Protein AF-A0A3M6Y1Z6-F1 (afdb_monomer_lite)

Radius of gyration: 41.08 Å; chains: 1; bounding box: 121×154×86 Å

Structure (mmCIF, N/CA/C/O backbone):
data_AF-A0A3M6Y1Z6-F1
#
_entry.id   AF-A0A3M6Y1Z6-F1
#
loop_
_atom_site.group_PDB
_atom_site.id
_atom_site.type_symbol
_atom_site.label_atom_id
_atom_site.label_alt_id
_atom_site.label_comp_id
_atom_site.label_asym_id
_atom_site.label_entity_id
_atom_site.label_seq_id
_atom_site.pdbx_PDB_ins_code
_atom_site.Cartn_x
_atom_site.Cartn_y
_atom_site.Cartn_z
_atom_site.occupancy
_atom_site.B_iso_or_equiv
_atom_site.auth_seq_id
_atom_site.auth_comp_id
_atom_site.auth_asym_id
_atom_site.auth_atom_id
_atom_site.pdbx_PDB_model_num
ATOM 1 N N . MET A 1 1 ? -19.001 -15.405 19.734 1.00 61.22 1 MET A N 1
ATOM 2 C CA . MET A 1 1 ? -17.876 -15.465 20.703 1.00 61.22 1 MET A CA 1
ATOM 3 C C . MET A 1 1 ? -16.622 -14.882 20.042 1.00 61.22 1 MET A C 1
ATOM 5 O O . MET A 1 1 ? -16.742 -14.275 18.984 1.00 61.22 1 MET A O 1
ATOM 9 N N . ALA A 1 2 ? -15.426 -15.031 20.624 1.00 72.00 2 ALA A N 1
ATOM 10 C CA . ALA A 1 2 ? -14.193 -14.781 19.873 1.00 72.00 2 ALA A CA 1
ATOM 11 C C . ALA A 1 2 ? -13.922 -15.959 18.916 1.00 72.00 2 ALA A C 1
ATOM 13 O O . ALA A 1 2 ? -13.849 -17.099 19.373 1.00 72.00 2 ALA A O 1
ATOM 14 N N . VAL A 1 3 ? -13.806 -15.676 17.616 1.00 85.81 3 VAL A N 1
ATOM 15 C CA . VAL A 1 3 ? -13.495 -16.662 16.556 1.00 85.81 3 VAL A CA 1
ATOM 16 C C . VAL A 1 3 ? -11.984 -16.817 16.398 1.00 85.81 3 VAL A C 1
ATOM 18 O O . VAL A 1 3 ? -11.465 -17.916 16.240 1.00 85.81 3 VAL A O 1
ATOM 21 N N . LEU A 1 4 ? -11.268 -15.701 16.520 1.00 90.50 4 LEU A N 1
ATOM 22 C CA . LEU A 1 4 ? -9.814 -15.648 16.555 1.00 90.50 4 LEU A CA 1
ATOM 23 C C . LEU A 1 4 ? -9.372 -14.830 17.769 1.00 90.50 4 LEU A C 1
ATOM 25 O O . LEU A 1 4 ? -9.909 -13.747 18.020 1.00 90.50 4 LEU A O 1
ATOM 29 N N . SER A 1 5 ? -8.373 -15.331 18.488 1.00 93.50 5 SER A N 1
ATOM 30 C CA . SER A 1 5 ? -7.652 -14.621 19.543 1.00 93.50 5 SER A CA 1
ATOM 31 C C . SER A 1 5 ? -6.156 -14.854 19.361 1.00 93.50 5 SER A C 1
ATOM 33 O O . SER A 1 5 ? -5.732 -16.002 19.263 1.00 93.50 5 SER A O 1
ATOM 35 N N . PHE A 1 6 ? -5.349 -13.797 19.319 1.00 95.75 6 PHE A N 1
ATOM 36 C CA . PHE A 1 6 ? -3.893 -13.924 19.243 1.00 95.75 6 PHE A CA 1
ATOM 37 C C . PHE A 1 6 ? -3.167 -12.800 19.984 1.00 95.75 6 PHE A C 1
ATOM 39 O O . PHE A 1 6 ? -3.678 -11.685 20.102 1.00 95.75 6 PHE A O 1
ATOM 46 N N . SER A 1 7 ? -1.948 -13.090 20.429 1.00 95.75 7 SER A N 1
ATOM 47 C CA . SER A 1 7 ? -1.085 -12.176 21.181 1.00 95.75 7 SER A CA 1
ATOM 48 C C . SER A 1 7 ? 0.240 -11.998 20.436 1.00 95.75 7 SER A C 1
ATOM 50 O O . SER A 1 7 ? 0.855 -12.981 20.024 1.00 95.75 7 SER A O 1
ATOM 52 N N . ILE A 1 8 ? 0.692 -10.756 20.239 1.00 95.31 8 ILE A N 1
ATOM 53 C CA . ILE A 1 8 ? 1.937 -10.432 19.511 1.00 95.31 8 ILE A CA 1
ATOM 54 C C . ILE A 1 8 ? 2.908 -9.589 20.340 1.00 95.31 8 ILE A C 1
ATOM 56 O O . ILE A 1 8 ? 2.503 -8.753 21.153 1.00 95.31 8 ILE A O 1
ATOM 60 N N . SER A 1 9 ? 4.202 -9.776 20.072 1.00 93.62 9 SER A N 1
ATOM 61 C CA . SER A 1 9 ? 5.292 -8.981 20.644 1.00 93.62 9 SER A CA 1
ATOM 62 C C . SER A 1 9 ? 5.366 -7.561 20.046 1.00 93.62 9 SER A C 1
ATOM 64 O O . SER A 1 9 ? 4.777 -7.295 18.987 1.00 93.62 9 SER A O 1
ATOM 66 N N . PRO A 1 10 ? 6.110 -6.623 20.669 1.00 89.94 10 PRO A N 1
ATOM 67 C CA . PRO A 1 10 ? 6.256 -5.252 20.168 1.00 89.94 10 PRO A CA 1
ATOM 68 C C . PRO A 1 10 ? 6.912 -5.166 18.781 1.00 89.94 10 PRO A C 1
ATOM 70 O O . PRO A 1 10 ? 6.598 -4.234 18.029 1.00 89.94 10 PRO A O 1
ATOM 73 N N . ASP A 1 11 ? 7.752 -6.149 18.439 1.00 90.00 11 ASP A N 1
ATOM 74 C CA . ASP A 1 11 ? 8.447 -6.274 17.152 1.00 90.00 11 ASP A CA 1
ATOM 75 C C . ASP A 1 11 ? 7.546 -6.887 16.078 1.00 90.00 11 ASP A C 1
ATOM 77 O O . ASP A 1 11 ? 7.464 -6.366 14.968 1.00 90.00 11 ASP A O 1
ATOM 81 N N . ALA A 1 12 ? 6.797 -7.946 16.411 1.00 92.94 12 ALA A N 1
ATOM 82 C CA . ALA A 1 12 ? 5.784 -8.525 15.525 1.00 92.94 12 ALA A CA 1
ATOM 83 C C . ALA A 1 12 ? 4.695 -7.492 15.172 1.00 92.94 12 ALA A C 1
ATOM 85 O O . ALA A 1 12 ? 4.307 -7.353 14.012 1.00 92.94 12 ALA A O 1
ATOM 86 N N . ARG A 1 13 ? 4.287 -6.668 16.148 1.00 92.38 13 ARG A N 1
ATOM 87 C CA . ARG A 1 13 ? 3.449 -5.470 15.952 1.00 92.38 13 ARG A CA 1
ATOM 88 C C . ARG A 1 13 ? 4.082 -4.463 14.974 1.00 92.38 13 ARG A C 1
ATOM 90 O O . ARG A 1 13 ? 3.357 -3.883 14.168 1.00 92.38 13 ARG A O 1
ATOM 97 N N . GLY A 1 14 ? 5.402 -4.267 15.026 1.00 91.94 14 GLY A N 1
ATOM 98 C CA . GLY A 1 14 ? 6.148 -3.446 14.064 1.00 91.94 14 GLY A CA 1
ATOM 99 C C . GLY A 1 14 ? 6.091 -4.022 12.647 1.00 91.94 14 GLY A C 1
ATOM 100 O O . GLY A 1 14 ? 5.625 -3.347 11.733 1.00 91.94 14 GLY A O 1
ATOM 101 N N . ARG A 1 15 ? 6.433 -5.308 12.490 1.00 94.12 15 ARG A N 1
ATOM 102 C CA . ARG A 1 15 ? 6.368 -6.032 11.206 1.00 94.12 15 ARG A CA 1
ATOM 103 C C . ARG A 1 15 ? 4.961 -5.995 10.589 1.00 94.12 15 ARG A C 1
ATOM 105 O O . ARG A 1 15 ? 4.834 -5.753 9.394 1.00 94.12 15 ARG A O 1
ATOM 112 N N . ILE A 1 16 ? 3.896 -6.144 11.388 1.00 95.44 16 ILE A N 1
ATOM 113 C CA . ILE A 1 16 ? 2.504 -5.964 10.920 1.00 95.44 16 ILE A CA 1
ATOM 114 C C . ILE A 1 16 ? 2.256 -4.536 10.412 1.00 95.44 16 ILE A C 1
ATOM 116 O O . ILE A 1 16 ? 1.606 -4.363 9.382 1.00 95.44 16 ILE A O 1
ATOM 120 N N . TYR A 1 17 ? 2.752 -3.501 11.099 1.00 95.50 17 TYR A N 1
ATOM 121 C CA . TYR A 1 17 ? 2.598 -2.121 10.631 1.00 95.50 17 TYR A CA 1
ATOM 122 C C . TYR A 1 17 ? 3.311 -1.887 9.290 1.00 95.50 17 TYR A C 1
ATOM 124 O O . TYR A 1 17 ? 2.713 -1.292 8.391 1.00 95.50 17 TYR A O 1
ATOM 132 N N . ASP A 1 18 ? 4.534 -2.390 9.119 1.00 95.56 18 ASP A N 1
ATOM 133 C CA . ASP A 1 18 ? 5.293 -2.224 7.875 1.00 95.56 18 ASP A CA 1
ATOM 134 C C . ASP A 1 18 ? 4.680 -3.026 6.710 1.00 95.56 18 ASP A C 1
ATOM 136 O O . ASP A 1 18 ? 4.554 -2.500 5.597 1.00 95.56 18 ASP A O 1
ATOM 140 N N . ALA A 1 19 ? 4.158 -4.228 6.978 1.00 96.56 19 ALA A N 1
ATOM 141 C CA . ALA A 1 19 ? 3.349 -4.998 6.032 1.00 96.56 19 ALA A CA 1
ATOM 142 C C . ALA A 1 19 ? 2.084 -4.230 5.602 1.00 96.56 19 ALA A C 1
ATOM 144 O O . ALA A 1 19 ? 1.823 -4.075 4.409 1.00 96.56 19 ALA A O 1
ATOM 145 N N . LEU A 1 20 ? 1.329 -3.650 6.546 1.00 96.75 20 LEU A N 1
ATOM 146 C CA . LEU A 1 20 ? 0.157 -2.810 6.251 1.00 96.75 20 LEU A CA 1
ATOM 147 C C . LEU A 1 20 ? 0.520 -1.555 5.434 1.00 96.75 20 LEU A C 1
ATOM 149 O O . LEU A 1 20 ? -0.245 -1.141 4.553 1.00 96.75 20 LEU A O 1
ATOM 153 N N . VAL A 1 21 ? 1.687 -0.952 5.688 1.00 96.25 21 VAL A N 1
ATOM 154 C CA . VAL A 1 21 ? 2.225 0.167 4.897 1.00 96.25 21 VAL A CA 1
ATOM 155 C C . VAL A 1 21 ? 2.553 -0.276 3.467 1.00 96.25 21 VAL A C 1
ATOM 157 O O . VAL A 1 21 ? 2.204 0.449 2.528 1.00 96.25 21 VAL A O 1
ATOM 160 N N . CYS A 1 22 ? 3.127 -1.466 3.271 1.00 96.19 22 CYS A N 1
ATOM 161 C CA . CYS A 1 22 ? 3.333 -2.059 1.946 1.00 96.19 22 CYS A CA 1
ATOM 162 C C . CYS A 1 22 ? 1.995 -2.334 1.230 1.00 96.19 22 CYS A C 1
ATOM 164 O O . CYS A 1 22 ? 1.782 -1.855 0.116 1.00 96.19 22 CYS A O 1
ATOM 166 N N . LEU A 1 23 ? 1.045 -2.992 1.904 1.00 96.50 23 LEU A N 1
ATOM 167 C CA . LEU A 1 23 ? -0.297 -3.299 1.385 1.00 96.50 23 LEU A CA 1
ATOM 168 C C . LEU A 1 23 ? -1.046 -2.046 0.896 1.00 96.50 23 LEU A C 1
ATOM 170 O O . LEU A 1 23 ? -1.763 -2.107 -0.101 1.00 96.50 23 LEU A O 1
ATOM 174 N N . SER A 1 24 ? -0.815 -0.880 1.516 1.00 95.25 24 SER A N 1
ATOM 175 C CA . SER A 1 24 ? -1.430 0.395 1.094 1.00 95.25 24 SER A CA 1
ATOM 176 C C . SER A 1 24 ? -0.904 0.979 -0.226 1.00 95.25 24 SER A C 1
ATOM 178 O O . SER A 1 24 ? -1.345 2.048 -0.650 1.00 95.25 24 SER A O 1
ATOM 180 N N . LYS A 1 25 ? 0.039 0.301 -0.892 1.00 93.50 25 LYS A N 1
ATOM 181 C CA . LYS A 1 25 ? 0.416 0.577 -2.289 1.00 93.50 25 LYS A CA 1
ATOM 182 C C . LYS A 1 25 ? -0.488 -0.148 -3.288 1.00 93.50 25 LYS A C 1
ATOM 184 O O . LYS A 1 25 ? -0.658 0.347 -4.402 1.00 93.50 25 LYS A O 1
ATOM 189 N N . PHE A 1 26 ? -1.082 -1.263 -2.867 1.00 93.75 26 PHE A N 1
ATOM 190 C CA . PHE A 1 26 ? -1.970 -2.104 -3.663 1.00 93.75 26 PHE A CA 1
ATOM 191 C C . PHE A 1 26 ? -3.432 -1.692 -3.460 1.00 93.75 26 PHE A C 1
ATOM 193 O O . PHE A 1 26 ? -4.088 -1.304 -4.425 1.00 93.75 26 PHE A O 1
ATOM 200 N N . GLY A 1 27 ? -3.916 -1.696 -2.211 1.00 91.69 27 GLY A N 1
ATOM 201 C CA . GLY A 1 27 ? -5.326 -1.467 -1.885 1.00 91.69 27 GLY A CA 1
ATOM 202 C C . GLY A 1 27 ? -5.564 -0.613 -0.636 1.00 91.69 27 GLY A C 1
ATOM 203 O O . GLY A 1 27 ? -4.776 -0.602 0.313 1.00 91.69 27 GLY A O 1
ATOM 204 N N . ASP A 1 28 ? -6.692 0.104 -0.638 1.00 92.94 28 ASP A N 1
ATOM 205 C CA . ASP A 1 28 ? -7.170 0.887 0.512 1.00 92.94 28 ASP A CA 1
ATOM 206 C C . ASP A 1 28 ? -7.871 0.027 1.577 1.00 92.94 28 ASP A C 1
ATOM 208 O O . ASP A 1 28 ? -7.875 0.387 2.760 1.00 92.94 28 ASP A O 1
ATOM 212 N N . ASN A 1 29 ? -8.384 -1.132 1.162 1.00 94.50 29 ASN A N 1
ATOM 213 C CA . ASN A 1 29 ? -8.838 -2.212 2.028 1.00 94.50 29 ASN A CA 1
ATOM 214 C C . ASN A 1 29 ? -7.779 -3.326 2.066 1.00 94.50 29 ASN A C 1
ATOM 216 O O . ASN A 1 29 ? -7.028 -3.516 1.108 1.00 94.50 29 ASN A O 1
ATOM 220 N N . VAL A 1 30 ? -7.744 -4.064 3.172 1.00 95.94 30 VAL A N 1
ATOM 221 C CA . VAL A 1 30 ? -6.998 -5.319 3.336 1.00 95.94 30 VAL A CA 1
ATOM 222 C C . VAL A 1 30 ? -7.953 -6.394 3.825 1.00 95.94 30 VAL A C 1
ATOM 224 O O . VAL A 1 30 ? -8.857 -6.102 4.612 1.00 95.94 30 VAL A O 1
ATOM 227 N N . SER A 1 31 ? -7.744 -7.625 3.372 1.00 95.50 31 SER A N 1
ATOM 228 C CA . SER A 1 31 ? -8.497 -8.780 3.856 1.00 95.50 31 SER A CA 1
ATOM 229 C C . SER A 1 31 ? -7.638 -9.630 4.789 1.00 95.50 31 SER A C 1
ATOM 231 O O . SER A 1 31 ? -6.411 -9.640 4.684 1.00 95.50 31 SER A O 1
ATOM 233 N N . LEU A 1 32 ? -8.292 -10.317 5.718 1.00 94.81 32 LEU A N 1
ATOM 234 C CA . LEU A 1 32 ? -7.701 -11.259 6.659 1.00 94.81 32 LEU A CA 1
ATOM 235 C C . LEU A 1 32 ? -8.303 -12.640 6.384 1.00 94.81 32 LEU A C 1
ATOM 237 O O . LEU A 1 32 ? -9.525 -12.765 6.410 1.00 94.81 32 LEU A O 1
ATOM 241 N N . GLU A 1 33 ? -7.474 -13.661 6.157 1.00 93.94 33 GLU A N 1
ATOM 242 C CA . GLU A 1 33 ? -7.873 -15.075 6.242 1.00 93.94 33 GLU A CA 1
ATOM 243 C C . GLU A 1 33 ? -7.172 -15.704 7.452 1.00 93.94 33 GLU A C 1
ATOM 245 O O . GLU A 1 33 ? -5.944 -15.759 7.506 1.00 93.94 33 GLU A O 1
ATOM 250 N N . ALA A 1 34 ? -7.945 -16.160 8.435 1.00 93.00 34 ALA A N 1
ATOM 251 C CA . ALA A 1 34 ? -7.455 -16.872 9.611 1.00 93.00 34 ALA A CA 1
ATOM 252 C C . ALA A 1 34 ? -7.722 -18.374 9.474 1.00 93.00 34 ALA A C 1
ATOM 254 O O . ALA A 1 34 ? -8.798 -18.764 9.018 1.00 93.00 34 ALA A O 1
ATOM 255 N N . ARG A 1 35 ? -6.751 -19.191 9.887 1.00 92.44 35 ARG A N 1
ATOM 256 C CA . ARG A 1 35 ? -6.774 -20.660 9.865 1.00 92.44 35 ARG A CA 1
ATOM 257 C C . ARG A 1 35 ? -6.203 -21.221 11.161 1.00 92.44 35 ARG A C 1
ATOM 259 O O . ARG A 1 35 ? -5.725 -20.478 12.010 1.00 92.44 35 ARG A O 1
ATOM 266 N N . SER A 1 36 ? -6.198 -22.542 11.295 1.00 91.38 36 SER A N 1
ATOM 267 C CA . SER A 1 36 ? -5.513 -23.248 12.382 1.00 91.38 36 SER A CA 1
ATOM 268 C C . SER A 1 36 ? -3.975 -23.112 12.347 1.00 91.38 36 SER A C 1
ATOM 270 O O . SER A 1 36 ? -3.347 -23.142 13.404 1.00 91.38 36 SER A O 1
ATOM 272 N N . ASP A 1 37 ? -3.366 -22.932 11.166 1.00 93.50 37 ASP A N 1
ATOM 273 C CA . ASP A 1 37 ? -1.908 -22.891 10.958 1.00 93.50 37 ASP A CA 1
ATOM 274 C C . ASP A 1 37 ? -1.304 -21.479 10.834 1.00 93.50 37 ASP A C 1
ATOM 276 O O . ASP A 1 37 ? -0.124 -21.289 11.137 1.00 93.50 37 ASP A O 1
ATOM 280 N N . LYS A 1 38 ? -2.081 -20.488 10.377 1.00 94.94 38 LYS A N 1
ATOM 281 C CA . LYS A 1 38 ? -1.589 -19.132 10.071 1.00 94.94 38 LYS A CA 1
ATOM 282 C C . LYS A 1 38 ? -2.685 -18.071 10.014 1.00 94.94 38 LYS A C 1
ATOM 284 O O . LYS A 1 38 ? -3.867 -18.361 9.830 1.00 94.94 38 LYS A O 1
ATOM 289 N N . LEU A 1 39 ? -2.261 -16.810 10.083 1.00 95.94 39 LEU A N 1
ATOM 290 C CA . LEU A 1 39 ? -3.063 -15.645 9.701 1.00 95.94 39 LEU A CA 1
ATOM 291 C C . LEU A 1 39 ? -2.481 -15.016 8.433 1.00 95.94 39 LEU A C 1
ATOM 293 O O . LEU A 1 39 ? -1.333 -14.582 8.434 1.00 95.94 39 LEU A O 1
ATOM 297 N N . THR A 1 40 ? -3.278 -14.909 7.376 1.00 96.44 40 THR A N 1
ATOM 298 C CA . THR A 1 40 ? -2.879 -14.283 6.112 1.00 96.44 40 THR A CA 1
ATOM 299 C C . THR A 1 40 ? -3.501 -12.894 5.989 1.00 96.44 40 THR A C 1
ATOM 301 O O . THR A 1 40 ? -4.713 -12.743 6.129 1.00 96.44 40 THR A O 1
ATOM 304 N N . ILE A 1 41 ? -2.687 -11.875 5.704 1.00 96.94 41 ILE A N 1
ATOM 305 C CA . ILE A 1 41 ? -3.130 -10.502 5.414 1.00 96.94 41 ILE A CA 1
ATOM 306 C C . ILE A 1 41 ? -2.912 -10.229 3.923 1.00 96.94 41 ILE A C 1
ATOM 308 O O . ILE A 1 41 ? -1.786 -10.348 3.439 1.00 96.94 41 ILE A O 1
ATOM 312 N N . THR A 1 42 ? -3.961 -9.856 3.189 1.00 96.94 42 THR A N 1
ATOM 313 C CA . THR A 1 42 ? -3.910 -9.723 1.723 1.00 96.94 42 THR A CA 1
ATOM 314 C C . THR A 1 42 ? -4.437 -8.378 1.223 1.00 96.94 42 THR A C 1
ATOM 316 O O . THR A 1 42 ? -5.266 -7.724 1.864 1.00 96.94 42 THR A O 1
ATOM 319 N N . ALA A 1 43 ? -3.967 -7.954 0.048 1.00 96.06 43 ALA A N 1
ATOM 320 C CA . ALA A 1 43 ? -4.565 -6.873 -0.732 1.00 96.06 43 ALA A CA 1
ATOM 321 C C . ALA A 1 43 ? -4.471 -7.169 -2.232 1.00 96.06 43 ALA A C 1
ATOM 323 O O . ALA A 1 43 ? -3.458 -7.659 -2.726 1.00 96.06 43 ALA A O 1
ATOM 324 N N . LEU A 1 44 ? -5.522 -6.796 -2.958 1.00 93.06 44 LEU A N 1
ATOM 325 C CA . LEU A 1 44 ? -5.589 -6.818 -4.415 1.00 93.06 44 LEU A CA 1
ATOM 326 C C . LEU A 1 44 ? -5.704 -5.370 -4.906 1.00 93.06 44 LEU A C 1
ATOM 328 O O . LEU A 1 44 ? -6.440 -4.577 -4.311 1.00 93.06 44 LEU A O 1
ATOM 332 N N . ASN A 1 45 ? -4.971 -5.003 -5.958 1.00 91.44 45 ASN A N 1
ATOM 333 C CA . ASN A 1 45 ? -5.079 -3.663 -6.532 1.00 91.44 45 ASN A CA 1
ATOM 334 C C . ASN A 1 45 ? -6.394 -3.472 -7.319 1.00 91.44 45 ASN A C 1
ATOM 336 O O . ASN A 1 45 ? -7.062 -4.433 -7.703 1.00 91.44 45 ASN A O 1
ATOM 340 N N . LEU A 1 46 ? -6.789 -2.214 -7.555 1.00 88.06 46 LEU A N 1
ATOM 341 C CA . LEU A 1 46 ? -8.084 -1.881 -8.176 1.00 88.06 46 LEU A CA 1
ATOM 342 C C . LEU A 1 46 ? -8.260 -2.471 -9.588 1.00 88.06 46 LEU A C 1
ATOM 344 O O . LEU A 1 46 ? -9.376 -2.803 -9.975 1.00 88.06 46 LEU A O 1
ATOM 348 N N . SER A 1 47 ? -7.166 -2.626 -10.337 1.00 89.38 47 SER A N 1
ATOM 349 C CA . SER A 1 47 ? -7.128 -3.248 -11.667 1.00 89.38 47 SER A CA 1
ATOM 350 C C . SER A 1 47 ? -7.066 -4.781 -11.638 1.00 89.38 47 SER A C 1
ATOM 352 O O . SER A 1 47 ? -7.104 -5.400 -12.695 1.00 89.38 47 SER A O 1
ATOM 354 N N . ARG A 1 48 ? -6.951 -5.399 -10.454 1.00 91.06 48 ARG A N 1
ATOM 355 C CA . ARG A 1 48 ? -6.722 -6.842 -10.238 1.00 91.06 48 ARG A CA 1
ATOM 356 C C . ARG A 1 48 ? -5.467 -7.405 -10.930 1.00 91.06 48 ARG A C 1
ATOM 358 O O . ARG A 1 48 ? -5.359 -8.609 -11.124 1.00 91.06 48 ARG A O 1
ATOM 365 N N . THR A 1 49 ? -4.505 -6.544 -11.266 1.00 91.88 49 THR A N 1
ATOM 366 C CA . THR A 1 49 ? -3.233 -6.898 -11.922 1.00 91.88 49 THR A CA 1
ATOM 367 C C . THR A 1 49 ? -2.081 -7.155 -10.950 1.00 91.88 49 THR A C 1
ATOM 369 O O . THR A 1 49 ? -1.058 -7.691 -11.365 1.00 91.88 49 THR A O 1
ATOM 372 N N . ALA A 1 50 ? -2.217 -6.778 -9.676 1.00 94.81 50 ALA A N 1
ATOM 373 C CA . ALA A 1 50 ? -1.221 -7.051 -8.644 1.00 94.81 50 ALA A CA 1
ATOM 374 C C . ALA A 1 50 ? -1.889 -7.437 -7.320 1.00 94.81 50 ALA A C 1
ATOM 376 O O . ALA A 1 50 ? -2.724 -6.702 -6.782 1.00 94.81 50 ALA A O 1
ATOM 377 N N . TYR A 1 51 ? -1.483 -8.591 -6.800 1.00 96.44 51 TYR A N 1
ATOM 378 C CA . TYR A 1 51 ? -1.911 -9.174 -5.535 1.00 96.44 51 TYR A CA 1
ATOM 379 C C . TYR A 1 51 ? -0.725 -9.247 -4.571 1.00 96.44 51 TYR A C 1
ATOM 381 O O . TYR A 1 51 ? 0.389 -9.568 -4.986 1.00 96.44 51 TYR A O 1
ATOM 389 N N . ALA A 1 52 ? -0.967 -8.964 -3.294 1.00 97.19 52 ALA A N 1
ATOM 390 C CA . ALA A 1 52 ? 0.016 -9.010 -2.218 1.00 97.19 52 ALA A CA 1
ATOM 391 C C . ALA A 1 52 ? -0.535 -9.826 -1.040 1.00 97.19 52 ALA A C 1
ATOM 393 O O . ALA A 1 52 ? -1.682 -9.630 -0.635 1.00 97.19 52 ALA A O 1
ATOM 394 N N . SER A 1 53 ? 0.292 -10.709 -0.484 1.00 96.88 53 SER A N 1
ATOM 395 C CA . SER A 1 53 ? -0.052 -11.667 0.567 1.00 96.88 53 SER A CA 1
ATOM 396 C C . SER A 1 53 ? 1.052 -11.736 1.621 1.00 96.88 53 SER A C 1
ATOM 398 O O . SER A 1 53 ? 2.236 -11.794 1.294 1.00 96.88 53 SER A O 1
ATOM 400 N N . PHE A 1 54 ? 0.653 -11.737 2.890 1.00 97.44 54 PHE A N 1
ATOM 401 C CA . PHE A 1 54 ? 1.529 -11.840 4.053 1.00 97.44 54 PHE A CA 1
ATOM 402 C C . PHE A 1 54 ? 0.988 -12.943 4.959 1.00 97.44 54 PHE A C 1
ATOM 404 O O . PHE A 1 54 ? 0.057 -12.706 5.730 1.00 97.44 54 PHE A O 1
ATOM 411 N N . ALA A 1 55 ? 1.542 -14.148 4.852 1.00 97.25 55 ALA A N 1
ATOM 412 C CA . ALA A 1 55 ? 1.206 -15.266 5.724 1.00 97.25 55 ALA A CA 1
ATOM 413 C C . ALA A 1 55 ? 2.065 -15.215 6.996 1.00 97.25 55 ALA A C 1
ATOM 415 O O . ALA A 1 55 ? 3.294 -15.186 6.928 1.00 97.25 55 ALA A O 1
ATOM 416 N N . LEU A 1 56 ? 1.408 -15.191 8.154 1.00 97.62 56 LEU A N 1
ATOM 417 C CA . LEU A 1 56 ? 2.019 -15.149 9.481 1.00 97.62 56 LEU A CA 1
ATOM 418 C C . LEU A 1 56 ? 1.827 -16.514 10.147 1.00 97.62 56 LEU A C 1
ATOM 420 O O . LEU A 1 56 ? 0.695 -16.880 10.470 1.00 97.62 56 LEU A O 1
ATOM 424 N N . ASP A 1 57 ? 2.911 -17.264 10.336 1.00 96.81 57 ASP A N 1
ATOM 425 C CA . ASP A 1 57 ? 2.887 -18.601 10.940 1.00 96.81 57 ASP A CA 1
ATOM 426 C C . ASP A 1 57 ? 2.420 -18.542 12.407 1.00 96.81 57 ASP A C 1
ATOM 428 O O . ASP A 1 57 ? 2.963 -17.777 13.211 1.00 96.81 57 ASP A O 1
ATOM 432 N N . ALA A 1 58 ? 1.420 -19.356 12.768 1.00 95.00 58 ALA A N 1
ATOM 433 C CA . ALA A 1 58 ? 0.789 -19.334 14.090 1.00 95.00 58 ALA A CA 1
ATOM 434 C C . ALA A 1 58 ? 1.735 -19.698 15.252 1.00 95.00 58 ALA A C 1
ATOM 436 O O . ALA A 1 58 ? 1.470 -19.308 16.389 1.00 95.00 58 ALA A O 1
ATOM 437 N N . LYS A 1 59 ? 2.818 -20.440 14.985 1.00 94.00 59 LYS A N 1
ATOM 438 C CA . LYS A 1 59 ? 3.773 -20.959 15.980 1.00 94.00 59 LYS A CA 1
ATOM 439 C C . LYS A 1 59 ? 5.035 -20.102 16.095 1.00 94.00 59 LYS A C 1
ATOM 441 O O . LYS A 1 59 ? 5.647 -20.078 17.157 1.00 94.00 59 LYS A O 1
ATOM 446 N N . VAL A 1 60 ? 5.443 -19.437 15.010 1.00 95.56 60 VAL A N 1
ATOM 447 C CA . VAL A 1 60 ? 6.697 -18.665 14.932 1.00 95.56 60 VAL A CA 1
ATOM 448 C C . VAL A 1 60 ? 6.468 -17.156 15.066 1.00 95.56 60 VAL A C 1
ATOM 450 O O . VAL A 1 60 ? 7.315 -16.462 15.626 1.00 95.56 60 VAL A O 1
ATOM 453 N N . PHE A 1 61 ? 5.350 -16.619 14.563 1.00 95.94 61 PHE A N 1
ATOM 454 C CA . PHE A 1 61 ? 5.113 -15.168 14.542 1.00 95.94 61 PHE A CA 1
ATOM 455 C C . PHE A 1 61 ? 4.409 -14.631 15.804 1.00 95.94 61 PHE A C 1
ATOM 457 O O . PHE A 1 61 ? 4.589 -13.467 16.179 1.00 95.94 61 PHE A O 1
ATOM 464 N N . PHE A 1 62 ? 3.591 -15.460 16.457 1.00 96.62 62 PHE A N 1
ATOM 465 C CA . PHE A 1 62 ? 2.733 -15.070 17.579 1.00 96.62 62 PHE A CA 1
ATOM 466 C C . PHE A 1 62 ? 3.271 -15.589 18.918 1.00 96.62 62 PHE A C 1
ATOM 468 O O . PHE A 1 62 ? 3.945 -16.610 18.978 1.00 96.62 62 PHE A O 1
ATOM 475 N N . LEU A 1 63 ? 2.941 -14.885 20.004 1.00 94.81 63 LEU A N 1
ATOM 476 C CA . LEU A 1 63 ? 3.175 -15.354 21.377 1.00 94.81 63 LEU A CA 1
ATOM 477 C C . LEU A 1 63 ? 2.114 -16.383 21.792 1.00 94.81 63 LEU A C 1
ATOM 479 O O . LEU A 1 63 ? 2.405 -17.355 22.477 1.00 94.81 63 LEU A O 1
ATOM 483 N N . GLU A 1 64 ? 0.873 -16.143 21.369 1.00 94.94 64 GLU A N 1
ATOM 484 C CA . GLU A 1 64 ? -0.278 -17.024 21.562 1.00 94.94 64 GLU A CA 1
ATOM 485 C C . GLU A 1 64 ? -1.145 -16.935 20.304 1.00 94.94 64 GLU A C 1
ATOM 487 O O . GLU A 1 64 ? -1.366 -15.835 19.788 1.00 94.94 64 GLU A O 1
ATOM 492 N N . TYR A 1 65 ? -1.677 -18.061 19.831 1.00 95.44 65 TYR A N 1
ATOM 493 C CA . TYR A 1 65 ? -2.598 -18.100 18.697 1.00 95.44 65 TYR A CA 1
ATOM 494 C C . TYR A 1 65 ? -3.713 -19.117 18.957 1.00 95.44 65 TYR A C 1
ATOM 496 O O . TYR A 1 65 ? -3.448 -20.280 19.253 1.00 95.44 65 TYR A O 1
ATOM 504 N N . GLN A 1 66 ? -4.968 -18.676 18.876 1.00 92.56 66 GLN A N 1
ATOM 505 C CA . GLN A 1 66 ? -6.158 -19.496 19.093 1.00 92.56 66 GLN A CA 1
ATOM 506 C C . GLN A 1 66 ? -7.214 -19.163 18.037 1.00 92.56 66 GLN A C 1
ATOM 508 O O . GLN A 1 66 ? -7.919 -18.155 18.136 1.00 92.56 66 GLN A O 1
ATOM 513 N N . PHE A 1 67 ? -7.345 -20.035 17.041 1.00 90.94 67 PHE A N 1
ATOM 514 C CA . PHE A 1 67 ? -8.439 -20.011 16.076 1.00 90.94 67 PHE A CA 1
ATOM 515 C C . PHE A 1 67 ? -9.518 -21.028 16.472 1.00 90.94 67 PHE A C 1
ATOM 517 O O . PHE A 1 67 ? -9.210 -22.128 16.930 1.00 90.94 67 PHE A O 1
ATOM 524 N N . ARG A 1 68 ? -10.789 -20.655 16.310 1.00 84.62 68 ARG A N 1
ATOM 525 C CA . ARG A 1 68 ? -11.954 -21.518 16.518 1.00 84.62 68 ARG A CA 1
ATOM 526 C C . ARG A 1 68 ? -12.754 -21.581 15.225 1.00 84.62 68 ARG A C 1
ATOM 528 O O . ARG A 1 68 ? -13.387 -20.600 14.846 1.00 84.62 68 ARG A O 1
ATOM 535 N N . ALA A 1 69 ? -12.746 -22.748 14.589 1.00 71.81 69 ALA A N 1
ATOM 536 C CA . ALA A 1 69 ? -13.634 -23.063 13.480 1.00 71.81 69 ALA A CA 1
ATOM 537 C C . ALA A 1 69 ? -15.102 -22.794 13.860 1.00 71.81 69 ALA A C 1
ATOM 539 O O . ALA A 1 69 ? -15.574 -23.276 14.892 1.00 71.81 69 ALA A O 1
ATOM 540 N N . SER A 1 70 ? -15.822 -22.045 13.020 1.00 64.69 70 SER A N 1
ATOM 541 C CA . SER A 1 70 ? -17.282 -21.955 13.098 1.00 64.69 70 SER A CA 1
ATOM 542 C C . SER A 1 70 ? -17.898 -22.974 12.143 1.00 64.69 70 SER A C 1
ATOM 544 O O . SER A 1 70 ? -17.509 -23.053 10.980 1.00 64.69 70 SER A O 1
ATOM 546 N N . SER A 1 71 ? -18.876 -23.740 12.621 1.00 54.66 71 SER A N 1
ATOM 547 C CA . SER A 1 71 ? -19.598 -24.747 11.834 1.00 54.66 71 SER A CA 1
ATOM 548 C C . SER A 1 71 ? -20.720 -24.164 10.960 1.00 54.66 71 SER A C 1
ATOM 550 O O . SER A 1 71 ? -21.430 -24.917 10.301 1.00 54.66 71 SER A O 1
ATOM 552 N N . SER A 1 72 ? -20.908 -22.839 10.956 1.00 54.03 72 SER A N 1
ATOM 553 C CA . SER A 1 72 ? -22.046 -22.161 10.316 1.00 54.03 72 SER A CA 1
ATOM 554 C C . SER A 1 72 ? -21.810 -21.694 8.873 1.00 54.03 72 SER A C 1
ATOM 556 O O . SER A 1 72 ? -22.677 -21.031 8.307 1.00 54.03 72 SER A O 1
ATOM 558 N N . THR A 1 73 ? -20.650 -21.981 8.277 1.00 47.25 73 THR A N 1
ATOM 559 C CA . THR A 1 73 ? -20.323 -21.640 6.881 1.00 47.25 73 THR A CA 1
ATOM 560 C C . THR A 1 73 ? -19.725 -22.845 6.153 1.00 47.25 73 THR A C 1
ATOM 562 O O . THR A 1 73 ? -19.066 -23.691 6.759 1.00 47.25 73 THR A O 1
ATOM 565 N N . ASN A 1 74 ? -19.933 -22.929 4.834 1.00 41.72 74 ASN A N 1
ATOM 566 C CA . ASN A 1 74 ? -19.588 -24.092 3.998 1.00 41.72 74 ASN A CA 1
ATOM 567 C C . ASN A 1 74 ? -18.071 -24.230 3.700 1.00 41.72 74 ASN A C 1
ATOM 569 O O . ASN A 1 74 ? -17.673 -24.570 2.590 1.00 41.72 74 ASN A O 1
ATOM 573 N N . GLY A 1 75 ? -17.212 -23.947 4.683 1.00 48.97 75 GLY A N 1
ATOM 574 C CA . GLY A 1 75 ? -15.751 -23.932 4.547 1.00 48.97 75 GLY A CA 1
ATOM 575 C C . GLY A 1 75 ? -15.006 -23.876 5.887 1.00 48.97 75 GLY A C 1
ATOM 576 O O . GLY A 1 75 ? -13.990 -23.190 5.987 1.00 48.97 75 GLY A O 1
ATOM 577 N N . GLY A 1 76 ? -15.527 -24.564 6.910 1.00 57.16 76 GLY A N 1
ATOM 578 C CA . GLY A 1 76 ? -15.216 -24.410 8.344 1.00 57.16 76 GLY A CA 1
ATOM 579 C C . GLY A 1 76 ? -13.790 -24.693 8.860 1.00 57.16 76 GLY A C 1
ATOM 580 O O . GLY A 1 76 ? -13.650 -25.012 10.033 1.00 57.16 76 GLY A O 1
ATOM 581 N N . ASP A 1 77 ? -12.736 -24.562 8.049 1.00 75.81 77 ASP A N 1
ATOM 582 C CA . ASP 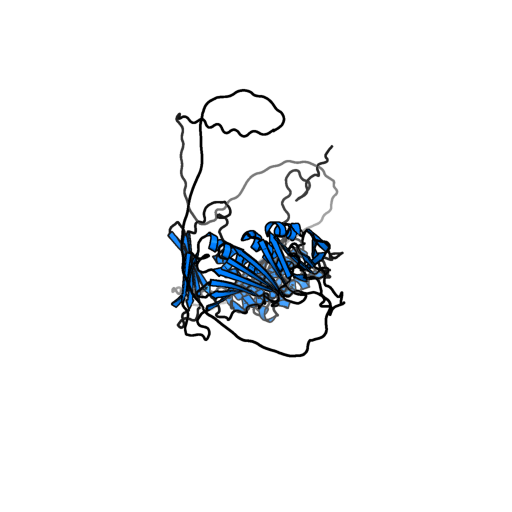A 1 77 ? -11.324 -24.481 8.500 1.00 75.81 77 ASP A CA 1
ATOM 583 C C . ASP A 1 77 ? -10.759 -23.044 8.400 1.00 75.81 77 ASP A C 1
ATOM 585 O O . ASP A 1 77 ? -9.635 -22.770 8.818 1.00 75.81 77 ASP A O 1
ATOM 589 N N . ARG A 1 78 ? -11.538 -22.084 7.876 1.00 86.56 78 ARG A N 1
ATOM 590 C CA . ARG A 1 78 ? -11.109 -20.682 7.757 1.00 86.56 78 ARG A CA 1
ATOM 591 C C . ARG A 1 78 ? -12.162 -19.676 8.211 1.00 86.56 78 ARG A C 1
ATOM 593 O O . ARG A 1 78 ? -13.360 -19.926 8.122 1.00 86.56 78 ARG A O 1
ATOM 600 N N . PHE A 1 79 ? -11.698 -18.499 8.617 1.00 88.88 79 PHE A N 1
ATOM 601 C CA . PHE A 1 79 ? -12.510 -17.295 8.802 1.00 88.88 79 PHE A CA 1
ATOM 602 C C . PHE A 1 79 ? -11.953 -16.163 7.933 1.00 88.88 79 PHE A C 1
ATOM 604 O O . PHE A 1 79 ? -10.737 -15.965 7.898 1.00 88.88 79 PHE A O 1
ATOM 611 N N . THR A 1 80 ? -12.823 -15.398 7.268 1.00 91.75 80 THR A N 1
ATOM 612 C CA . THR A 1 80 ? -12.421 -14.326 6.347 1.00 91.75 80 THR A CA 1
ATOM 613 C C . THR A 1 80 ? -13.151 -13.011 6.607 1.00 91.75 80 THR A C 1
ATOM 615 O O . THR A 1 80 ? -14.371 -12.984 6.758 1.00 91.75 80 THR A O 1
ATOM 618 N N . CYS A 1 81 ? -12.422 -11.892 6.624 1.00 92.06 81 CYS A N 1
ATOM 619 C CA . CYS A 1 81 ? -13.023 -10.559 6.709 1.00 92.06 81 CYS A CA 1
ATOM 620 C C . CYS A 1 81 ? -12.199 -9.475 6.003 1.00 92.06 81 CYS A C 1
ATOM 622 O O . CYS A 1 81 ? -11.021 -9.666 5.705 1.00 92.06 81 CYS A O 1
ATOM 624 N N . GLN A 1 82 ? -12.808 -8.312 5.759 1.00 93.75 82 GLN A N 1
ATOM 625 C CA . GLN A 1 82 ? -12.170 -7.147 5.149 1.00 93.75 82 GLN A CA 1
ATOM 626 C C . GLN A 1 82 ? -12.261 -5.904 6.049 1.00 93.75 82 GLN A C 1
ATOM 628 O O . GLN A 1 82 ? -13.260 -5.673 6.733 1.00 93.75 82 GLN A O 1
ATOM 633 N N . LEU A 1 83 ? -11.194 -5.095 6.054 1.00 94.38 83 LEU A N 1
ATOM 634 C CA . LEU A 1 83 ? -11.092 -3.841 6.805 1.00 94.38 83 LEU A CA 1
ATOM 635 C C . LEU A 1 83 ? -10.401 -2.737 5.993 1.00 94.38 83 LEU A C 1
ATOM 637 O O . LEU A 1 83 ? -9.529 -2.991 5.162 1.00 94.38 83 LEU A O 1
ATOM 641 N N . LEU A 1 84 ? -10.704 -1.478 6.323 1.00 94.94 84 LEU A N 1
ATOM 642 C CA . LEU A 1 84 ? -9.947 -0.314 5.853 1.00 94.94 84 LEU A CA 1
ATOM 643 C C . LEU A 1 84 ? -8.504 -0.349 6.386 1.00 94.94 84 LEU A C 1
ATOM 645 O O . LEU A 1 84 ? -8.264 -0.173 7.584 1.00 94.94 84 LEU A O 1
ATOM 649 N N . ASN A 1 85 ? -7.524 -0.473 5.487 1.00 95.44 85 ASN A N 1
ATOM 650 C CA . ASN A 1 85 ? -6.095 -0.562 5.815 1.00 95.44 85 ASN A CA 1
ATOM 651 C C . ASN A 1 85 ? -5.629 0.648 6.649 1.00 95.44 85 ASN A C 1
ATOM 653 O O . ASN A 1 85 ? -4.979 0.506 7.685 1.00 95.44 85 ASN A O 1
ATOM 657 N N . LYS A 1 86 ? -6.081 1.855 6.278 1.00 94.38 86 LYS A N 1
ATOM 658 C CA . LYS A 1 86 ? -5.791 3.097 7.018 1.00 94.38 86 LYS A CA 1
ATOM 659 C C . LYS A 1 86 ? -6.233 3.053 8.491 1.00 94.38 86 LYS A C 1
ATOM 661 O O . LYS A 1 86 ? -5.612 3.717 9.322 1.00 94.38 86 LYS A O 1
ATOM 666 N N . ALA A 1 87 ? -7.280 2.293 8.828 1.00 93.88 87 ALA A N 1
ATOM 667 C CA . ALA A 1 87 ? -7.732 2.131 10.208 1.00 93.88 87 ALA A CA 1
ATOM 668 C C . ALA A 1 87 ? -6.785 1.209 10.993 1.00 93.88 87 ALA A C 1
ATOM 670 O O . ALA A 1 87 ? -6.309 1.602 12.058 1.00 93.88 87 ALA A O 1
ATOM 671 N N . LEU A 1 88 ? -6.425 0.050 10.432 1.00 93.81 88 LEU A N 1
ATOM 672 C CA . LEU A 1 88 ? -5.447 -0.877 11.018 1.00 93.81 88 LEU A CA 1
ATOM 673 C C . LEU A 1 88 ? -4.074 -0.217 11.214 1.00 93.81 88 LEU A C 1
ATOM 675 O O . LEU A 1 88 ? -3.531 -0.249 12.320 1.00 93.81 88 LEU A O 1
ATOM 679 N N . GLN A 1 89 ? -3.559 0.487 10.198 1.00 94.06 89 GLN A N 1
ATOM 680 C CA . GLN A 1 89 ? -2.332 1.284 10.319 1.00 94.06 89 GLN A CA 1
ATOM 681 C C . GLN A 1 89 ? -2.404 2.269 11.492 1.00 94.06 89 GLN A C 1
ATOM 683 O O . GLN A 1 89 ? -1.434 2.408 12.229 1.00 94.06 89 GLN A O 1
ATOM 688 N N . SER A 1 90 ? -3.544 2.940 11.705 1.00 92.31 90 SER A N 1
ATOM 689 C CA . SER A 1 90 ? -3.694 3.914 12.799 1.00 92.31 90 SER A CA 1
ATOM 690 C C . SER A 1 90 ? -3.619 3.298 14.204 1.00 92.31 90 SER A C 1
ATOM 692 O O . SER A 1 90 ? -3.330 4.016 15.163 1.00 92.31 90 SER A O 1
ATOM 694 N N . VAL A 1 91 ? -3.848 1.984 14.321 1.00 91.62 91 VAL A N 1
ATOM 695 C CA . VAL A 1 91 ? -3.745 1.220 15.571 1.00 91.62 91 VAL A CA 1
ATOM 696 C C . VAL A 1 91 ? -2.326 0.693 15.784 1.00 91.62 91 VAL A C 1
ATOM 698 O O . VAL A 1 91 ? -1.769 0.895 16.862 1.00 91.62 91 VAL A O 1
ATOM 701 N N . PHE A 1 92 ? -1.738 0.048 14.771 1.00 90.81 92 PHE A N 1
ATOM 702 C CA . PHE A 1 92 ? -0.415 -0.585 14.873 1.00 90.81 92 PHE A CA 1
ATOM 703 C C . PHE A 1 92 ? 0.763 0.398 14.774 1.00 90.81 92 PHE A C 1
ATOM 705 O O . PHE A 1 92 ? 1.880 0.051 15.151 1.00 90.81 92 PHE A O 1
ATOM 712 N N . LYS A 1 93 ? 0.529 1.640 14.327 1.00 87.62 93 LYS A N 1
ATOM 713 C CA . LYS A 1 93 ? 1.569 2.668 14.200 1.00 87.62 93 LYS A CA 1
ATOM 714 C C . LYS A 1 93 ? 2.284 2.967 15.519 1.00 87.62 93 LYS A C 1
ATOM 716 O O . LYS A 1 93 ? 1.692 3.512 16.454 1.00 87.62 93 LYS A O 1
ATOM 721 N N . GLY A 1 94 ? 3.593 2.723 15.526 1.00 71.44 94 GLY A N 1
ATOM 722 C CA . GLY A 1 94 ? 4.487 3.121 16.610 1.00 71.44 94 GLY A CA 1
ATOM 723 C C . GLY A 1 94 ? 4.486 4.633 16.881 1.00 71.44 94 GLY A C 1
ATOM 724 O O . GLY A 1 94 ? 4.257 5.468 15.998 1.00 71.44 94 GLY A O 1
ATOM 725 N N . ARG A 1 95 ? 4.755 5.008 18.133 1.00 66.12 95 ARG A N 1
ATOM 726 C CA . ARG A 1 95 ? 4.959 6.396 18.557 1.00 66.12 95 ARG A CA 1
ATOM 727 C C . ARG A 1 95 ? 6.364 6.848 18.168 1.00 66.12 95 ARG A C 1
ATOM 729 O O . ARG A 1 95 ? 7.333 6.120 18.341 1.00 66.12 95 ARG A O 1
ATOM 736 N N . ALA A 1 96 ? 6.511 8.123 17.807 1.00 50.69 96 ALA A N 1
ATOM 737 C CA . ALA A 1 96 ? 7.802 8.732 17.452 1.00 50.69 96 ALA A CA 1
ATOM 738 C C . ALA A 1 96 ? 8.877 8.735 18.574 1.00 50.69 96 ALA A C 1
ATOM 740 O O . ALA A 1 96 ? 9.985 9.211 18.348 1.00 50.69 96 ALA A O 1
ATOM 741 N N . SER A 1 97 ? 8.566 8.226 19.774 1.00 44.47 97 SER A N 1
ATOM 742 C CA . SER A 1 97 ? 9.548 7.973 20.840 1.00 44.47 97 SER A CA 1
ATOM 743 C C . SER A 1 97 ? 10.272 6.629 20.696 1.00 44.47 97 SER A C 1
ATOM 745 O O . SER A 1 97 ? 11.365 6.496 21.235 1.00 44.47 97 SER A O 1
ATOM 747 N N . GLU A 1 98 ? 9.687 5.652 19.996 1.00 52.75 98 GLU A N 1
ATOM 748 C CA . GLU A 1 98 ? 10.301 4.335 19.747 1.00 52.75 98 GLU A CA 1
ATOM 749 C C . GLU A 1 98 ? 11.448 4.476 18.725 1.00 52.75 98 GLU A C 1
ATOM 751 O O . GLU A 1 98 ? 12.518 3.899 18.885 1.00 52.75 98 GLU A O 1
ATOM 756 N N . ALA A 1 99 ? 11.306 5.396 17.763 1.00 49.38 99 ALA A N 1
ATOM 757 C CA . ALA A 1 99 ? 12.339 5.782 16.792 1.00 49.38 99 ALA A CA 1
ATOM 758 C C . ALA A 1 99 ? 13.546 6.556 17.387 1.00 49.38 99 ALA A C 1
ATOM 760 O O . ALA A 1 99 ? 14.281 7.217 16.655 1.00 49.38 99 ALA A O 1
ATOM 761 N N . ARG A 1 100 ? 13.738 6.531 18.714 1.00 49.75 100 ARG A N 1
ATOM 762 C CA . ARG A 1 100 ? 14.884 7.132 19.427 1.00 49.75 100 ARG A CA 1
ATOM 763 C C . ARG A 1 100 ? 15.652 6.124 20.294 1.00 49.75 100 ARG A C 1
ATOM 765 O O . ARG A 1 100 ? 16.314 6.531 21.243 1.00 49.75 100 ARG A O 1
ATOM 772 N N . GLY A 1 101 ? 15.525 4.824 20.021 1.00 51.81 101 GLY A N 1
ATOM 773 C CA . GLY A 1 101 ? 16.275 3.777 20.732 1.00 51.81 101 GLY A CA 1
ATOM 774 C C . GLY A 1 101 ? 15.881 3.580 22.201 1.00 51.81 101 GLY A C 1
ATOM 775 O O . GLY A 1 101 ? 16.571 2.876 22.928 1.00 51.81 101 GLY A O 1
ATOM 776 N N . ARG A 1 102 ? 14.774 4.182 22.656 1.00 58.16 102 ARG A N 1
ATOM 777 C CA . ARG A 1 102 ? 14.122 3.779 23.908 1.00 58.16 102 ARG A CA 1
ATOM 778 C C . ARG A 1 102 ? 13.200 2.605 23.622 1.00 58.16 102 ARG A C 1
ATOM 780 O O . ARG A 1 102 ? 12.522 2.611 22.594 1.00 58.16 102 ARG A O 1
ATOM 787 N N . GLU A 1 103 ? 13.155 1.655 24.554 1.00 62.38 103 GLU A N 1
ATOM 788 C CA . GLU A 1 103 ? 12.244 0.511 24.505 1.00 62.38 103 GLU A CA 1
ATOM 789 C C . GLU A 1 103 ? 10.807 0.918 24.155 1.00 62.38 103 GLU A C 1
ATOM 791 O O . GLU A 1 103 ? 10.337 2.005 24.524 1.00 62.38 103 GLU A O 1
ATOM 796 N N . SER A 1 104 ? 10.069 0.009 23.510 1.00 68.88 104 SER A N 1
ATOM 797 C CA . SER A 1 104 ? 8.630 0.200 23.378 1.00 68.88 104 SER A CA 1
ATOM 798 C C . SER A 1 104 ? 7.986 0.271 24.769 1.00 68.88 104 SER A C 1
ATOM 800 O O . SER A 1 104 ? 8.236 -0.600 25.605 1.00 68.88 104 SER A O 1
ATOM 802 N N . PRO A 1 105 ? 7.118 1.266 25.036 1.00 78.44 105 PRO A N 1
ATOM 803 C CA . PRO A 1 105 ? 6.303 1.261 26.244 1.00 78.44 105 PRO A CA 1
ATOM 804 C C . PRO A 1 105 ? 5.230 0.164 26.200 1.00 78.44 105 PRO A C 1
ATOM 806 O O . PRO A 1 105 ? 4.619 -0.116 27.225 1.00 78.44 105 PRO A O 1
ATOM 809 N N . ILE A 1 106 ? 4.970 -0.424 25.025 1.00 83.50 106 ILE A N 1
ATOM 810 C CA . ILE A 1 106 ? 4.055 -1.550 24.845 1.00 83.50 106 ILE A CA 1
ATOM 811 C C . ILE A 1 106 ? 4.825 -2.843 25.106 1.00 83.50 106 ILE A C 1
ATOM 813 O O . ILE A 1 106 ? 5.909 -3.050 24.572 1.00 83.50 106 ILE A O 1
ATOM 817 N N . GLU A 1 107 ? 4.239 -3.692 25.937 1.00 85.81 107 GLU A N 1
ATOM 818 C CA . GLU A 1 107 ? 4.756 -4.997 26.343 1.00 85.81 107 GLU A CA 1
ATOM 819 C C . GLU A 1 107 ? 4.295 -6.085 25.369 1.00 85.81 107 GLU A C 1
ATOM 821 O O . GLU A 1 107 ? 5.103 -6.838 24.833 1.00 85.81 107 GLU A O 1
ATOM 826 N N . ARG A 1 108 ? 2.990 -6.105 25.078 1.00 91.00 108 ARG A N 1
ATOM 827 C CA . ARG A 1 108 ? 2.353 -6.994 24.102 1.00 91.00 108 ARG A CA 1
ATOM 828 C C . ARG A 1 108 ? 1.074 -6.371 23.541 1.00 91.00 108 ARG A C 1
ATOM 830 O O . ARG A 1 108 ? 0.568 -5.368 24.059 1.00 91.00 108 ARG A O 1
ATOM 837 N N . CYS A 1 109 ? 0.552 -6.956 22.470 1.00 93.56 109 CYS A N 1
ATOM 838 C CA . CYS A 1 109 ? -0.734 -6.580 21.898 1.00 93.56 109 CYS A CA 1
ATOM 839 C C . CYS A 1 109 ? -1.630 -7.811 21.733 1.00 93.56 109 CYS A C 1
ATOM 841 O O . CYS A 1 109 ? -1.259 -8.747 21.026 1.00 93.56 109 CYS A O 1
ATOM 843 N N . ASP A 1 110 ? -2.810 -7.769 22.349 1.00 94.50 110 ASP A N 1
ATOM 844 C CA . ASP A 1 110 ? -3.792 -8.852 22.342 1.00 94.50 110 ASP A CA 1
ATOM 845 C C . ASP A 1 110 ? -4.911 -8.477 21.356 1.00 94.50 110 ASP A C 1
ATOM 847 O O . ASP A 1 110 ? -5.547 -7.422 21.484 1.00 94.50 110 ASP A O 1
ATOM 851 N N . VAL A 1 111 ? -5.175 -9.325 20.365 1.00 94.50 111 VAL A N 1
ATOM 852 C CA . VAL A 1 111 ? -6.146 -9.086 19.290 1.00 94.50 111 VAL A CA 1
ATOM 853 C C . VAL A 1 111 ? -7.231 -10.153 19.327 1.00 94.50 111 VAL A C 1
ATOM 855 O O . VAL A 1 111 ? -6.940 -11.342 19.376 1.00 94.50 111 VAL A O 1
ATOM 858 N N . THR A 1 112 ? -8.494 -9.729 19.270 1.00 93.00 112 THR A N 1
ATOM 859 C CA . THR A 1 112 ? -9.654 -10.633 19.243 1.00 93.00 112 THR A CA 1
ATOM 860 C C . THR A 1 112 ? -10.640 -10.238 18.148 1.00 93.00 112 THR A C 1
ATOM 862 O O . THR A 1 112 ? -11.034 -9.074 18.051 1.00 93.00 112 THR A O 1
ATOM 865 N N . ILE A 1 113 ? -11.061 -11.208 17.337 1.00 89.75 113 ILE A N 1
ATOM 866 C CA . ILE A 1 113 ? -12.151 -11.066 16.365 1.00 89.75 113 ILE A CA 1
ATOM 867 C C . ILE A 1 113 ? -13.427 -11.578 17.025 1.00 89.75 113 ILE A C 1
ATOM 869 O O . ILE A 1 113 ? -13.515 -12.759 17.365 1.00 89.75 113 ILE A O 1
ATOM 873 N N . GLN A 1 114 ? -14.392 -10.684 17.244 1.00 82.81 114 GLN A N 1
ATOM 874 C CA . GLN A 1 114 ? -15.648 -10.998 17.918 1.00 82.81 114 GLN A CA 1
ATOM 875 C C . GLN A 1 114 ? -16.789 -11.082 16.906 1.00 82.81 114 GLN A C 1
ATOM 877 O O . GLN A 1 114 ? -17.254 -10.060 16.398 1.00 82.81 114 GLN A O 1
ATOM 882 N N . GLU A 1 115 ? -17.261 -12.305 16.678 1.00 72.19 115 GLU A N 1
ATOM 883 C CA . GLU A 1 115 ? -18.468 -12.593 15.909 1.00 72.19 115 GLU A CA 1
ATOM 884 C C . GLU A 1 115 ? -19.633 -12.803 16.882 1.00 72.19 115 GLU A C 1
ATOM 886 O O . GLU A 1 115 ? -19.529 -13.565 17.850 1.00 72.19 115 GLU A O 1
ATOM 891 N N . HIS A 1 116 ? -20.735 -12.090 16.674 1.00 66.31 116 HIS A N 1
ATOM 892 C CA . HIS A 1 116 ? -21.923 -12.153 17.523 1.00 66.31 116 HIS A CA 1
ATOM 893 C C . HIS A 1 116 ? -23.168 -12.100 16.633 1.00 66.31 116 HIS A C 1
ATOM 895 O O . HIS A 1 116 ? -23.429 -11.032 16.081 1.00 66.31 116 HIS A O 1
ATOM 901 N N . PRO A 1 117 ? -23.948 -13.192 16.505 1.00 60.16 117 PRO A N 1
ATOM 902 C CA . PRO A 1 117 ? -25.170 -13.173 15.698 1.00 60.16 117 PRO A CA 1
ATOM 903 C C . PRO A 1 117 ? -26.197 -12.165 16.242 1.00 60.16 117 PRO A C 1
ATOM 905 O O . PRO A 1 117 ? -26.910 -11.527 15.476 1.00 60.16 117 PRO A O 1
ATOM 908 N N . ASP A 1 118 ? -26.201 -11.933 17.557 1.00 57.53 118 ASP A N 1
ATOM 909 C CA . ASP A 1 118 ? -27.148 -11.051 18.255 1.00 57.53 118 ASP A CA 1
ATOM 910 C C . ASP A 1 118 ? -26.790 -9.551 18.167 1.00 57.53 118 ASP A C 1
ATOM 912 O O . ASP A 1 118 ? -27.373 -8.725 18.876 1.00 57.53 118 ASP A O 1
ATOM 916 N N . ARG A 1 119 ? -25.778 -9.166 17.370 1.00 62.78 119 ARG A N 1
ATOM 917 C CA . ARG A 1 119 ? -25.333 -7.769 17.232 1.00 62.78 119 ARG A CA 1
ATOM 918 C C . ARG A 1 119 ? -24.966 -7.407 15.798 1.00 62.78 119 ARG A C 1
ATOM 920 O O . ARG A 1 119 ? -24.068 -7.987 15.205 1.00 62.78 119 ARG A O 1
ATOM 927 N N . THR A 1 120 ? -25.543 -6.309 15.319 1.00 57.88 120 THR A N 1
ATOM 928 C CA . THR A 1 120 ? -25.305 -5.697 13.998 1.00 57.88 120 THR A CA 1
ATOM 929 C C . THR A 1 120 ? -23.896 -5.119 13.777 1.00 57.88 120 THR A C 1
ATOM 931 O O . THR A 1 120 ? -23.640 -4.514 12.741 1.00 57.88 120 THR A O 1
ATOM 934 N N . GLU A 1 121 ? -22.963 -5.291 14.719 1.00 64.50 121 GLU A N 1
ATOM 935 C CA . GLU A 1 121 ? -21.584 -4.805 14.615 1.00 64.50 121 GLU A CA 1
ATOM 936 C C . GLU A 1 121 ? -20.565 -5.926 14.863 1.00 64.50 121 GLU A C 1
ATOM 938 O O . GLU A 1 121 ? -20.187 -6.212 16.004 1.00 64.50 121 GLU A O 1
ATOM 943 N N . CYS A 1 122 ? -20.052 -6.485 13.768 1.00 72.75 122 CYS A N 1
ATOM 944 C CA . CYS A 1 122 ? -18.820 -7.269 13.744 1.00 72.75 122 CYS A CA 1
ATOM 945 C C . CYS A 1 122 ? -17.621 -6.398 14.159 1.00 72.75 122 CYS A C 1
ATOM 947 O O . CYS A 1 122 ? -17.379 -5.340 13.568 1.00 72.75 122 CYS A O 1
ATOM 949 N N . ARG A 1 123 ? -16.875 -6.811 15.197 1.00 85.00 123 ARG A N 1
ATOM 950 C CA . ARG A 1 123 ? -15.827 -5.978 15.819 1.00 85.00 123 ARG A CA 1
ATOM 951 C C . ARG A 1 123 ? -14.499 -6.715 15.998 1.00 85.00 123 ARG A C 1
ATOM 953 O O . ARG A 1 123 ? -14.400 -7.707 16.718 1.00 85.00 123 ARG A O 1
ATOM 960 N N . LEU A 1 124 ? -13.451 -6.142 15.414 1.00 90.94 124 LEU A N 1
ATOM 961 C CA . LEU A 1 124 ? -12.051 -6.447 15.693 1.00 90.94 124 LEU A CA 1
ATOM 962 C C . LEU A 1 124 ? -11.607 -5.596 16.892 1.00 90.94 124 LEU A C 1
ATOM 964 O O . LEU A 1 124 ? -11.578 -4.364 16.823 1.00 90.94 124 LEU A O 1
ATOM 968 N N . VAL A 1 125 ? -11.274 -6.243 18.007 1.00 93.06 125 VAL A N 1
ATOM 969 C CA . VAL A 1 125 ? -10.889 -5.583 19.260 1.00 93.06 125 VAL A CA 1
ATOM 970 C C . VAL A 1 125 ? -9.401 -5.804 19.512 1.00 93.06 125 VAL A C 1
ATOM 972 O O . VAL A 1 125 ? -8.963 -6.933 19.718 1.00 93.06 125 VAL A O 1
ATOM 975 N N . ILE A 1 126 ? -8.636 -4.712 19.512 1.00 94.31 126 ILE A N 1
ATOM 976 C CA . ILE A 1 126 ? -7.174 -4.703 19.652 1.00 94.31 126 ILE A CA 1
ATOM 977 C C . ILE A 1 126 ? -6.815 -4.016 20.974 1.00 94.31 126 ILE A C 1
ATOM 979 O O . ILE A 1 126 ? -7.165 -2.852 21.180 1.00 94.31 126 ILE A O 1
ATOM 983 N N . LYS A 1 127 ? -6.109 -4.706 21.870 1.00 93.81 127 LYS A N 1
ATOM 984 C CA . LYS A 1 127 ? -5.641 -4.181 23.160 1.00 93.81 127 LYS A CA 1
ATOM 985 C C . LYS A 1 127 ? -4.123 -4.025 23.130 1.00 93.81 127 LYS A C 1
ATOM 987 O O . LYS A 1 127 ? -3.403 -5.009 23.055 1.00 93.81 127 LYS A O 1
ATOM 992 N N . MET A 1 128 ? -3.631 -2.795 23.247 1.00 91.88 128 MET A N 1
ATOM 993 C CA . MET A 1 128 ? -2.207 -2.525 23.476 1.00 91.88 128 MET A CA 1
ATOM 994 C C . MET A 1 128 ? -1.955 -2.490 24.985 1.00 91.88 128 MET A C 1
ATOM 996 O O . MET A 1 128 ? -2.502 -1.610 25.657 1.00 91.88 128 MET A O 1
ATOM 1000 N N . ILE A 1 129 ? -1.148 -3.412 25.508 1.00 91.56 129 ILE A N 1
ATOM 1001 C CA . ILE A 1 129 ? -0.797 -3.489 26.933 1.00 91.56 129 ILE A CA 1
ATOM 1002 C C . ILE A 1 129 ? 0.544 -2.780 27.144 1.00 91.56 129 ILE A C 1
ATOM 1004 O O . ILE A 1 129 ? 1.526 -3.074 26.467 1.00 91.56 129 ILE A O 1
ATOM 1008 N N . SER A 1 130 ? 0.572 -1.795 28.041 1.00 87.31 130 SER A N 1
ATOM 1009 C CA . SER A 1 130 ? 1.782 -1.060 28.425 1.00 87.31 130 SER A CA 1
ATOM 1010 C C . SER A 1 130 ? 2.528 -1.783 29.543 1.00 87.31 130 SER A C 1
ATOM 1012 O O . SER A 1 130 ? 1.873 -2.209 30.494 1.00 87.31 130 SER A O 1
ATOM 1014 N N . LYS A 1 131 ? 3.872 -1.748 29.534 1.00 85.69 131 LYS A N 1
ATOM 1015 C CA . LYS A 1 131 ? 4.722 -2.174 30.674 1.00 85.69 131 LYS A CA 1
ATOM 1016 C C . LYS A 1 131 ? 4.342 -1.473 31.996 1.00 85.69 131 LYS A C 1
ATOM 1018 O O . LYS A 1 131 ? 4.695 -1.912 33.081 1.00 85.69 131 LYS A O 1
ATOM 1023 N N . SER A 1 132 ? 3.626 -0.348 31.909 1.00 82.19 132 SER A N 1
ATOM 1024 C CA . SER A 1 132 ? 3.090 0.426 33.036 1.00 82.19 132 SER A CA 1
ATOM 1025 C C . SER A 1 132 ? 1.662 0.022 33.463 1.00 82.19 132 SER A C 1
ATOM 1027 O O . SER A 1 132 ? 0.926 0.867 33.976 1.00 82.19 132 SER A O 1
ATOM 1029 N N . GLY A 1 133 ? 1.195 -1.186 33.127 1.00 83.31 133 GLY A N 1
ATOM 1030 C CA . GLY A 1 133 ? -0.162 -1.691 33.409 1.00 83.31 133 GLY A CA 1
ATOM 1031 C C . GLY A 1 133 ? -1.307 -1.024 32.623 1.00 83.31 133 GLY A C 1
ATOM 1032 O O . GLY A 1 133 ? -2.448 -1.484 32.648 1.00 83.31 133 GLY A O 1
ATOM 1033 N N . MET A 1 134 ? -1.039 0.061 31.890 1.00 88.00 134 MET A N 1
ATOM 1034 C CA . MET A 1 134 ? -2.057 0.787 31.123 1.00 88.00 134 MET A CA 1
ATOM 1035 C C . MET A 1 134 ? -2.450 0.029 29.849 1.00 88.00 134 MET A C 1
ATOM 1037 O O . MET A 1 134 ? -1.662 -0.061 28.910 1.00 88.00 134 MET A O 1
ATOM 1041 N N . THR A 1 135 ? -3.700 -0.427 29.761 1.00 90.69 135 THR A N 1
ATOM 1042 C CA . THR A 1 135 ? -4.241 -1.043 28.537 1.00 90.69 135 THR A CA 1
ATOM 1043 C C . THR A 1 135 ? -4.999 -0.022 27.686 1.00 90.69 135 THR A C 1
ATOM 1045 O O . THR A 1 135 ? -5.998 0.545 28.129 1.00 90.69 135 THR A O 1
ATOM 1048 N N . LYS A 1 136 ? -4.588 0.181 26.426 1.00 90.38 136 LYS A N 1
ATOM 1049 C CA . LYS A 1 136 ? -5.350 0.968 25.441 1.00 90.38 136 LYS A CA 1
ATOM 1050 C C . LYS A 1 136 ? -6.101 0.039 24.488 1.00 90.38 136 LYS A C 1
ATOM 1052 O O . LYS A 1 136 ? -5.490 -0.621 23.653 1.00 90.38 136 LYS A O 1
ATOM 1057 N N . THR A 1 137 ? -7.430 0.040 24.580 1.00 93.44 137 THR A N 1
ATOM 1058 C CA . THR A 1 137 ? -8.305 -0.730 23.680 1.00 93.44 137 THR A CA 1
ATOM 1059 C C . THR A 1 137 ? -8.726 0.102 22.470 1.00 93.44 137 THR A C 1
ATOM 1061 O O . THR A 1 137 ? -9.171 1.240 22.614 1.00 93.44 137 THR A O 1
ATOM 1064 N N . TYR A 1 138 ? -8.645 -0.497 21.288 1.00 92.81 138 TYR A N 1
ATOM 1065 C CA . TYR A 1 138 ? -9.235 -0.031 20.039 1.00 92.81 138 TYR A CA 1
ATOM 1066 C C . TYR A 1 138 ? -10.326 -1.018 19.610 1.00 92.81 138 TYR A C 1
ATOM 1068 O O . TYR A 1 138 ? -10.221 -2.219 19.862 1.00 92.81 138 TYR A O 1
ATOM 1076 N N . ARG A 1 139 ? -11.375 -0.515 18.958 1.00 92.25 139 ARG A N 1
ATOM 1077 C CA . ARG A 1 139 ? -12.440 -1.327 18.360 1.00 92.25 139 ARG A CA 1
ATOM 1078 C C . ARG A 1 139 ? -12.622 -0.850 16.926 1.00 92.25 139 ARG A C 1
ATOM 1080 O O . ARG A 1 139 ? -12.917 0.324 16.723 1.00 92.25 139 ARG A O 1
ATOM 1087 N N . LEU A 1 140 ? -12.383 -1.734 15.967 1.00 92.25 140 LEU A N 1
ATOM 1088 C CA . LEU A 1 140 ? -12.581 -1.492 14.541 1.00 92.25 140 LEU A CA 1
ATOM 1089 C C . LEU A 1 140 ? -13.748 -2.357 14.064 1.00 92.25 140 LEU A C 1
ATOM 1091 O O . LEU A 1 140 ? -13.881 -3.500 14.501 1.00 92.25 140 LEU A O 1
ATOM 1095 N N . THR A 1 141 ? -14.583 -1.828 13.178 1.00 91.12 141 THR A N 1
ATOM 1096 C CA . THR A 1 141 ? -15.562 -2.638 12.448 1.00 91.12 141 THR A CA 1
ATOM 1097 C C . THR A 1 141 ? -14.870 -3.407 11.323 1.00 91.12 141 THR A C 1
ATOM 1099 O O . THR A 1 141 ? -13.879 -2.933 10.761 1.00 91.12 141 THR A O 1
ATOM 1102 N N . TYR A 1 142 ? -15.388 -4.592 11.006 1.00 90.75 142 TYR A N 1
ATOM 1103 C CA . TYR A 1 142 ? -14.993 -5.371 9.832 1.00 90.75 142 TYR A CA 1
ATOM 1104 C C . TYR A 1 142 ? -16.225 -5.806 9.038 1.00 90.75 142 TYR A C 1
ATOM 1106 O O . TYR A 1 142 ? -17.325 -5.893 9.582 1.00 90.75 142 TYR A O 1
ATOM 1114 N N . GLU A 1 143 ? -16.016 -6.089 7.759 1.00 89.38 143 GLU A N 1
ATOM 1115 C CA . GLU A 1 143 ? -17.011 -6.651 6.847 1.00 89.38 143 GLU A CA 1
ATOM 1116 C C . GLU A 1 143 ? -16.696 -8.140 6.636 1.00 89.38 143 GLU A C 1
ATOM 1118 O O . GLU A 1 143 ? -15.524 -8.497 6.504 1.00 89.38 143 GLU A O 1
ATOM 1123 N N . SER A 1 144 ? -17.699 -9.022 6.651 1.00 86.88 144 SER A N 1
ATOM 1124 C CA . SER A 1 144 ? -17.487 -10.447 6.355 1.00 86.88 144 SER A CA 1
ATOM 1125 C C . SER A 1 144 ? -17.522 -10.645 4.841 1.00 86.88 144 SER A C 1
ATOM 1127 O O . SER A 1 144 ? -18.533 -10.350 4.208 1.00 86.88 144 SER A O 1
ATOM 1129 N N . VAL A 1 145 ? -16.395 -11.058 4.257 1.00 87.06 145 VAL A N 1
ATOM 1130 C CA . VAL A 1 145 ? -16.174 -11.118 2.802 1.00 87.06 145 VAL A CA 1
ATOM 1131 C C . VAL A 1 145 ? -15.243 -12.290 2.498 1.00 87.06 145 VAL A C 1
ATOM 1133 O O . VAL A 1 145 ? -14.273 -12.505 3.227 1.00 87.06 145 VAL A O 1
ATOM 1136 N N . GLU A 1 146 ? -15.502 -13.031 1.421 1.00 85.00 146 GLU A N 1
ATOM 1137 C CA . GLU A 1 146 ? -14.580 -14.059 0.924 1.00 85.00 146 GLU A CA 1
ATOM 1138 C C . GLU A 1 146 ? -13.330 -13.428 0.287 1.00 85.00 146 GLU A C 1
ATOM 1140 O O . GLU A 1 146 ? -13.403 -12.429 -0.436 1.00 85.00 146 GLU A O 1
ATOM 1145 N N . VAL A 1 147 ? -12.154 -14.006 0.545 1.00 85.81 147 VAL A N 1
ATOM 1146 C CA . VAL A 1 147 ? -10.883 -13.454 0.054 1.00 85.81 147 VAL A CA 1
ATOM 1147 C C . VAL A 1 147 ? -10.552 -14.004 -1.330 1.00 85.81 147 VAL A C 1
ATOM 1149 O O . VAL A 1 147 ? -10.213 -15.177 -1.489 1.00 85.81 147 VAL A O 1
ATOM 1152 N N . MET A 1 148 ? -10.561 -13.122 -2.329 1.00 85.81 148 MET A N 1
ATOM 1153 C CA . MET A 1 148 ? -10.000 -13.407 -3.651 1.00 85.81 148 MET A CA 1
ATOM 1154 C C . MET A 1 148 ? -8.481 -13.596 -3.547 1.00 85.81 148 MET A C 1
ATOM 1156 O O . MET A 1 148 ? -7.758 -12.655 -3.217 1.00 85.81 148 MET A O 1
ATOM 1160 N N . HIS A 1 149 ? -8.008 -14.800 -3.859 1.00 86.50 149 HIS A N 1
ATOM 1161 C CA . HIS A 1 149 ? -6.589 -15.144 -3.922 1.00 86.50 149 HIS A CA 1
ATOM 1162 C C . HIS A 1 149 ? -6.108 -15.141 -5.379 1.00 86.50 149 HIS A C 1
ATOM 1164 O O . HIS A 1 149 ? -6.832 -15.592 -6.268 1.00 86.50 149 HIS A O 1
ATOM 1170 N N . ALA A 1 1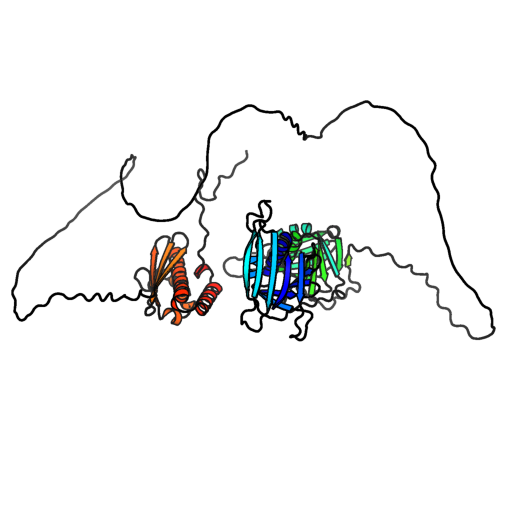50 ? -4.887 -14.665 -5.637 1.00 89.12 150 ALA A N 1
ATOM 1171 C CA . ALA A 1 150 ? -4.247 -14.893 -6.931 1.00 89.12 150 ALA A CA 1
ATOM 1172 C C . ALA A 1 150 ? -3.749 -16.342 -7.029 1.00 89.12 150 ALA A C 1
ATOM 1174 O O . ALA A 1 150 ? -3.211 -16.883 -6.064 1.00 89.12 150 ALA A O 1
ATOM 1175 N N . LEU A 1 151 ? -3.904 -16.951 -8.205 1.00 87.75 151 LEU A N 1
ATOM 1176 C CA . LEU A 1 151 ? -3.335 -18.259 -8.514 1.00 87.75 151 LEU A CA 1
ATOM 1177 C C . LEU A 1 151 ? -1.991 -18.071 -9.221 1.00 87.75 151 LEU A C 1
ATOM 1179 O O . LEU A 1 151 ? -1.913 -17.395 -10.247 1.00 87.75 151 LEU A O 1
ATOM 1183 N N . PHE A 1 152 ? -0.948 -18.697 -8.685 1.00 92.38 152 PHE A N 1
ATOM 1184 C CA . PHE A 1 152 ? 0.368 -18.778 -9.306 1.00 92.38 152 PHE A CA 1
ATOM 1185 C C . PHE A 1 152 ? 0.855 -20.225 -9.234 1.00 92.38 152 PHE A C 1
ATOM 1187 O O . PHE A 1 152 ? 1.116 -20.743 -8.149 1.00 92.38 152 PHE A O 1
ATOM 1194 N N . ASP A 1 153 ? 0.959 -20.888 -10.386 1.00 90.31 153 ASP A N 1
ATOM 1195 C CA . ASP A 1 153 ? 1.523 -22.233 -10.447 1.00 90.31 153 ASP A CA 1
ATOM 1196 C C . ASP A 1 153 ? 3.052 -22.164 -10.457 1.00 90.31 153 ASP A C 1
ATOM 1198 O O . ASP A 1 153 ? 3.689 -21.896 -11.481 1.00 90.31 153 ASP A O 1
ATOM 1202 N N . ARG A 1 154 ? 3.629 -22.463 -9.293 1.00 90.31 154 ARG A N 1
ATOM 1203 C CA . ARG A 1 154 ? 5.071 -22.518 -9.076 1.00 90.31 154 ARG A CA 1
ATOM 1204 C C . ARG A 1 154 ? 5.772 -23.617 -9.883 1.00 90.31 154 ARG A C 1
ATOM 1206 O O . ARG A 1 154 ? 6.970 -23.487 -10.108 1.00 90.31 154 ARG A O 1
ATOM 1213 N N . THR A 1 155 ? 5.070 -24.661 -10.330 1.00 91.12 155 THR A N 1
ATOM 1214 C CA . THR A 1 155 ? 5.671 -25.732 -11.145 1.00 91.12 155 THR A CA 1
ATOM 1215 C C . THR A 1 155 ? 5.879 -25.296 -12.597 1.00 91.12 155 THR A C 1
ATOM 1217 O O . THR A 1 155 ? 6.918 -25.605 -13.174 1.00 91.12 155 THR A O 1
ATOM 1220 N N . SER A 1 156 ? 4.979 -24.474 -13.155 1.00 89.31 156 SER A N 1
ATOM 1221 C CA . SER A 1 156 ? 5.181 -23.833 -14.466 1.00 89.31 156 SER A CA 1
ATOM 1222 C C . SER A 1 156 ? 6.286 -22.766 -14.497 1.00 89.31 156 SER A C 1
ATOM 1224 O O . SER A 1 156 ? 6.751 -22.401 -15.576 1.00 89.31 156 SER A O 1
ATOM 1226 N N . ALA A 1 157 ? 6.705 -22.242 -13.341 1.00 91.56 157 ALA A N 1
ATOM 1227 C CA . ALA A 1 157 ? 7.643 -21.125 -13.231 1.00 91.56 157 ALA A CA 1
ATOM 1228 C C . ALA A 1 157 ? 9.114 -21.584 -13.283 1.00 91.56 157 ALA A C 1
ATOM 1230 O O . ALA A 1 157 ? 9.821 -21.599 -12.274 1.00 91.56 157 ALA A O 1
ATOM 1231 N N . THR A 1 158 ? 9.567 -21.977 -14.476 1.00 89.50 158 THR A N 1
ATOM 1232 C CA . THR A 1 158 ? 10.929 -22.482 -14.734 1.00 89.50 158 THR A CA 1
ATOM 1233 C C . THR A 1 158 ? 12.027 -21.422 -14.591 1.00 89.50 158 THR A C 1
ATOM 1235 O O . THR A 1 158 ? 13.165 -21.755 -14.249 1.00 89.50 158 THR A O 1
ATOM 1238 N N . GLN A 1 159 ? 11.697 -20.151 -14.833 1.00 94.06 159 GLN A N 1
ATOM 1239 C CA . GLN A 1 159 ? 12.634 -19.028 -14.841 1.00 94.06 159 GLN A CA 1
ATOM 1240 C C . GLN A 1 159 ? 12.537 -18.201 -13.557 1.00 94.06 159 GLN A C 1
ATOM 1242 O O . GLN A 1 159 ? 11.500 -18.153 -12.889 1.00 94.06 159 GLN A O 1
ATOM 1247 N N . GLY A 1 160 ? 13.631 -17.540 -13.193 1.00 95.19 160 GLY A N 1
ATOM 1248 C CA . GLY A 1 160 ? 13.672 -16.745 -11.976 1.00 95.19 160 GLY A CA 1
ATOM 1249 C C . GLY A 1 160 ? 15.060 -16.269 -11.583 1.00 95.19 160 GLY A C 1
ATOM 1250 O O . GLY A 1 160 ? 16.070 -16.625 -12.189 1.00 95.19 160 GLY A O 1
ATOM 1251 N N . TRP A 1 161 ? 15.099 -15.461 -10.533 1.00 96.50 161 TRP A N 1
ATOM 1252 C CA . TRP A 1 161 ? 16.333 -14.954 -9.944 1.00 96.50 161 TRP A CA 1
ATOM 1253 C C . TRP A 1 161 ? 16.160 -14.669 -8.456 1.00 96.50 161 TRP A C 1
ATOM 1255 O O . TRP A 1 161 ? 15.042 -14.542 -7.956 1.00 96.50 161 TRP A O 1
ATOM 1265 N N . ARG A 1 162 ? 17.272 -14.548 -7.736 1.00 97.06 162 ARG A N 1
ATOM 1266 C CA . ARG A 1 162 ? 17.317 -14.285 -6.301 1.00 97.06 162 ARG A CA 1
ATOM 1267 C C . ARG A 1 162 ? 18.461 -13.341 -5.969 1.00 97.06 162 ARG A C 1
ATOM 1269 O O . ARG A 1 162 ? 19.596 -13.589 -6.354 1.00 97.06 162 ARG A O 1
ATOM 1276 N N . ILE A 1 163 ? 18.167 -12.265 -5.247 1.00 96.88 163 ILE A N 1
ATOM 1277 C CA . ILE A 1 163 ? 19.131 -11.200 -4.948 1.00 96.88 163 ILE A CA 1
ATOM 1278 C C . ILE A 1 163 ? 18.902 -10.618 -3.554 1.00 96.88 163 ILE A C 1
ATOM 1280 O O . ILE A 1 163 ? 17.770 -10.540 -3.064 1.00 96.88 163 ILE A O 1
ATOM 1284 N N . SER A 1 164 ? 19.979 -10.162 -2.917 1.00 96.38 164 SER A N 1
ATOM 1285 C CA . SER A 1 164 ? 19.911 -9.427 -1.656 1.00 96.38 164 SER A CA 1
ATOM 1286 C C . SER A 1 164 ? 19.020 -8.188 -1.786 1.00 96.38 164 SER A C 1
ATOM 1288 O O . SER A 1 164 ? 19.221 -7.334 -2.652 1.00 96.38 164 SER A O 1
ATOM 1290 N N . SER A 1 165 ? 18.057 -8.037 -0.873 1.00 95.75 165 SER A N 1
ATOM 1291 C CA . SER A 1 165 ? 17.186 -6.855 -0.832 1.00 95.75 165 SER A CA 1
ATOM 1292 C C . SER A 1 165 ? 17.926 -5.556 -0.512 1.00 95.75 165 SER A C 1
ATOM 1294 O O . SER A 1 165 ? 17.368 -4.492 -0.753 1.00 95.75 165 SER A O 1
ATOM 1296 N N . ARG A 1 166 ? 19.169 -5.614 -0.007 1.00 94.88 166 ARG A N 1
ATOM 1297 C CA . ARG A 1 166 ? 20.039 -4.435 0.171 1.00 94.88 166 ARG A CA 1
ATOM 1298 C C . ARG A 1 166 ? 20.535 -3.910 -1.173 1.00 94.88 166 ARG A C 1
ATOM 1300 O O . ARG A 1 166 ? 20.278 -2.760 -1.504 1.00 94.88 166 ARG A O 1
ATOM 1307 N N . VAL A 1 167 ? 21.118 -4.799 -1.975 1.00 93.94 167 VAL A N 1
ATOM 1308 C CA . VAL A 1 167 ? 21.596 -4.514 -3.335 1.00 93.94 167 VAL A CA 1
ATOM 1309 C C . VAL A 1 167 ? 20.443 -3.964 -4.181 1.00 93.94 167 VAL A C 1
ATOM 1311 O O . VAL A 1 167 ? 20.506 -2.850 -4.695 1.00 93.94 167 VAL A O 1
ATOM 1314 N N . LEU A 1 168 ? 19.310 -4.673 -4.221 1.00 93.12 168 LEU A N 1
ATOM 1315 C CA . LEU A 1 168 ? 18.148 -4.226 -4.994 1.00 93.12 168 LEU A CA 1
ATOM 1316 C C . LEU A 1 168 ? 17.489 -2.950 -4.425 1.00 93.12 168 LEU A C 1
ATOM 1318 O O . LEU A 1 168 ? 16.855 -2.207 -5.178 1.00 93.12 168 LEU A O 1
ATOM 1322 N N . ARG A 1 169 ? 17.650 -2.656 -3.122 1.00 94.81 169 ARG A N 1
ATOM 1323 C CA . ARG A 1 169 ? 17.171 -1.407 -2.506 1.00 94.81 169 ARG A CA 1
ATOM 1324 C C . ARG A 1 169 ? 17.918 -0.188 -3.033 1.00 94.81 169 ARG A C 1
ATOM 1326 O O . ARG A 1 169 ? 17.272 0.833 -3.245 1.00 94.81 169 ARG A O 1
ATOM 1333 N N . GLU A 1 170 ? 19.225 -0.281 -3.238 1.00 92.06 170 GLU A N 1
ATOM 1334 C CA . GLU A 1 170 ? 20.030 0.827 -3.759 1.00 92.06 170 GLU A CA 1
ATOM 1335 C C . GLU A 1 170 ? 19.603 1.166 -5.195 1.00 92.06 170 GLU A C 1
ATOM 1337 O O . GLU A 1 170 ? 19.276 2.315 -5.499 1.00 92.06 170 GLU A O 1
ATOM 1342 N N . TYR A 1 171 ? 19.455 0.152 -6.053 1.00 89.25 171 TYR A N 1
ATOM 1343 C CA . TYR A 1 171 ? 19.095 0.364 -7.457 1.00 89.25 171 TYR A CA 1
ATOM 1344 C C . TYR A 1 171 ? 17.700 0.969 -7.676 1.00 89.25 171 TYR A C 1
ATOM 1346 O O . TYR A 1 171 ? 17.538 1.822 -8.552 1.00 89.25 171 TYR A O 1
ATOM 1354 N N . ILE A 1 172 ? 16.693 0.633 -6.854 1.00 90.56 172 ILE A N 1
ATOM 1355 C CA . ILE A 1 172 ? 15.369 1.269 -6.992 1.00 90.56 172 ILE A CA 1
ATOM 1356 C C . ILE A 1 172 ? 15.373 2.775 -6.678 1.00 90.56 172 ILE A C 1
ATOM 1358 O O . ILE A 1 172 ? 14.390 3.449 -6.998 1.00 90.56 172 ILE A O 1
ATOM 1362 N N . GLU A 1 173 ? 16.417 3.339 -6.062 1.00 85.81 173 GLU A N 1
ATOM 1363 C CA . GLU A 1 173 ? 16.488 4.784 -5.799 1.00 85.81 173 GLU A CA 1
ATOM 1364 C C . GLU A 1 173 ? 16.838 5.610 -7.048 1.00 85.81 173 GLU A C 1
ATOM 1366 O O . GLU A 1 173 ? 16.435 6.772 -7.120 1.00 85.81 173 GLU A O 1
ATOM 1371 N N . PHE A 1 174 ? 17.458 5.010 -8.074 1.00 86.62 174 PHE A N 1
ATOM 1372 C CA . PHE A 1 174 ? 17.702 5.674 -9.364 1.00 86.62 174 PHE A CA 1
ATOM 1373 C C . PHE A 1 174 ? 16.434 5.812 -10.220 1.00 86.62 174 PHE A C 1
ATOM 1375 O O . PHE A 1 174 ? 16.294 6.780 -10.968 1.00 86.62 174 PHE A O 1
ATOM 1382 N N . PHE A 1 175 ? 15.475 4.887 -10.095 1.00 85.00 175 PHE A N 1
ATOM 1383 C CA . PHE A 1 175 ? 14.200 4.976 -10.810 1.00 85.00 175 PHE A CA 1
ATOM 1384 C C . PHE A 1 175 ? 13.422 6.232 -10.382 1.00 85.00 175 PHE A C 1
ATOM 1386 O O . PHE A 1 175 ? 13.078 6.401 -9.207 1.00 85.00 175 PHE A O 1
ATOM 1393 N N . GLY A 1 176 ? 13.090 7.107 -11.334 1.00 79.44 176 GLY A N 1
ATOM 1394 C CA . GLY A 1 176 ? 12.427 8.384 -11.052 1.00 79.44 176 GLY A CA 1
ATOM 1395 C C . GLY A 1 176 ? 11.001 8.243 -10.485 1.00 79.44 176 GLY A C 1
ATOM 1396 O O . GLY A 1 176 ? 10.312 7.260 -10.758 1.00 79.44 176 GLY A O 1
ATOM 1397 N N . PRO A 1 177 ? 10.473 9.245 -9.751 1.00 78.06 177 PRO A N 1
ATOM 1398 C CA . PRO A 1 177 ? 9.146 9.182 -9.121 1.00 78.06 177 PRO A CA 1
ATOM 1399 C C . PRO A 1 177 ? 7.956 9.275 -10.101 1.00 78.06 177 PRO A C 1
ATOM 1401 O O . PRO A 1 177 ? 6.812 9.266 -9.651 1.00 78.06 177 PRO A O 1
ATOM 1404 N N . LYS A 1 178 ? 8.222 9.405 -11.410 1.00 80.75 178 LYS A N 1
ATOM 1405 C CA . LYS A 1 178 ? 7.243 9.360 -12.514 1.00 80.75 178 LYS A CA 1
ATOM 1406 C C . LYS A 1 178 ? 7.438 8.128 -13.432 1.00 80.75 178 LYS A C 1
ATOM 1408 O O . LYS A 1 178 ? 6.774 8.047 -14.456 1.00 80.75 178 LYS A O 1
ATOM 1413 N N . THR A 1 179 ? 8.348 7.203 -13.103 1.00 84.69 179 THR A N 1
ATOM 1414 C CA . THR A 1 179 ? 8.516 5.943 -13.858 1.00 84.69 179 THR A CA 1
ATOM 1415 C C . THR A 1 179 ? 7.350 4.998 -13.568 1.00 84.69 179 THR A C 1
ATOM 1417 O O . THR A 1 179 ? 6.946 4.852 -12.411 1.00 84.69 179 THR A O 1
ATOM 1420 N N . GLU A 1 180 ? 6.799 4.366 -14.606 1.00 84.88 180 GLU A N 1
ATOM 1421 C CA . GLU A 1 180 ? 5.593 3.532 -14.473 1.00 84.88 180 GLU A CA 1
ATOM 1422 C C . GLU A 1 180 ? 5.863 2.056 -14.769 1.00 84.88 180 GLU A C 1
ATOM 1424 O O . GLU A 1 180 ? 5.441 1.193 -13.991 1.00 84.88 180 GLU A O 1
ATOM 1429 N N . GLN A 1 181 ? 6.612 1.780 -15.840 1.00 89.88 181 GLN A N 1
ATOM 1430 C CA . GLN A 1 181 ? 6.978 0.440 -16.299 1.00 89.88 181 GLN A CA 1
ATOM 1431 C C . GLN A 1 181 ? 8.466 0.155 -16.067 1.00 89.88 181 GLN A C 1
ATOM 1433 O O . GLN A 1 181 ? 9.314 1.034 -16.239 1.00 89.88 181 GLN A O 1
ATOM 1438 N N . LEU A 1 182 ? 8.747 -1.078 -15.652 1.00 92.50 182 LEU A N 1
ATOM 1439 C CA . LEU A 1 182 ? 10.066 -1.671 -15.487 1.00 92.50 182 LEU A CA 1
ATOM 1440 C C . LEU A 1 182 ? 10.127 -2.896 -16.389 1.00 92.50 182 LEU A C 1
ATOM 1442 O O . LEU A 1 182 ? 9.424 -3.868 -16.125 1.00 92.50 182 LEU A O 1
ATOM 1446 N N . ASP A 1 183 ? 10.948 -2.834 -17.422 1.00 92.94 183 ASP A N 1
ATOM 1447 C CA . ASP A 1 183 ? 11.342 -3.988 -18.214 1.00 92.94 183 ASP A CA 1
ATOM 1448 C C . ASP A 1 183 ? 12.545 -4.689 -17.569 1.00 92.94 183 ASP A C 1
ATOM 1450 O O . ASP A 1 183 ? 13.366 -4.062 -16.890 1.00 92.94 183 ASP A O 1
ATOM 1454 N N . MET A 1 184 ? 12.615 -6.000 -17.761 1.00 93.56 184 MET A N 1
ATOM 1455 C CA . MET A 1 184 ? 13.648 -6.884 -17.235 1.00 93.56 184 MET A CA 1
ATOM 1456 C C . MET A 1 184 ? 14.074 -7.821 -18.361 1.00 93.56 184 MET A C 1
ATOM 1458 O O . MET A 1 184 ? 13.231 -8.528 -18.913 1.00 93.56 184 MET A O 1
ATOM 1462 N N . VAL A 1 185 ? 15.368 -7.824 -18.682 1.00 93.50 185 VAL A N 1
ATOM 1463 C CA . VAL A 1 185 ? 15.968 -8.591 -19.785 1.00 93.50 185 VAL A CA 1
ATOM 1464 C C . VAL A 1 185 ? 17.271 -9.236 -19.306 1.00 93.50 185 VAL A C 1
ATOM 1466 O O . VAL A 1 185 ? 17.994 -8.655 -18.497 1.00 93.50 185 VAL A O 1
ATOM 1469 N N . ALA A 1 186 ? 17.593 -10.425 -19.817 1.00 92.94 186 ALA A N 1
ATOM 1470 C CA . ALA A 1 186 ? 18.909 -11.039 -19.655 1.00 92.94 186 ALA A CA 1
ATOM 1471 C C . ALA A 1 186 ? 19.729 -10.921 -20.950 1.00 92.94 186 ALA A C 1
ATOM 1473 O O . ALA A 1 186 ? 19.218 -11.189 -22.043 1.00 92.94 186 ALA A O 1
ATOM 1474 N N . GLU A 1 187 ? 20.996 -10.526 -20.826 1.00 91.69 187 GLU A N 1
ATOM 1475 C CA . GLU A 1 187 ? 21.918 -10.351 -21.952 1.00 91.69 187 GLU A CA 1
ATOM 1476 C C . GLU A 1 187 ? 23.375 -10.444 -21.469 1.00 91.69 187 GLU A C 1
ATOM 1478 O O . GLU A 1 187 ? 23.730 -9.769 -20.504 1.00 91.69 187 GLU A O 1
ATOM 1483 N N . ASN A 1 188 ? 24.236 -11.217 -22.147 1.00 87.69 188 ASN A N 1
ATOM 1484 C CA . ASN A 1 188 ? 25.699 -11.163 -21.962 1.00 87.69 188 ASN A CA 1
ATOM 1485 C C . ASN A 1 188 ? 26.146 -11.250 -20.477 1.00 87.69 188 ASN A C 1
ATOM 1487 O O . ASN A 1 188 ? 26.870 -10.381 -19.976 1.00 87.69 188 ASN A O 1
ATOM 1491 N N . ASP A 1 189 ? 25.651 -12.278 -19.772 1.00 89.75 189 ASP A N 1
ATOM 1492 C CA . ASP A 1 189 ? 25.846 -12.554 -18.334 1.00 89.75 189 ASP A CA 1
ATOM 1493 C C . ASP A 1 189 ? 25.454 -11.416 -17.373 1.00 89.75 189 ASP A C 1
ATOM 1495 O O . ASP A 1 189 ? 25.933 -11.329 -16.234 1.00 89.75 189 ASP A O 1
ATOM 1499 N N . LYS A 1 190 ? 24.525 -10.555 -17.804 1.00 93.19 190 LYS A N 1
ATOM 1500 C CA . LYS A 1 190 ? 23.990 -9.428 -17.032 1.00 93.19 190 LYS A CA 1
ATOM 1501 C C . LYS A 1 190 ? 22.464 -9.423 -17.019 1.00 93.19 190 LYS A C 1
ATOM 1503 O O . LYS A 1 190 ? 21.803 -9.874 -17.955 1.00 93.19 190 LYS A O 1
ATOM 1508 N N . ALA A 1 191 ? 21.915 -8.858 -15.949 1.00 93.75 191 ALA A N 1
ATOM 1509 C CA . ALA A 1 191 ? 20.501 -8.540 -15.817 1.00 93.75 191 ALA A CA 1
ATOM 1510 C C . ALA A 1 191 ? 20.299 -7.043 -16.080 1.00 93.75 191 ALA A C 1
ATOM 1512 O O . ALA A 1 191 ? 20.860 -6.200 -15.374 1.00 93.75 191 ALA A O 1
ATOM 1513 N N . VAL A 1 192 ? 19.507 -6.714 -17.097 1.00 94.00 192 VAL A N 1
ATOM 1514 C CA . VAL A 1 192 ? 19.209 -5.342 -17.514 1.00 94.00 192 VAL A CA 1
ATOM 1515 C C . VAL A 1 192 ? 17.809 -4.971 -17.034 1.00 94.00 192 VAL A C 1
ATOM 1517 O O . VAL A 1 192 ? 16.826 -5.634 -17.361 1.00 94.00 192 VAL A O 1
ATOM 1520 N N . PHE A 1 193 ? 17.729 -3.904 -16.246 1.00 93.38 193 PHE A N 1
ATOM 1521 C CA . PHE A 1 193 ? 16.507 -3.346 -15.678 1.00 93.38 193 PHE A CA 1
ATOM 1522 C C . PHE A 1 193 ? 16.262 -1.963 -16.285 1.00 93.38 193 PHE A C 1
ATOM 1524 O O . PHE A 1 193 ? 16.876 -0.977 -15.867 1.00 93.38 193 PHE A O 1
ATOM 1531 N N . THR A 1 194 ? 15.364 -1.879 -17.264 1.00 91.00 194 THR A N 1
ATOM 1532 C CA . THR A 1 194 ? 15.077 -0.633 -17.987 1.00 91.00 194 THR A CA 1
ATOM 1533 C C . THR A 1 194 ? 13.764 -0.037 -17.507 1.00 91.00 194 THR A C 1
ATOM 1535 O O . THR A 1 194 ? 12.702 -0.640 -17.634 1.00 91.00 194 THR A O 1
ATOM 1538 N N . SER A 1 195 ? 13.820 1.165 -16.935 1.00 89.75 195 SER A N 1
ATOM 1539 C CA . SER A 1 195 ? 12.629 1.877 -16.459 1.00 89.75 195 SER A CA 1
ATOM 1540 C C . SER A 1 195 ? 12.217 2.996 -17.410 1.00 89.75 195 SER A C 1
ATOM 1542 O O . SER A 1 195 ? 13.042 3.818 -17.816 1.00 89.75 195 SER A O 1
ATOM 1544 N N . PHE A 1 196 ? 10.923 3.050 -17.730 1.00 81.56 196 PHE A N 1
ATOM 1545 C CA . PHE A 1 196 ? 10.354 4.001 -18.684 1.00 81.56 196 PHE A CA 1
ATOM 1546 C C . PHE A 1 196 ? 9.472 5.055 -17.996 1.00 81.56 196 PHE A C 1
ATOM 1548 O O . PHE A 1 196 ? 8.661 4.758 -17.110 1.00 81.56 196 PHE A O 1
ATOM 1555 N N . THR A 1 197 ? 9.611 6.307 -18.444 1.00 76.12 197 THR A N 1
ATOM 1556 C CA . THR A 1 197 ? 8.770 7.449 -18.049 1.00 76.12 197 THR A CA 1
ATOM 1557 C C . THR A 1 197 ? 7.936 7.911 -19.244 1.00 76.12 197 THR A C 1
ATOM 1559 O O . THR A 1 197 ? 8.496 8.383 -20.236 1.00 76.12 197 THR A O 1
ATOM 1562 N N . GLU A 1 198 ? 6.607 7.823 -19.159 1.00 62.00 198 GLU A N 1
ATOM 1563 C CA . GLU A 1 198 ? 5.723 8.224 -20.262 1.00 62.00 198 GLU A CA 1
ATOM 1564 C C . GLU A 1 198 ? 5.764 9.749 -20.524 1.00 62.00 198 GLU A C 1
ATOM 1566 O O . GLU A 1 198 ? 5.923 10.569 -19.611 1.00 62.00 198 GLU A O 1
ATOM 1571 N N . LYS A 1 199 ? 5.586 10.158 -21.789 1.00 55.09 199 LYS A N 1
ATOM 1572 C CA . LYS A 1 199 ? 5.475 11.568 -22.203 1.00 55.09 199 LYS A CA 1
ATOM 1573 C C . LYS A 1 199 ? 4.141 12.171 -21.740 1.00 55.09 199 LYS A C 1
ATOM 1575 O O . LYS A 1 199 ? 3.202 12.297 -22.526 1.00 55.09 199 LYS A O 1
ATOM 1580 N N . THR A 1 200 ? 4.070 12.605 -20.480 1.00 51.50 200 THR A N 1
ATOM 1581 C CA . THR A 1 200 ? 2.865 13.200 -19.873 1.00 51.50 200 THR A CA 1
ATOM 1582 C C . THR A 1 200 ? 2.404 14.474 -20.608 1.00 51.50 200 THR A C 1
ATOM 1584 O O . THR A 1 200 ? 2.772 15.597 -20.255 1.00 51.50 200 THR A O 1
ATOM 1587 N N . THR A 1 201 ? 1.555 14.330 -21.627 1.00 49.59 201 THR A N 1
ATOM 1588 C CA . THR A 1 201 ? 1.156 15.425 -22.537 1.00 49.59 201 THR A CA 1
ATOM 1589 C C . THR A 1 201 ? -0.023 16.232 -21.966 1.00 49.59 201 THR A C 1
ATOM 1591 O O . THR A 1 201 ? -1.031 16.475 -22.618 1.00 49.59 201 THR A O 1
ATOM 1594 N N . ASN A 1 202 ? 0.096 16.662 -20.704 1.00 42.66 202 ASN A N 1
ATOM 1595 C CA . ASN A 1 202 ? -0.959 17.355 -19.951 1.00 42.66 202 ASN A CA 1
ATOM 1596 C C . ASN A 1 202 ? -0.589 18.810 -19.596 1.00 42.66 202 ASN A C 1
ATOM 1598 O O . ASN A 1 202 ? -0.438 19.192 -18.434 1.00 42.66 202 ASN A O 1
ATOM 1602 N N . GLY A 1 203 ? -0.456 19.643 -20.633 1.00 52.41 203 GLY A N 1
ATOM 1603 C CA . GLY A 1 203 ? -0.732 21.091 -20.631 1.00 52.41 203 GLY A CA 1
ATOM 1604 C C . GLY A 1 203 ? 0.089 22.057 -19.754 1.00 52.41 203 GLY A C 1
ATOM 1605 O O . GLY A 1 203 ? -0.014 23.263 -19.980 1.00 52.41 203 GLY A O 1
ATOM 1606 N N . LYS A 1 204 ? 0.863 21.605 -18.753 1.00 51.72 204 LYS A N 1
ATOM 1607 C CA . LYS A 1 204 ? 1.640 22.485 -17.842 1.00 51.72 204 LYS A CA 1
ATOM 1608 C C . LYS A 1 204 ? 3.016 21.981 -17.404 1.00 51.72 204 LYS A C 1
ATOM 1610 O O . LYS A 1 204 ? 3.858 22.812 -17.082 1.00 51.72 204 LYS A O 1
ATOM 1615 N N . GLU A 1 205 ? 3.265 20.675 -17.408 1.00 49.16 205 GLU A N 1
ATOM 1616 C CA . GLU A 1 205 ? 4.602 20.095 -17.210 1.00 49.16 205 GLU A CA 1
ATOM 1617 C C . GLU A 1 205 ? 4.891 19.109 -18.343 1.00 49.16 205 GLU A C 1
ATOM 1619 O O . GLU A 1 205 ? 4.684 17.907 -18.198 1.00 49.16 205 GLU A O 1
ATOM 1624 N N . VAL A 1 206 ? 5.364 19.617 -19.482 1.00 47.88 206 VAL A N 1
ATOM 1625 C CA . VAL A 1 206 ? 5.878 18.752 -20.550 1.00 47.88 206 VAL A CA 1
ATOM 1626 C C . VAL A 1 206 ? 7.255 18.245 -20.124 1.00 47.88 206 VAL A C 1
ATOM 1628 O O . VAL A 1 206 ? 8.229 19.001 -20.146 1.00 47.88 206 VAL A O 1
ATOM 1631 N N . LEU A 1 207 ? 7.353 16.964 -19.759 1.00 47.34 207 LEU A N 1
ATOM 1632 C CA . LEU A 1 207 ? 8.634 16.257 -19.802 1.00 47.34 207 LEU A CA 1
ATOM 1633 C C . LEU A 1 207 ? 9.054 16.188 -21.273 1.00 47.34 207 LEU A C 1
ATOM 1635 O O . LEU A 1 207 ? 8.458 15.468 -22.070 1.00 47.34 207 LEU A O 1
ATOM 1639 N N . LYS A 1 208 ? 10.018 17.036 -21.649 1.00 50.84 208 LYS A N 1
ATOM 1640 C CA . LYS A 1 208 ? 10.340 17.330 -23.056 1.00 50.84 208 LYS A CA 1
ATOM 1641 C C . LYS A 1 208 ? 10.925 16.129 -23.810 1.00 50.84 208 LYS A C 1
ATOM 1643 O O . LYS A 1 208 ? 10.855 16.086 -25.034 1.00 50.84 208 LYS A O 1
ATOM 1648 N N . GLN A 1 209 ? 11.461 15.164 -23.069 1.00 55.00 209 GLN A N 1
ATOM 1649 C CA . GLN A 1 209 ? 11.892 13.842 -23.511 1.00 55.00 209 GLN A CA 1
ATOM 1650 C C . GLN A 1 209 ? 11.394 12.813 -22.477 1.00 55.00 209 GLN A C 1
ATOM 1652 O O . GLN A 1 209 ? 11.263 13.172 -21.300 1.00 55.00 209 GLN A O 1
ATOM 1657 N N . PRO A 1 210 ? 11.097 11.565 -22.884 1.00 64.44 210 PRO A N 1
ATOM 1658 C CA . PRO A 1 210 ? 10.899 10.479 -21.935 1.00 64.44 210 PRO A CA 1
ATOM 1659 C C . PRO A 1 210 ? 12.246 10.204 -21.259 1.00 64.44 210 PRO A C 1
ATOM 1661 O O . PRO A 1 210 ? 13.274 10.163 -21.934 1.00 64.44 210 PRO A O 1
ATOM 1664 N N . LEU A 1 211 ? 12.254 10.059 -19.934 1.00 72.94 211 LEU A N 1
ATOM 1665 C CA . LEU A 1 211 ? 13.452 9.619 -19.228 1.00 72.94 211 LEU A CA 1
ATOM 1666 C C . LEU A 1 211 ? 13.423 8.097 -19.133 1.00 72.94 211 LEU A C 1
ATOM 1668 O O . LEU A 1 211 ? 12.573 7.528 -18.443 1.00 72.94 211 LEU A O 1
ATOM 1672 N N . GLU A 1 212 ? 14.360 7.482 -19.836 1.00 80.94 212 GLU A N 1
ATOM 1673 C CA . GLU A 1 212 ? 14.733 6.086 -19.678 1.00 80.94 212 GLU A CA 1
ATOM 1674 C C . GLU A 1 212 ? 15.856 6.002 -18.638 1.00 80.94 212 GLU A C 1
ATOM 1676 O O . GLU A 1 212 ? 16.745 6.856 -18.588 1.00 80.94 212 GLU A O 1
ATOM 1681 N N . THR A 1 213 ? 15.805 5.017 -17.749 1.00 87.06 213 THR A N 1
ATOM 1682 C CA . THR A 1 213 ? 16.904 4.737 -16.816 1.00 87.06 213 THR A CA 1
ATOM 1683 C C . THR A 1 213 ? 17.149 3.242 -16.809 1.00 87.06 213 THR A C 1
ATOM 1685 O O . THR A 1 213 ? 16.351 2.482 -16.254 1.00 87.06 213 THR A O 1
ATOM 1688 N N . VAL A 1 214 ? 18.242 2.863 -17.471 1.00 91.88 214 VAL A N 1
ATOM 1689 C CA . VAL A 1 214 ? 18.777 1.504 -17.565 1.00 91.88 214 VAL A CA 1
ATOM 1690 C C . VAL A 1 214 ? 19.707 1.263 -16.380 1.00 91.88 214 VAL A C 1
ATOM 1692 O O . VAL A 1 214 ? 20.579 2.085 -16.093 1.00 91.88 214 VAL A O 1
ATOM 1695 N N . ILE A 1 215 ? 19.528 0.136 -15.700 1.00 91.94 215 ILE A N 1
ATOM 1696 C CA . ILE A 1 215 ? 20.431 -0.365 -14.663 1.00 91.94 215 ILE A CA 1
ATOM 1697 C C . ILE A 1 215 ? 20.889 -1.755 -15.091 1.00 91.94 215 ILE A C 1
ATOM 1699 O O . ILE A 1 215 ? 20.060 -2.619 -15.363 1.00 91.94 215 ILE A O 1
ATOM 1703 N N . THR A 1 216 ? 22.199 -1.980 -15.124 1.00 93.31 216 THR A N 1
ATOM 1704 C CA . THR A 1 216 ? 22.790 -3.259 -15.529 1.00 93.31 216 THR A CA 1
ATOM 1705 C C . THR A 1 216 ? 23.518 -3.871 -14.342 1.00 93.31 216 THR A C 1
ATOM 1707 O O . THR A 1 216 ? 24.475 -3.282 -13.844 1.00 93.31 216 THR A O 1
ATOM 1710 N N . LEU A 1 217 ? 23.061 -5.040 -13.894 1.00 93.69 217 LEU A N 1
ATOM 1711 C CA . LEU A 1 217 ? 23.666 -5.821 -12.811 1.00 93.69 217 LEU A CA 1
ATOM 1712 C C . LEU A 1 217 ? 24.415 -7.014 -13.400 1.00 93.69 217 LEU A C 1
ATOM 1714 O O . LEU A 1 217 ? 23.977 -7.575 -14.407 1.00 93.69 217 LEU A O 1
ATOM 1718 N N . HIS A 1 218 ? 25.520 -7.430 -12.787 1.00 94.25 218 HIS A N 1
ATOM 1719 C CA . HIS A 1 218 ? 26.193 -8.656 -13.194 1.00 94.25 218 HIS A CA 1
ATOM 1720 C C . HIS A 1 218 ? 25.453 -9.862 -12.608 1.00 94.25 218 HIS A C 1
ATOM 1722 O O . HIS A 1 218 ? 24.927 -9.804 -11.500 1.00 94.25 218 HIS A O 1
ATOM 1728 N N . THR A 1 219 ? 25.432 -10.994 -13.309 1.00 93.38 219 THR A N 1
ATOM 1729 C CA . THR A 1 219 ? 24.836 -12.234 -12.768 1.00 93.38 219 THR A CA 1
ATOM 1730 C C . THR A 1 219 ? 25.471 -12.690 -11.452 1.00 93.38 219 THR A C 1
ATOM 1732 O O . THR A 1 219 ? 24.791 -13.288 -10.626 1.00 93.38 219 THR A O 1
ATOM 1735 N N . ALA A 1 220 ? 26.740 -12.346 -11.213 1.00 91.81 220 ALA A N 1
ATOM 1736 C CA . ALA A 1 220 ? 27.432 -12.609 -9.948 1.00 91.81 220 ALA A CA 1
ATOM 1737 C C . ALA A 1 220 ? 26.895 -11.803 -8.742 1.00 91.81 220 ALA A C 1
ATOM 1739 O O . ALA A 1 220 ? 27.208 -12.154 -7.608 1.00 91.81 220 ALA A O 1
ATOM 1740 N N . ASP A 1 221 ? 26.078 -10.763 -8.959 1.00 92.50 221 ASP A N 1
ATOM 1741 C CA . ASP A 1 221 ? 25.417 -10.004 -7.883 1.00 92.50 221 ASP A CA 1
ATOM 1742 C C . ASP A 1 221 ? 24.191 -10.755 -7.304 1.00 92.50 221 ASP A C 1
ATOM 1744 O O . ASP A 1 221 ? 23.582 -10.317 -6.323 1.00 92.50 221 ASP A O 1
ATOM 1748 N N . PHE A 1 222 ? 23.811 -11.888 -7.913 1.00 95.19 222 PHE A N 1
ATOM 1749 C CA . PHE A 1 222 ? 22.649 -12.708 -7.565 1.00 95.19 222 PHE A CA 1
ATOM 1750 C C . PHE A 1 222 ? 23.056 -14.000 -6.836 1.00 95.19 222 PHE A C 1
ATOM 1752 O O . PHE A 1 222 ? 24.051 -14.639 -7.167 1.00 95.19 222 PHE A O 1
ATOM 1759 N N . GLU A 1 223 ? 22.229 -14.439 -5.883 1.00 94.56 223 GLU A N 1
ATOM 1760 C CA . GLU A 1 223 ? 22.361 -15.746 -5.212 1.00 94.56 223 GLU A CA 1
ATOM 1761 C C . GLU A 1 223 ? 21.966 -16.911 -6.142 1.00 94.56 223 GLU A C 1
ATOM 1763 O O . GLU A 1 223 ? 22.475 -18.020 -6.010 1.00 94.56 223 GLU A O 1
ATOM 1768 N N . ASP A 1 224 ? 21.040 -16.657 -7.069 1.00 94.69 224 ASP A N 1
ATOM 1769 C CA . ASP A 1 224 ? 20.586 -17.567 -8.126 1.00 94.69 224 ASP A CA 1
ATOM 1770 C C . ASP A 1 224 ? 20.068 -16.721 -9.297 1.00 94.69 224 ASP A C 1
ATOM 1772 O O . ASP A 1 224 ? 19.377 -15.722 -9.084 1.00 94.69 224 ASP A O 1
ATOM 1776 N N . PHE A 1 225 ? 20.375 -17.104 -10.532 1.00 95.94 225 PHE A N 1
ATOM 1777 C CA . PHE A 1 225 ? 19.860 -16.452 -11.732 1.00 95.94 225 PHE A CA 1
ATOM 1778 C C . PHE A 1 225 ? 19.640 -17.491 -12.829 1.00 95.94 225 PHE A C 1
ATOM 1780 O O . PHE A 1 225 ? 20.526 -18.301 -13.111 1.00 95.94 225 PHE A O 1
ATOM 1787 N N . HIS A 1 226 ? 18.470 -17.471 -13.464 1.00 95.00 226 HIS A N 1
ATOM 1788 C CA . HIS A 1 226 ? 18.140 -18.316 -14.605 1.00 95.00 226 HIS A CA 1
ATOM 1789 C C . HIS A 1 226 ? 17.051 -17.661 -15.461 1.00 95.00 226 HIS A C 1
ATOM 1791 O O . HIS A 1 226 ? 15.868 -17.686 -15.106 1.00 95.00 226 HIS A O 1
ATOM 1797 N N . MET A 1 227 ? 17.454 -17.067 -16.585 1.00 93.62 227 MET A N 1
ATOM 1798 C CA . MET A 1 227 ? 16.554 -16.331 -17.471 1.00 93.62 227 MET A CA 1
ATOM 1799 C C . MET A 1 227 ? 16.975 -16.454 -18.940 1.00 93.62 227 MET A C 1
ATOM 1801 O O . MET A 1 227 ? 18.162 -16.467 -19.263 1.00 93.62 227 MET A O 1
ATOM 1805 N N . GLN A 1 228 ? 15.992 -16.548 -19.830 1.00 91.81 228 GLN A N 1
ATOM 1806 C CA . GLN A 1 228 ? 16.183 -16.605 -21.274 1.00 91.81 228 GLN A CA 1
ATOM 1807 C C . GLN A 1 228 ? 16.713 -15.264 -21.809 1.00 91.81 228 GLN A C 1
ATOM 1809 O O . GLN A 1 228 ? 16.213 -14.199 -21.439 1.00 91.81 228 GLN A O 1
ATOM 1814 N N . GLU A 1 229 ? 17.697 -15.312 -22.709 1.00 90.31 229 GLU A N 1
ATOM 1815 C CA . GLU A 1 229 ? 18.204 -14.114 -23.384 1.00 90.31 229 GLU A CA 1
ATOM 1816 C C . GLU A 1 229 ? 17.118 -13.429 -24.222 1.00 90.31 229 GLU A C 1
ATOM 1818 O O . GLU A 1 229 ? 16.269 -14.094 -24.822 1.00 90.31 229 GLU A O 1
ATOM 1823 N N . GLN A 1 230 ? 17.175 -12.092 -24.287 1.00 87.38 230 GLN A N 1
ATOM 1824 C CA . GLN A 1 230 ? 16.268 -11.249 -25.089 1.00 87.38 230 GLN A CA 1
ATOM 1825 C C . GLN A 1 230 ? 14.766 -11.415 -24.747 1.00 87.38 230 GLN A C 1
ATOM 1827 O O . GLN A 1 230 ? 13.895 -10.976 -25.497 1.00 87.38 230 GLN A O 1
ATOM 1832 N N . MET A 1 231 ? 14.433 -12.036 -23.609 1.00 88.75 231 MET A N 1
ATOM 1833 C CA . MET A 1 231 ? 13.058 -12.149 -23.127 1.00 88.75 231 MET A CA 1
ATOM 1834 C C . MET A 1 231 ? 12.700 -10.939 -22.257 1.00 88.75 231 MET A C 1
ATOM 1836 O O . MET A 1 231 ? 13.206 -10.805 -21.147 1.00 88.75 231 MET A O 1
ATOM 1840 N N . HIS A 1 232 ? 11.800 -10.089 -22.750 1.00 91.25 232 HIS A N 1
ATOM 1841 C CA . HIS A 1 232 ? 11.318 -8.895 -22.050 1.00 91.25 232 HIS A CA 1
ATOM 1842 C C . HIS A 1 232 ? 10.192 -9.237 -21.065 1.00 91.25 232 HIS A C 1
ATOM 1844 O O . HIS A 1 232 ? 9.160 -9.788 -21.459 1.00 91.25 232 HIS A O 1
ATOM 1850 N N . VAL A 1 233 ? 10.367 -8.902 -19.784 1.00 92.94 233 VAL A N 1
ATOM 1851 C CA . VAL A 1 233 ? 9.372 -9.139 -18.722 1.00 92.94 233 VAL A CA 1
ATOM 1852 C C . VAL A 1 233 ? 9.018 -7.819 -18.041 1.00 92.94 233 VAL A C 1
ATOM 1854 O O . VAL A 1 233 ? 9.646 -7.416 -17.062 1.00 92.94 233 VAL A O 1
ATOM 1857 N N . VAL A 1 234 ? 7.976 -7.149 -18.540 1.00 93.44 234 VAL A N 1
ATOM 1858 C CA . VAL A 1 234 ? 7.592 -5.810 -18.073 1.00 93.44 234 VAL A CA 1
ATOM 1859 C C . VAL A 1 234 ? 6.602 -5.882 -16.905 1.00 93.44 234 VAL A C 1
ATOM 1861 O O . VAL A 1 234 ? 5.584 -6.573 -16.977 1.00 93.44 234 VAL A O 1
ATOM 1864 N N . ILE A 1 235 ? 6.874 -5.134 -15.832 1.00 94.06 235 ILE A N 1
ATOM 1865 C CA . ILE A 1 235 ? 6.035 -4.991 -14.626 1.00 94.06 235 ILE A CA 1
ATOM 1866 C C . ILE A 1 235 ? 5.925 -3.517 -14.190 1.00 94.06 235 ILE A C 1
ATOM 1868 O O . ILE A 1 235 ? 6.606 -2.646 -14.725 1.00 94.06 235 ILE A O 1
ATOM 1872 N N . SER A 1 236 ? 5.088 -3.196 -13.192 1.00 92.19 236 SER A N 1
ATOM 1873 C CA . SER A 1 236 ? 4.994 -1.814 -12.688 1.00 92.19 236 SER A CA 1
ATOM 1874 C C . SER A 1 236 ? 6.088 -1.461 -11.670 1.00 92.19 236 SER A C 1
ATOM 1876 O O . SER A 1 236 ? 6.195 -2.096 -10.616 1.00 92.19 236 SER A O 1
ATOM 1878 N N . VAL A 1 237 ? 6.816 -0.361 -11.912 1.00 92.06 237 VAL A N 1
ATOM 1879 C CA . VAL A 1 237 ? 7.835 0.182 -10.986 1.00 92.06 237 VAL A CA 1
ATOM 1880 C C . VAL A 1 237 ? 7.224 0.530 -9.628 1.00 92.06 237 VAL A C 1
ATOM 1882 O O . VAL A 1 237 ? 7.856 0.325 -8.592 1.00 92.06 237 VAL A O 1
ATOM 1885 N N . LYS A 1 238 ? 5.994 1.064 -9.608 1.00 91.25 238 LYS A N 1
ATOM 1886 C CA . LYS A 1 238 ? 5.293 1.469 -8.377 1.00 91.25 238 LYS A CA 1
ATOM 1887 C C . LYS A 1 238 ? 5.156 0.297 -7.405 1.00 91.25 238 LYS A C 1
ATOM 1889 O O . LYS A 1 238 ? 5.416 0.458 -6.210 1.00 91.25 238 LYS A O 1
ATOM 1894 N N . ASP A 1 239 ? 4.743 -0.850 -7.930 1.00 93.00 239 ASP A N 1
ATOM 1895 C CA . ASP A 1 239 ? 4.423 -2.033 -7.138 1.00 93.00 239 ASP A CA 1
ATOM 1896 C C . ASP A 1 239 ? 5.697 -2.831 -6.832 1.00 93.00 239 ASP A C 1
ATOM 1898 O O . ASP A 1 239 ? 5.919 -3.191 -5.677 1.00 93.00 239 ASP A O 1
ATOM 1902 N N . PHE A 1 240 ? 6.625 -2.950 -7.789 1.00 94.69 240 PHE A N 1
ATOM 1903 C CA . PHE A 1 240 ? 7.976 -3.476 -7.550 1.00 94.69 240 PHE A CA 1
ATOM 1904 C C . PHE A 1 240 ? 8.716 -2.722 -6.431 1.00 94.69 240 PHE A C 1
ATOM 1906 O O . PHE A 1 240 ? 9.216 -3.325 -5.482 1.00 94.69 240 PHE A O 1
ATOM 1913 N N . ARG A 1 241 ? 8.706 -1.382 -6.456 1.00 94.00 241 ARG A N 1
ATOM 1914 C CA . ARG A 1 241 ? 9.302 -0.543 -5.402 1.00 94.00 241 ARG A CA 1
ATOM 1915 C C . ARG A 1 241 ? 8.686 -0.816 -4.026 1.00 94.00 241 ARG A C 1
ATOM 1917 O O . ARG A 1 241 ? 9.392 -0.712 -3.022 1.00 94.00 241 ARG A O 1
ATOM 1924 N N . ALA A 1 242 ? 7.395 -1.151 -3.957 1.00 94.88 242 ALA A N 1
ATOM 1925 C CA . ALA A 1 242 ? 6.722 -1.504 -2.706 1.00 94.88 242 ALA A CA 1
ATOM 1926 C C . ALA A 1 242 ? 7.227 -2.840 -2.137 1.00 94.88 242 ALA A C 1
ATOM 1928 O O . ALA A 1 242 ? 7.486 -2.918 -0.933 1.00 94.88 242 ALA A O 1
ATOM 1929 N N . VAL A 1 243 ? 7.423 -3.842 -3.005 1.00 96.25 243 VAL A N 1
ATOM 1930 C CA . VAL A 1 243 ? 8.013 -5.153 -2.675 1.00 96.25 243 VAL A CA 1
ATOM 1931 C C . VAL A 1 243 ? 9.431 -4.977 -2.139 1.00 96.25 243 VAL A C 1
ATOM 1933 O O . VAL A 1 243 ? 9.701 -5.345 -0.997 1.00 96.25 243 VAL A O 1
ATOM 1936 N N . VAL A 1 244 ? 10.316 -4.343 -2.918 1.00 96.50 244 VAL A N 1
ATOM 1937 C CA . VAL A 1 244 ? 11.737 -4.164 -2.568 1.00 96.50 244 VAL A CA 1
ATOM 1938 C C . VAL A 1 244 ? 11.903 -3.348 -1.281 1.00 96.50 244 VAL A C 1
ATOM 1940 O O . VAL A 1 244 ? 12.710 -3.698 -0.423 1.00 96.50 244 VAL A O 1
ATOM 1943 N N . THR A 1 245 ? 11.101 -2.291 -1.095 1.00 95.94 245 THR A N 1
ATOM 1944 C CA . THR A 1 245 ? 11.150 -1.479 0.135 1.00 95.94 245 THR A CA 1
ATOM 1945 C C . THR A 1 245 ? 10.757 -2.288 1.372 1.00 95.94 245 THR A C 1
ATOM 1947 O O . THR A 1 245 ? 11.413 -2.151 2.399 1.00 95.94 245 THR A O 1
ATOM 1950 N N . HIS A 1 246 ? 9.719 -3.129 1.297 1.00 96.50 246 HIS A N 1
ATOM 1951 C CA . HIS A 1 246 ? 9.319 -3.944 2.447 1.00 96.50 246 HIS A CA 1
ATOM 1952 C C . HIS A 1 246 ? 10.298 -5.097 2.710 1.00 96.50 246 HIS A C 1
ATOM 1954 O O . HIS A 1 246 ? 10.649 -5.338 3.861 1.00 96.50 246 HIS A O 1
ATOM 1960 N N . ALA A 1 247 ? 10.802 -5.758 1.665 1.00 96.81 247 ALA A N 1
ATOM 1961 C CA . ALA A 1 247 ? 11.813 -6.808 1.792 1.00 96.81 247 ALA A CA 1
ATOM 1962 C C . ALA A 1 247 ? 13.092 -6.314 2.483 1.00 96.81 247 ALA A C 1
ATOM 1964 O O . ALA A 1 247 ? 13.621 -6.998 3.356 1.00 96.81 247 ALA A O 1
ATOM 1965 N N . TYR A 1 248 ? 13.542 -5.099 2.153 1.00 95.75 248 TYR A N 1
ATOM 1966 C CA . TYR A 1 248 ? 14.659 -4.446 2.833 1.00 95.75 248 TYR A CA 1
ATOM 1967 C C . TYR A 1 248 ? 14.391 -4.227 4.335 1.00 95.75 248 TYR A C 1
ATOM 1969 O O . TYR A 1 248 ? 15.265 -4.487 5.159 1.00 95.75 248 TYR A O 1
ATOM 1977 N N . THR A 1 249 ? 13.180 -3.790 4.705 1.00 94.12 249 THR A N 1
ATOM 1978 C CA . THR A 1 249 ? 12.778 -3.577 6.109 1.00 94.12 249 THR A CA 1
ATOM 1979 C C . THR A 1 249 ? 12.602 -4.885 6.888 1.00 94.12 249 THR A C 1
ATOM 1981 O O . THR A 1 249 ? 13.004 -4.951 8.047 1.00 94.12 249 THR A O 1
ATOM 1984 N N . LEU A 1 250 ? 12.035 -5.928 6.273 1.00 94.19 250 LEU A N 1
ATOM 1985 C CA . LEU A 1 250 ? 11.893 -7.250 6.894 1.00 94.19 250 LEU A CA 1
ATOM 1986 C C . LEU A 1 250 ? 13.247 -7.979 7.009 1.00 94.19 250 LEU A C 1
ATOM 1988 O O . LEU A 1 250 ? 13.450 -8.756 7.941 1.00 94.19 250 LEU A O 1
ATOM 1992 N N . GLY A 1 251 ? 14.168 -7.698 6.085 1.00 90.56 251 GLY A N 1
ATOM 1993 C CA . GLY A 1 251 ? 15.493 -8.297 5.989 1.00 90.56 251 GLY A CA 1
ATOM 1994 C C . GLY A 1 251 ? 15.450 -9.699 5.379 1.00 90.56 251 GLY A C 1
ATOM 1995 O O . GLY A 1 251 ? 14.800 -10.596 5.907 1.00 90.56 251 GLY A O 1
ATOM 1996 N N . GLY A 1 252 ? 16.175 -9.894 4.279 1.00 89.00 252 GLY A N 1
ATOM 1997 C CA . GLY A 1 252 ? 16.269 -11.167 3.556 1.00 89.00 252 GLY A CA 1
ATOM 1998 C C . GLY A 1 252 ? 16.322 -10.958 2.038 1.00 89.00 252 GLY A C 1
ATOM 1999 O O . GLY A 1 252 ? 15.956 -9.879 1.565 1.00 89.00 252 GLY A O 1
ATOM 2000 N N . PRO A 1 253 ? 16.798 -11.935 1.255 1.00 96.00 253 PRO A N 1
ATOM 2001 C CA . PRO A 1 253 ? 16.835 -11.834 -0.200 1.00 96.00 253 PRO A CA 1
ATOM 2002 C C . PRO A 1 253 ? 15.451 -11.986 -0.833 1.00 96.00 253 PRO A C 1
ATOM 2004 O O . PRO A 1 253 ? 14.596 -12.731 -0.351 1.00 96.00 253 PRO A O 1
ATOM 2007 N N . ILE A 1 254 ? 15.251 -11.282 -1.944 1.00 97.31 254 ILE A N 1
ATOM 2008 C CA . ILE A 1 254 ? 14.041 -11.337 -2.764 1.00 97.31 254 ILE A CA 1
ATOM 2009 C C . ILE A 1 254 ? 14.268 -12.384 -3.841 1.00 97.31 254 ILE A C 1
ATOM 2011 O O . ILE A 1 254 ? 15.299 -12.361 -4.509 1.00 97.31 254 ILE A O 1
ATOM 2015 N N . SER A 1 255 ? 13.301 -13.279 -4.025 1.00 97.56 255 SER A N 1
ATOM 2016 C CA . SER A 1 255 ? 13.300 -14.240 -5.128 1.00 97.56 255 SER A CA 1
ATOM 2017 C C . SER A 1 255 ? 12.132 -13.941 -6.070 1.00 97.56 255 SER A C 1
ATOM 2019 O O . SER A 1 255 ? 11.022 -13.685 -5.604 1.00 97.56 255 SER A O 1
ATOM 2021 N N . ALA A 1 256 ? 12.376 -13.951 -7.377 1.00 97.44 256 ALA A N 1
ATOM 2022 C CA . ALA A 1 256 ? 11.394 -13.740 -8.435 1.00 97.44 256 ALA A CA 1
ATOM 2023 C C . ALA A 1 256 ? 11.241 -15.017 -9.266 1.00 97.44 256 ALA A C 1
ATOM 2025 O O . ALA A 1 256 ? 12.239 -15.661 -9.581 1.00 97.44 256 ALA A O 1
ATOM 2026 N N . TYR A 1 257 ? 10.008 -15.358 -9.638 1.00 97.06 257 TYR A N 1
ATOM 2027 C CA . TYR A 1 257 ? 9.672 -16.582 -10.368 1.00 97.06 257 TYR A CA 1
ATOM 2028 C C . TYR A 1 257 ? 8.671 -16.283 -11.482 1.00 97.06 257 TYR A C 1
ATOM 2030 O O . TYR A 1 257 ? 7.656 -15.624 -11.250 1.00 97.06 257 TYR A O 1
ATOM 2038 N N . PHE A 1 258 ? 8.957 -16.756 -12.691 1.00 94.88 258 PHE A N 1
ATOM 2039 C CA . PHE A 1 258 ? 8.171 -16.505 -13.899 1.00 94.88 258 PHE A CA 1
ATOM 2040 C C . PHE A 1 258 ? 8.410 -17.614 -14.939 1.00 94.88 258 PHE A C 1
ATOM 2042 O O . PHE A 1 258 ? 9.134 -18.576 -14.693 1.00 94.88 258 PHE A O 1
ATOM 2049 N N . SER A 1 259 ? 7.750 -17.523 -16.093 1.00 91.81 259 SER A N 1
ATOM 2050 C CA . SER A 1 259 ? 7.845 -18.531 -17.160 1.00 91.81 259 SER A CA 1
ATOM 2051 C C . SER A 1 259 ? 8.040 -17.898 -18.532 1.00 91.81 259 SER A C 1
ATOM 2053 O O . SER A 1 259 ? 9.077 -18.101 -19.152 1.00 91.81 259 SER A O 1
ATOM 2055 N N . LEU A 1 260 ? 7.062 -17.111 -18.981 1.00 88.81 260 LEU A N 1
ATOM 2056 C CA . LEU A 1 260 ? 7.047 -16.400 -20.261 1.00 88.81 260 LEU A CA 1
ATOM 2057 C C . LEU A 1 260 ? 6.438 -14.997 -20.068 1.00 88.81 260 LEU A C 1
ATOM 2059 O O . LEU A 1 260 ? 5.720 -14.789 -19.083 1.00 88.81 260 LEU A O 1
ATOM 2063 N N . PRO A 1 261 ? 6.644 -14.048 -21.000 1.00 87.19 261 PRO A N 1
ATOM 2064 C CA . PRO A 1 261 ? 5.920 -12.778 -20.999 1.00 87.19 261 PRO A CA 1
ATOM 2065 C C . PRO A 1 261 ? 4.400 -13.006 -21.028 1.00 87.19 261 PRO A C 1
ATOM 2067 O O . PRO A 1 261 ? 3.927 -14.031 -21.521 1.00 87.19 261 PRO A O 1
ATOM 2070 N N . THR A 1 262 ? 3.623 -12.064 -20.489 1.00 89.06 262 THR A N 1
ATOM 2071 C CA . THR A 1 262 ? 2.159 -12.136 -20.249 1.00 89.06 262 THR A CA 1
ATOM 2072 C C . THR A 1 262 ? 1.691 -13.141 -19.185 1.00 89.06 262 THR A C 1
ATOM 2074 O O . THR A 1 262 ? 0.591 -12.994 -18.646 1.00 89.06 262 THR A O 1
ATOM 2077 N N . ARG A 1 263 ? 2.511 -14.131 -18.803 1.00 92.12 263 ARG A N 1
ATOM 2078 C CA . ARG A 1 263 ? 2.230 -15.002 -17.648 1.00 92.12 263 ARG A CA 1
ATOM 2079 C C . ARG A 1 263 ? 2.445 -14.217 -16.344 1.00 92.12 263 ARG A C 1
ATOM 2081 O O . ARG A 1 263 ? 3.239 -13.273 -16.325 1.00 92.12 263 ARG A O 1
ATOM 2088 N N . PRO A 1 264 ? 1.759 -14.564 -15.240 1.00 94.06 264 PRO A N 1
ATOM 2089 C CA . PRO A 1 264 ? 2.023 -13.921 -13.961 1.00 94.06 264 PRO A CA 1
ATOM 2090 C C . PRO A 1 264 ? 3.462 -14.187 -13.491 1.00 94.06 264 PRO A C 1
ATOM 2092 O O . PRO A 1 264 ? 4.039 -15.235 -13.777 1.00 94.06 264 PRO A O 1
ATOM 2095 N N . LEU A 1 265 ? 4.010 -13.236 -12.739 1.00 95.88 265 LEU A N 1
ATOM 2096 C CA . LEU A 1 265 ? 5.298 -13.305 -12.052 1.00 95.88 265 LEU A CA 1
ATOM 2097 C C . LEU A 1 265 ? 5.051 -13.245 -10.543 1.00 95.88 265 LEU A C 1
ATOM 2099 O O . LEU A 1 265 ? 4.262 -12.419 -10.077 1.00 95.88 265 LEU A O 1
ATOM 2103 N N . GLN A 1 266 ? 5.739 -14.092 -9.776 1.00 97.50 266 GLN A N 1
ATOM 2104 C CA . GLN A 1 266 ? 5.675 -14.104 -8.315 1.00 97.50 266 GLN A CA 1
ATOM 2105 C C . GLN A 1 266 ? 6.991 -13.614 -7.701 1.00 97.50 266 GLN A C 1
ATOM 2107 O O . GLN A 1 266 ? 8.042 -14.210 -7.930 1.00 97.50 266 GLN A O 1
ATOM 2112 N N . PHE A 1 267 ? 6.931 -12.580 -6.861 1.00 97.75 267 PHE A N 1
ATOM 2113 C CA . PHE A 1 267 ? 7.993 -12.281 -5.898 1.00 97.75 267 PHE A CA 1
ATOM 2114 C C . PHE A 1 267 ? 7.700 -12.982 -4.572 1.00 97.75 267 PHE A C 1
ATOM 2116 O O . PHE A 1 267 ? 6.571 -12.928 -4.083 1.00 97.75 267 PHE A O 1
ATOM 2123 N N . SER A 1 268 ? 8.716 -13.590 -3.964 1.00 97.56 268 SER A N 1
ATOM 2124 C CA . SER A 1 268 ? 8.623 -14.248 -2.660 1.00 97.56 268 SER A CA 1
ATOM 2125 C C . SER A 1 268 ? 9.868 -13.988 -1.807 1.00 97.56 268 SER A C 1
ATOM 2127 O O . SER A 1 268 ? 10.993 -13.952 -2.315 1.00 97.56 268 SER A O 1
ATOM 2129 N N . TYR A 1 269 ? 9.660 -13.779 -0.507 1.00 97.38 269 TYR A N 1
ATOM 2130 C CA . TYR A 1 269 ? 10.700 -13.712 0.525 1.00 97.38 269 TYR A CA 1
ATOM 2131 C C . TYR A 1 269 ? 10.082 -13.956 1.910 1.00 97.38 269 TYR A C 1
ATOM 2133 O O . TYR A 1 269 ? 8.880 -13.784 2.103 1.00 97.38 269 TYR A O 1
ATOM 2141 N N . GLN A 1 270 ? 10.893 -14.356 2.890 1.00 95.94 270 GLN A N 1
ATOM 2142 C CA . GLN A 1 270 ? 10.410 -14.715 4.228 1.00 95.94 270 GLN A CA 1
ATOM 2143 C C . GLN A 1 270 ? 11.434 -14.376 5.315 1.00 95.94 270 GLN A C 1
ATOM 2145 O O . GLN A 1 270 ? 12.634 -14.535 5.093 1.00 95.94 270 GLN A O 1
ATOM 2150 N N . ASN A 1 271 ? 10.962 -13.954 6.491 1.00 95.06 271 ASN A N 1
ATOM 2151 C CA . ASN A 1 271 ? 11.765 -13.854 7.715 1.00 95.06 271 ASN A CA 1
ATOM 2152 C C . ASN A 1 271 ? 10.858 -13.779 8.959 1.00 95.06 271 ASN A C 1
ATOM 2154 O O . ASN A 1 271 ? 9.707 -13.365 8.863 1.00 95.06 271 ASN A O 1
ATOM 2158 N N . PHE A 1 272 ? 11.373 -14.137 10.139 1.00 93.31 272 PHE A N 1
ATOM 2159 C CA . PHE A 1 272 ? 10.690 -13.997 11.437 1.00 93.31 272 PHE A CA 1
ATOM 2160 C C . PHE A 1 272 ? 9.262 -14.595 11.510 1.00 93.31 272 PHE A C 1
ATOM 2162 O O . PHE A 1 272 ? 8.395 -14.026 12.169 1.00 93.31 272 PHE A O 1
ATOM 2169 N N . GLY A 1 273 ? 8.990 -15.703 10.810 1.00 93.38 273 GLY A N 1
ATOM 2170 C CA . GLY A 1 273 ? 7.650 -16.317 10.739 1.00 93.38 273 GLY A CA 1
ATOM 2171 C C . GLY A 1 273 ? 6.647 -15.594 9.827 1.00 93.38 273 GLY A C 1
ATOM 2172 O O . GLY A 1 273 ? 5.472 -15.949 9.807 1.00 93.38 273 GLY A O 1
ATOM 2173 N N . MET A 1 274 ? 7.091 -14.581 9.077 1.00 96.50 274 MET A N 1
ATOM 2174 C CA . MET A 1 274 ? 6.321 -13.892 8.041 1.00 96.50 274 MET A CA 1
ATOM 2175 C C . MET A 1 274 ? 6.815 -14.336 6.658 1.00 96.50 274 MET A C 1
ATOM 2177 O O . MET A 1 274 ? 7.984 -14.141 6.319 1.00 96.50 274 MET A O 1
ATOM 2181 N N . HIS A 1 275 ? 5.910 -14.890 5.855 1.00 96.81 275 HIS A N 1
ATOM 2182 C CA . HIS A 1 275 ? 6.128 -15.247 4.454 1.00 96.81 275 HIS A CA 1
ATOM 2183 C C . HIS A 1 275 ? 5.378 -14.245 3.571 1.00 96.81 275 HIS A C 1
ATOM 2185 O O . HIS A 1 275 ? 4.161 -14.089 3.687 1.00 96.81 275 HIS A O 1
ATOM 2191 N N . CYS A 1 276 ? 6.109 -13.547 2.706 1.00 97.62 276 CYS A N 1
ATOM 2192 C CA . CYS A 1 276 ? 5.583 -12.514 1.824 1.00 97.62 276 CYS A CA 1
ATOM 2193 C C . CYS A 1 276 ? 5.551 -13.029 0.385 1.00 97.62 276 CYS A C 1
ATOM 2195 O O . CYS A 1 276 ? 6.579 -13.453 -0.143 1.00 97.62 276 CYS A O 1
ATOM 2197 N N . GLU A 1 277 ? 4.398 -12.926 -0.268 1.00 97.25 277 GLU A N 1
ATOM 2198 C CA . GLU A 1 277 ? 4.217 -13.281 -1.675 1.00 97.25 277 GLU A CA 1
ATOM 2199 C C . GLU A 1 277 ? 3.481 -12.173 -2.425 1.00 97.25 277 GLU A C 1
ATOM 2201 O O . GLU A 1 277 ? 2.492 -11.619 -1.945 1.00 97.25 277 GLU A O 1
ATOM 2206 N N . TYR A 1 278 ? 3.937 -11.869 -3.637 1.00 97.44 278 TYR A N 1
ATOM 2207 C CA . TYR A 1 278 ? 3.319 -10.877 -4.508 1.00 97.44 278 TYR A CA 1
ATOM 2208 C C . TYR A 1 278 ? 3.189 -11.463 -5.902 1.00 97.44 278 TYR A C 1
ATOM 2210 O O . TYR A 1 278 ? 4.191 -11.877 -6.474 1.00 97.44 278 TYR A O 1
ATOM 2218 N N . THR A 1 279 ? 1.976 -11.504 -6.447 1.00 96.88 279 THR A N 1
ATOM 2219 C CA . THR A 1 279 ? 1.707 -12.032 -7.792 1.00 96.88 279 THR A CA 1
ATOM 2220 C C . THR A 1 279 ? 1.278 -10.886 -8.693 1.00 96.88 279 THR A C 1
ATOM 2222 O O . THR A 1 279 ? 0.249 -10.254 -8.443 1.00 96.88 279 THR A O 1
ATOM 2225 N N . PHE A 1 280 ? 2.086 -10.588 -9.708 1.00 95.62 280 PHE A N 1
ATOM 2226 C CA . PHE A 1 280 ? 1.864 -9.507 -10.667 1.00 95.62 280 PHE A CA 1
ATOM 2227 C C . PHE A 1 280 ? 1.576 -10.089 -12.050 1.00 95.62 280 PHE A C 1
ATOM 2229 O O . PHE A 1 280 ? 2.247 -11.022 -12.484 1.00 95.62 280 PHE A O 1
ATOM 2236 N N . MET A 1 281 ? 0.627 -9.502 -12.774 1.00 93.06 281 MET A N 1
ATOM 2237 C CA . MET A 1 281 ? 0.522 -9.701 -14.218 1.00 93.06 281 MET A CA 1
ATOM 2238 C C . MET A 1 281 ? 1.712 -9.020 -14.899 1.00 93.06 281 MET A C 1
ATOM 2240 O O . MET A 1 281 ? 2.002 -7.857 -14.607 1.00 93.06 281 MET A O 1
ATOM 2244 N N . THR A 1 282 ? 2.388 -9.733 -15.799 1.00 92.88 282 THR A N 1
ATOM 2245 C CA . THR A 1 282 ? 3.433 -9.150 -16.650 1.00 92.88 282 THR A CA 1
ATOM 2246 C C . THR A 1 282 ? 2.831 -8.655 -17.961 1.00 92.88 282 THR A C 1
ATOM 2248 O O . THR A 1 282 ? 1.782 -9.128 -18.404 1.00 92.88 282 THR A O 1
ATOM 2251 N N . THR A 1 283 ? 3.509 -7.710 -18.599 1.00 86.00 283 THR A N 1
ATOM 2252 C CA . THR A 1 283 ? 3.258 -7.299 -19.983 1.00 86.00 283 THR A CA 1
ATOM 2253 C C . THR A 1 283 ? 4.500 -7.554 -20.831 1.00 86.00 283 THR A C 1
ATOM 2255 O O . THR A 1 283 ? 5.614 -7.605 -20.315 1.00 86.00 283 THR A O 1
ATOM 2258 N N . GLY A 1 284 ? 4.304 -7.722 -22.133 1.00 68.62 284 GLY A N 1
ATOM 2259 C CA . GLY A 1 284 ? 5.363 -7.946 -23.112 1.00 68.62 284 GLY A CA 1
ATOM 2260 C C . GLY A 1 284 ? 4.768 -8.534 -24.385 1.00 68.62 284 GLY A C 1
ATOM 2261 O O . GLY A 1 284 ? 3.709 -9.166 -24.333 1.00 68.62 284 GLY A O 1
ATOM 2262 N N . ASP A 1 285 ? 5.433 -8.326 -25.517 1.00 63.12 285 ASP A N 1
ATOM 2263 C CA . ASP A 1 285 ? 4.998 -8.896 -26.788 1.00 63.12 285 ASP A CA 1
ATOM 2264 C C . ASP A 1 285 ? 5.233 -10.411 -26.776 1.00 63.12 285 ASP A C 1
ATOM 2266 O O . ASP A 1 285 ? 6.345 -10.886 -27.021 1.00 63.12 285 ASP A O 1
ATOM 2270 N N . PHE A 1 286 ? 4.173 -11.188 -26.534 1.00 52.53 286 PHE A N 1
ATOM 2271 C CA . PHE A 1 286 ? 4.165 -12.607 -26.879 1.00 52.53 286 PHE A CA 1
ATOM 2272 C C . PHE A 1 286 ? 4.116 -12.738 -28.407 1.00 52.53 286 PHE A C 1
ATOM 2274 O O . PHE A 1 286 ? 3.071 -12.976 -29.010 1.00 52.53 286 PHE A O 1
ATOM 2281 N N . ARG A 1 287 ? 5.272 -12.543 -29.046 1.00 49.53 287 ARG A N 1
ATOM 2282 C CA . ARG A 1 287 ? 5.493 -13.026 -30.405 1.00 49.53 287 ARG A CA 1
ATOM 2283 C C . ARG A 1 287 ? 5.463 -14.547 -30.352 1.00 49.53 287 ARG A C 1
ATOM 2285 O O . ARG A 1 287 ? 6.348 -15.158 -29.753 1.00 49.53 287 ARG A O 1
ATOM 2292 N N . GLU A 1 288 ? 4.471 -15.145 -31.009 1.00 40.44 288 GLU A N 1
ATOM 2293 C CA . GLU A 1 288 ? 4.580 -16.538 -31.442 1.00 40.44 288 GLU A CA 1
ATOM 2294 C C . GLU A 1 288 ? 5.924 -16.715 -32.152 1.00 40.44 288 GLU A C 1
ATOM 2296 O O . GLU A 1 288 ? 6.371 -15.826 -32.884 1.00 40.44 288 GLU A O 1
ATOM 2301 N N . ALA A 1 289 ? 6.620 -17.805 -31.830 1.00 41.62 289 ALA A N 1
ATOM 2302 C CA . ALA A 1 289 ? 8.072 -17.828 -31.898 1.00 41.62 289 ALA A CA 1
ATOM 2303 C C . ALA A 1 289 ? 8.625 -17.442 -33.281 1.00 41.62 289 ALA A C 1
ATOM 2305 O O . ALA A 1 289 ? 8.516 -18.200 -34.245 1.00 41.62 289 ALA A O 1
ATOM 2306 N N . SER A 1 290 ? 9.362 -16.326 -33.333 1.00 40.03 290 SER A N 1
ATOM 2307 C CA . SER A 1 290 ? 10.480 -16.194 -34.267 1.00 40.03 290 SER A CA 1
ATOM 2308 C C . SER A 1 290 ? 11.516 -17.241 -33.854 1.00 40.03 290 SER A C 1
ATOM 2310 O O . SER A 1 290 ? 12.348 -16.994 -32.979 1.00 40.03 290 SER A O 1
ATOM 2312 N N . SER A 1 291 ? 11.362 -18.448 -34.391 1.00 42.78 291 SER A N 1
ATOM 2313 C CA . SER A 1 291 ? 11.933 -19.682 -33.863 1.00 42.78 291 SER A CA 1
ATOM 2314 C C . SER A 1 291 ? 13.435 -19.788 -34.111 1.00 42.78 291 SER A C 1
ATOM 2316 O O . SER A 1 291 ? 13.903 -20.490 -35.004 1.00 42.78 291 SER A O 1
ATOM 2318 N N . THR A 1 292 ? 14.222 -19.152 -33.244 1.00 48.50 292 THR A N 1
ATOM 2319 C CA . THR A 1 292 ? 15.572 -19.638 -32.957 1.00 48.50 292 THR A CA 1
ATOM 2320 C C . THR A 1 292 ? 15.434 -21.053 -32.374 1.00 48.50 292 THR A C 1
ATOM 2322 O O . THR A 1 292 ? 14.827 -21.217 -31.316 1.00 48.50 292 THR A O 1
ATOM 2325 N N . PRO A 1 293 ? 15.954 -22.109 -33.033 1.00 54.12 293 PRO A N 1
ATOM 2326 C CA . PRO A 1 293 ? 15.654 -23.502 -32.672 1.00 54.12 293 PRO A CA 1
ATOM 2327 C C . PRO A 1 293 ? 16.329 -23.974 -31.372 1.00 54.12 293 PRO A C 1
ATOM 2329 O O . PRO A 1 293 ? 16.291 -25.157 -31.048 1.00 54.12 293 PRO A O 1
ATOM 2332 N N . ASN A 1 294 ? 16.961 -23.061 -30.632 1.00 68.19 294 ASN A N 1
ATOM 2333 C CA . ASN A 1 294 ? 17.497 -23.294 -29.301 1.00 68.19 294 ASN A CA 1
ATOM 2334 C C . ASN A 1 294 ? 17.449 -21.960 -28.522 1.00 68.19 294 ASN A C 1
ATOM 2336 O O . ASN A 1 294 ? 18.227 -21.054 -28.845 1.00 68.19 294 ASN A O 1
ATOM 2340 N N . PRO A 1 295 ? 16.537 -21.779 -27.546 1.00 74.62 295 PRO A N 1
ATOM 2341 C CA . PRO A 1 295 ? 16.530 -20.589 -26.702 1.00 74.62 295 PRO A CA 1
ATOM 2342 C C . PRO A 1 295 ? 17.783 -20.573 -25.819 1.00 74.62 295 PRO A C 1
ATOM 2344 O O . PRO A 1 295 ? 18.078 -21.537 -25.113 1.00 74.62 295 PRO A O 1
ATOM 2347 N N . LYS A 1 296 ? 18.534 -19.470 -25.861 1.00 87.19 296 LYS A N 1
ATOM 2348 C CA . LYS A 1 296 ? 19.694 -19.260 -24.989 1.00 87.19 296 LYS A CA 1
ATOM 2349 C C . LYS A 1 296 ? 19.240 -18.804 -23.604 1.00 87.19 296 LYS A C 1
ATOM 2351 O O . LYS A 1 296 ? 18.301 -18.019 -23.491 1.00 87.19 296 LYS A O 1
ATOM 2356 N N . PHE A 1 297 ? 19.949 -19.241 -22.568 1.00 88.94 297 PHE A N 1
ATOM 2357 C CA . PHE A 1 297 ? 19.709 -18.847 -21.182 1.00 88.94 297 PHE A CA 1
ATOM 2358 C C . PHE A 1 297 ? 20.991 -18.306 -20.558 1.00 88.94 297 PHE A C 1
ATOM 2360 O O . PHE A 1 297 ? 22.039 -18.943 -20.646 1.00 88.94 297 PHE A O 1
ATOM 2367 N N . VAL A 1 298 ? 20.874 -17.175 -19.870 1.00 87.88 298 VAL A N 1
ATOM 2368 C CA . VAL A 1 298 ? 21.876 -16.686 -18.923 1.00 87.88 298 VAL A CA 1
ATOM 2369 C C . VAL A 1 298 ? 21.565 -17.313 -17.568 1.00 87.88 298 VAL A C 1
ATOM 2371 O O . VAL A 1 298 ? 20.433 -17.219 -17.077 1.00 87.88 298 VAL A O 1
ATOM 2374 N N . SER A 1 299 ? 22.542 -17.981 -16.950 1.00 89.38 299 SER A N 1
ATOM 2375 C CA . SER A 1 299 ? 22.320 -18.623 -15.655 1.00 89.38 299 SER A CA 1
ATOM 2376 C C . SER A 1 299 ? 23.589 -18.821 -14.832 1.00 89.38 299 SER A C 1
ATOM 2378 O O . SER A 1 299 ? 24.597 -19.297 -15.341 1.00 89.38 299 SER A O 1
ATOM 2380 N N . THR A 1 300 ? 23.502 -18.544 -13.528 1.00 87.12 300 THR A N 1
ATOM 2381 C CA . THR A 1 300 ? 24.541 -18.908 -12.545 1.00 87.12 300 THR A CA 1
ATOM 2382 C C . THR A 1 300 ? 24.425 -20.359 -12.073 1.00 87.12 300 THR A C 1
ATOM 2384 O O . THR A 1 300 ? 25.333 -20.872 -11.417 1.00 87.12 300 THR A O 1
ATOM 2387 N N . ARG A 1 301 ? 23.328 -21.048 -12.419 1.00 81.69 301 ARG A N 1
ATOM 2388 C CA . ARG A 1 301 ? 23.145 -22.479 -12.156 1.00 81.69 301 ARG A CA 1
ATOM 2389 C C . ARG A 1 301 ? 24.124 -23.254 -13.028 1.00 81.69 301 ARG A C 1
ATOM 2391 O O . ARG A 1 301 ? 23.978 -23.298 -14.249 1.00 81.69 301 ARG A O 1
ATOM 2398 N N . SER A 1 302 ? 25.126 -23.863 -12.404 1.00 58.56 302 SER A N 1
ATOM 2399 C CA . SER A 1 302 ? 26.112 -24.671 -13.112 1.00 58.56 302 SER A CA 1
ATOM 2400 C C . SER A 1 302 ? 25.435 -25.825 -13.853 1.00 58.56 302 SER A C 1
ATOM 2402 O O . SER A 1 302 ? 24.645 -26.575 -13.276 1.00 58.56 302 SER A O 1
ATOM 2404 N N . LEU A 1 303 ? 25.775 -26.003 -15.135 1.00 47.66 303 LEU A N 1
ATOM 2405 C CA . LEU A 1 303 ? 25.425 -27.230 -15.844 1.00 47.66 303 LEU A CA 1
ATOM 2406 C C . LEU A 1 303 ? 26.136 -28.389 -15.140 1.00 47.66 303 LEU A C 1
ATOM 2408 O O . LEU A 1 303 ? 27.362 -28.525 -15.220 1.00 47.66 303 LEU A O 1
ATOM 2412 N N . SER A 1 304 ? 25.365 -29.240 -14.465 1.00 41.81 304 SER A N 1
ATOM 2413 C CA . SER A 1 304 ? 25.824 -30.568 -14.085 1.00 41.81 304 SER A CA 1
ATOM 2414 C C . SER A 1 304 ? 26.261 -31.283 -15.362 1.00 41.81 304 SER A C 1
ATOM 2416 O O . SER A 1 304 ? 25.475 -31.471 -16.292 1.00 41.81 304 SER A O 1
ATOM 2418 N N . ARG A 1 305 ? 27.555 -31.616 -15.443 1.00 40.22 305 ARG A N 1
ATOM 2419 C CA . ARG A 1 305 ? 28.127 -32.252 -16.634 1.00 40.22 305 ARG A CA 1
ATOM 2420 C C . ARG A 1 305 ? 27.368 -33.538 -16.943 1.00 40.22 305 ARG A C 1
ATOM 2422 O O . ARG A 1 305 ? 27.023 -34.281 -16.027 1.00 40.22 305 ARG A O 1
ATOM 2429 N N . HIS A 1 306 ? 27.165 -33.765 -18.238 1.00 38.84 306 HIS A N 1
ATOM 2430 C CA . HIS A 1 306 ? 26.557 -34.951 -18.833 1.00 38.84 306 HIS A CA 1
ATOM 2431 C C . HIS A 1 306 ? 26.766 -36.227 -18.008 1.00 38.84 306 HIS A C 1
ATOM 2433 O O . HIS A 1 306 ? 27.903 -36.625 -17.746 1.00 38.84 306 HIS A O 1
ATOM 2439 N N . THR A 1 307 ? 25.671 -36.927 -17.705 1.00 35.53 307 THR A N 1
ATOM 2440 C CA . THR A 1 307 ? 25.734 -38.379 -17.535 1.00 35.53 307 THR A CA 1
ATOM 2441 C C . THR A 1 307 ? 26.378 -38.972 -18.787 1.00 35.53 307 THR A C 1
ATOM 2443 O O . THR A 1 307 ? 25.993 -38.638 -19.909 1.00 35.53 307 THR A O 1
ATOM 2446 N N . SER A 1 308 ? 27.413 -39.789 -18.595 1.00 36.62 308 SER A N 1
ATOM 2447 C CA . SER A 1 308 ? 28.301 -40.223 -19.673 1.00 36.62 308 SER A CA 1
ATOM 2448 C C . SER A 1 308 ? 27.541 -40.910 -20.806 1.00 36.62 308 SER A C 1
ATOM 2450 O O . SER A 1 308 ? 26.909 -41.945 -20.595 1.00 36.62 308 SER A O 1
ATOM 2452 N N . ALA A 1 309 ? 27.656 -40.376 -22.023 1.00 37.19 309 ALA A N 1
ATOM 2453 C CA . ALA A 1 309 ? 27.239 -41.098 -23.215 1.00 37.19 309 ALA A CA 1
ATOM 2454 C C . ALA A 1 309 ? 28.147 -42.326 -23.389 1.00 37.19 309 ALA A C 1
ATOM 2456 O O . ALA A 1 309 ? 29.358 -42.188 -23.575 1.00 37.19 309 ALA A O 1
ATOM 2457 N N . ALA A 1 310 ? 27.571 -43.526 -23.309 1.00 35.78 310 ALA A N 1
ATOM 2458 C CA . ALA A 1 310 ? 28.273 -44.745 -23.691 1.00 35.78 310 ALA A CA 1
ATOM 2459 C C . ALA A 1 310 ? 28.534 -44.738 -25.215 1.00 35.78 310 ALA A C 1
ATOM 2461 O O . ALA A 1 310 ? 27.700 -44.213 -25.961 1.00 35.78 310 ALA A O 1
ATOM 2462 N N . PRO A 1 311 ? 29.653 -45.306 -25.706 1.00 37.94 311 PRO A N 1
ATOM 2463 C CA . PRO A 1 311 ? 29.931 -45.357 -27.139 1.00 37.94 311 PRO A CA 1
ATOM 2464 C C . PRO A 1 311 ? 28.842 -46.115 -27.905 1.00 37.94 311 PRO A C 1
ATOM 2466 O O . PRO A 1 311 ? 28.418 -47.195 -27.490 1.00 37.94 311 PRO A O 1
ATOM 2469 N N . GLN A 1 312 ? 28.414 -45.574 -29.046 1.00 33.56 312 GLN A N 1
ATOM 2470 C CA . GLN A 1 312 ? 27.488 -46.265 -29.941 1.00 33.56 312 GLN A CA 1
ATOM 2471 C C . GLN A 1 312 ? 28.171 -47.495 -30.556 1.00 33.56 312 GLN A C 1
ATOM 2473 O O . GLN A 1 312 ? 29.197 -47.368 -31.223 1.00 33.56 312 GLN A O 1
ATOM 2478 N N . GLN A 1 313 ? 27.573 -48.673 -30.376 1.00 32.62 313 GLN A N 1
ATOM 2479 C CA . GLN A 1 313 ? 27.852 -49.840 -31.213 1.00 32.62 313 GLN A CA 1
ATOM 2480 C C . GLN A 1 313 ? 26.856 -49.887 -32.378 1.00 32.62 313 GLN A C 1
ATOM 2482 O O . GLN A 1 313 ? 25.707 -49.456 -32.252 1.00 32.62 313 GLN A O 1
ATOM 2487 N N . THR A 1 314 ? 27.311 -50.377 -33.529 1.00 33.75 314 THR A N 1
ATOM 2488 C CA . THR A 1 314 ? 26.506 -50.501 -34.749 1.00 33.75 314 THR A CA 1
ATOM 2489 C C . THR A 1 314 ? 25.460 -51.621 -34.644 1.00 33.75 314 THR A C 1
ATOM 2491 O O . THR A 1 314 ? 25.700 -52.614 -33.956 1.00 33.75 314 THR A O 1
ATOM 2494 N N . PRO A 1 315 ? 24.307 -51.519 -35.337 1.00 36.72 315 PRO A N 1
ATOM 2495 C CA . PRO A 1 315 ? 23.288 -52.566 -35.300 1.00 36.72 315 PRO A CA 1
ATOM 2496 C C . PRO A 1 315 ? 23.727 -53.812 -36.080 1.00 36.72 315 PRO A C 1
ATOM 2498 O O . PRO A 1 315 ? 24.113 -53.710 -37.245 1.00 36.72 315 PRO A O 1
ATOM 2501 N N . GLN A 1 316 ? 23.591 -54.991 -35.470 1.00 36.03 316 GLN A N 1
ATOM 2502 C CA . GLN A 1 316 ? 23.602 -56.283 -36.167 1.00 36.03 316 GLN A CA 1
ATOM 2503 C C . GLN A 1 316 ? 22.168 -56.848 -36.285 1.00 36.03 316 GLN A C 1
ATOM 2505 O O . GLN A 1 316 ? 21.319 -56.524 -35.451 1.00 36.03 316 GLN A O 1
ATOM 2510 N N . PRO A 1 317 ? 21.871 -57.664 -37.318 1.00 39.75 317 PRO A N 1
ATOM 2511 C CA . PRO A 1 317 ? 20.558 -58.288 -37.511 1.00 39.75 317 PRO A CA 1
ATOM 2512 C C . PRO A 1 317 ? 20.281 -59.428 -36.501 1.00 39.75 317 PRO A C 1
ATOM 2514 O O . PRO A 1 317 ? 21.213 -59.932 -35.872 1.00 39.75 317 PRO A O 1
ATOM 2517 N N . PRO A 1 318 ? 19.010 -59.847 -36.324 1.00 40.00 318 PRO A N 1
ATOM 2518 C CA . PRO A 1 318 ? 18.610 -60.774 -35.261 1.00 40.00 318 PRO A CA 1
ATOM 2519 C C . PRO A 1 318 ? 18.956 -62.255 -35.545 1.00 40.00 318 PRO A C 1
ATOM 2521 O O . PRO A 1 318 ? 18.961 -62.670 -36.705 1.00 40.00 318 PRO A O 1
ATOM 2524 N N . PRO A 1 319 ? 19.175 -63.079 -34.498 1.00 39.59 319 PRO A N 1
ATOM 2525 C CA . PRO A 1 319 ? 19.475 -64.506 -34.626 1.00 39.59 319 PRO A CA 1
ATOM 2526 C C . PRO A 1 319 ? 18.214 -65.404 -34.627 1.00 39.59 319 PRO A C 1
ATOM 2528 O O . PRO A 1 319 ? 17.230 -65.081 -33.955 1.00 39.59 319 PRO A O 1
ATOM 2531 N N . PRO A 1 320 ? 18.247 -66.576 -35.292 1.00 37.38 320 PRO A N 1
ATOM 2532 C CA . PRO A 1 320 ? 17.205 -67.597 -35.189 1.00 37.38 320 PRO A CA 1
ATOM 2533 C C . PRO A 1 320 ? 17.575 -68.766 -34.246 1.00 37.38 320 PRO A C 1
ATOM 2535 O O . PRO A 1 320 ? 18.536 -69.477 -34.502 1.00 37.38 320 PRO A O 1
ATOM 2538 N N . GLY A 1 321 ? 16.730 -69.009 -33.235 1.00 32.09 321 GLY A N 1
ATOM 2539 C CA . GLY A 1 321 ? 16.292 -70.342 -32.763 1.00 32.09 321 GLY A CA 1
ATOM 2540 C C . GLY A 1 321 ? 17.255 -71.346 -32.083 1.00 32.09 321 GLY A C 1
ATOM 2541 O O . GLY A 1 321 ? 18.285 -71.706 -32.632 1.00 32.09 321 GLY A O 1
ATOM 2542 N N . LEU A 1 322 ? 16.735 -71.969 -31.003 1.00 33.25 322 LEU A N 1
ATOM 2543 C CA . LEU A 1 322 ? 17.110 -73.296 -30.445 1.00 33.25 322 LEU A CA 1
ATOM 2544 C C . LEU A 1 322 ? 18.500 -73.370 -29.738 1.00 33.25 322 LEU A C 1
ATOM 2546 O O . LEU A 1 322 ? 19.409 -72.632 -30.086 1.00 33.25 322 LEU A O 1
ATOM 2550 N N . THR A 1 323 ? 18.766 -74.193 -28.705 1.00 29.89 323 THR A N 1
ATOM 2551 C CA . THR A 1 323 ? 17.959 -75.176 -27.931 1.00 29.89 323 THR A CA 1
ATOM 2552 C C . THR A 1 323 ? 18.591 -75.425 -26.542 1.00 29.89 323 THR A C 1
ATOM 2554 O O . THR A 1 323 ? 19.812 -75.375 -26.451 1.00 29.89 323 THR A O 1
ATOM 2557 N N . ALA A 1 324 ? 17.785 -75.834 -25.541 1.00 31.23 324 ALA A N 1
ATOM 2558 C CA . ALA A 1 324 ? 18.195 -76.391 -24.224 1.00 31.23 324 ALA A CA 1
ATOM 2559 C C . ALA A 1 324 ? 19.012 -75.440 -23.290 1.00 31.23 324 ALA A C 1
ATOM 2561 O O . ALA A 1 324 ? 19.502 -74.409 -23.733 1.00 31.23 324 ALA A O 1
ATOM 2562 N N . GLU A 1 325 ? 19.141 -75.639 -21.967 1.00 29.61 325 GLU A N 1
ATOM 2563 C CA . GLU A 1 325 ? 18.660 -76.691 -21.040 1.00 29.61 325 GLU A CA 1
ATOM 2564 C C . GLU A 1 325 ? 18.355 -76.087 -19.629 1.00 29.61 325 GLU A C 1
ATOM 2566 O O . GLU A 1 325 ? 18.506 -74.882 -19.427 1.00 29.61 325 GLU A O 1
ATOM 2571 N N . MET A 1 326 ? 17.900 -76.880 -18.645 1.00 35.12 326 MET A N 1
ATOM 2572 C CA . MET A 1 326 ? 17.553 -76.455 -17.259 1.00 35.12 326 MET A CA 1
ATOM 2573 C C . MET A 1 326 ? 18.306 -77.313 -16.194 1.00 35.12 326 MET A C 1
ATOM 2575 O O . MET A 1 326 ? 19.036 -78.217 -16.584 1.00 35.12 326 MET A O 1
ATOM 2579 N N . PRO A 1 327 ? 17.998 -77.221 -14.875 1.00 54.47 327 PRO A N 1
ATOM 2580 C CA . PRO A 1 327 ? 18.410 -76.262 -13.822 1.00 54.47 327 PRO A CA 1
ATOM 2581 C C . PRO A 1 327 ? 19.335 -76.998 -12.781 1.00 54.47 327 PRO A C 1
ATOM 2583 O O . PRO A 1 327 ? 20.028 -77.907 -13.231 1.00 54.47 327 PRO A O 1
ATOM 2586 N N . PRO A 1 328 ? 19.379 -76.787 -11.425 1.00 53.50 328 PRO A N 1
ATOM 2587 C CA . PRO A 1 328 ? 18.923 -75.743 -10.470 1.00 53.50 328 PRO A CA 1
ATOM 2588 C C . PRO A 1 328 ? 20.146 -75.163 -9.659 1.00 53.50 328 PRO A C 1
ATOM 2590 O O . PRO A 1 328 ? 21.022 -74.646 -10.343 1.00 53.50 328 PRO A O 1
ATOM 2593 N N . PRO A 1 329 ? 20.364 -75.227 -8.306 1.00 46.38 329 PRO A N 1
ATOM 2594 C CA . PRO A 1 329 ? 19.502 -75.120 -7.104 1.00 46.38 329 PRO A CA 1
ATOM 2595 C C . PRO A 1 329 ? 19.971 -74.171 -5.941 1.00 46.38 329 PRO A C 1
ATOM 2597 O O . PRO A 1 329 ? 21.097 -74.218 -5.467 1.00 46.38 329 PRO A O 1
ATOM 2600 N N . THR A 1 330 ? 19.011 -73.430 -5.362 1.00 33.66 330 THR A N 1
ATOM 2601 C CA . THR A 1 330 ? 18.814 -73.081 -3.916 1.00 33.66 330 THR A CA 1
ATOM 2602 C C . THR A 1 330 ? 19.918 -72.538 -2.954 1.00 33.66 330 THR A C 1
ATOM 2604 O O . THR A 1 330 ? 20.744 -73.307 -2.479 1.00 33.66 330 THR A O 1
ATOM 2607 N N . ARG A 1 331 ? 19.611 -71.352 -2.361 1.00 32.03 331 ARG A N 1
ATOM 2608 C CA . ARG A 1 331 ? 19.626 -71.004 -0.890 1.00 32.03 331 ARG A CA 1
ATOM 2609 C C . ARG A 1 331 ? 21.006 -70.818 -0.173 1.00 32.03 331 ARG A C 1
ATOM 2611 O O . ARG A 1 331 ? 22.012 -71.238 -0.710 1.00 32.03 331 ARG A O 1
ATOM 2618 N N . LEU A 1 332 ? 21.163 -70.174 1.012 1.00 29.36 332 LEU A N 1
ATOM 2619 C CA . LEU A 1 332 ? 20.252 -69.553 2.019 1.00 29.36 332 LEU A CA 1
ATOM 2620 C C . LEU A 1 332 ? 20.983 -68.518 2.944 1.00 29.36 332 LEU A C 1
ATOM 2622 O O . LEU A 1 332 ? 22.068 -68.828 3.416 1.00 29.36 332 LEU A O 1
ATOM 2626 N N . GLY A 1 333 ? 20.331 -67.399 3.328 1.00 28.66 333 GLY A N 1
ATOM 2627 C CA . GLY A 1 333 ? 20.518 -66.652 4.612 1.00 28.66 333 GLY A CA 1
ATOM 2628 C C . GLY A 1 333 ? 21.870 -65.954 4.928 1.00 28.66 333 GLY A C 1
ATOM 2629 O O . GLY A 1 333 ? 22.788 -66.008 4.125 1.00 28.66 333 GLY A O 1
ATOM 2630 N N . PHE A 1 334 ? 22.097 -65.303 6.090 1.00 31.20 334 PHE A N 1
ATOM 2631 C CA . PHE A 1 334 ? 21.265 -64.404 6.938 1.00 31.20 334 PHE A CA 1
ATOM 2632 C C . PHE A 1 334 ? 22.170 -63.716 8.020 1.00 31.20 334 PHE A C 1
ATOM 2634 O O . PHE A 1 334 ? 23.053 -64.370 8.561 1.00 31.20 334 PHE A O 1
ATOM 2641 N N . ASN A 1 335 ? 21.881 -62.465 8.428 1.00 31.70 335 ASN A N 1
ATOM 2642 C CA . ASN A 1 335 ? 22.368 -61.753 9.649 1.00 31.70 335 ASN A CA 1
ATOM 2643 C C . ASN A 1 335 ? 23.791 -61.104 9.792 1.00 31.70 335 ASN A C 1
ATOM 2645 O O . ASN A 1 335 ? 24.694 -61.253 8.981 1.00 31.70 335 ASN A O 1
ATOM 2649 N N . LYS A 1 336 ? 23.857 -60.260 10.847 1.00 33.72 336 LYS A N 1
ATOM 2650 C CA . LYS A 1 336 ? 24.782 -59.182 11.338 1.00 33.72 336 LYS A CA 1
ATOM 2651 C C . LYS A 1 336 ? 25.783 -59.720 12.426 1.00 33.72 336 LYS A C 1
ATOM 2653 O O . LYS A 1 336 ? 25.666 -60.920 12.668 1.00 33.72 336 LYS A O 1
ATOM 2658 N N . PRO A 1 337 ? 26.619 -58.948 13.207 1.00 45.84 337 PRO A N 1
ATOM 2659 C CA . PRO A 1 337 ? 26.970 -57.491 13.245 1.00 45.84 337 PRO A CA 1
ATOM 2660 C C . PRO A 1 337 ? 28.452 -57.068 13.642 1.00 45.84 337 PRO A C 1
ATOM 2662 O O . PRO A 1 337 ? 29.274 -57.900 13.992 1.00 45.84 337 PRO A O 1
ATOM 2665 N N . LEU A 1 338 ? 28.695 -55.735 13.755 1.00 29.86 338 LEU A N 1
ATOM 2666 C CA . LEU A 1 338 ? 29.468 -54.979 14.808 1.00 29.86 338 LEU A CA 1
ATOM 2667 C C . LEU A 1 338 ? 31.027 -54.759 14.825 1.00 29.86 338 LEU A C 1
ATOM 2669 O O . LEU A 1 338 ? 31.802 -55.690 14.668 1.00 29.86 338 LEU A O 1
ATOM 2673 N N . SER A 1 339 ? 31.431 -53.540 15.281 1.00 31.84 339 SER A N 1
ATOM 2674 C CA . SER A 1 339 ? 32.682 -53.123 16.023 1.00 31.84 339 SER A CA 1
ATOM 2675 C C . SER A 1 339 ? 34.093 -53.201 15.359 1.00 31.84 339 SER A C 1
ATOM 2677 O O . SER A 1 339 ? 34.280 -53.997 14.455 1.00 31.84 339 SER A O 1
ATOM 2679 N N . SER A 1 340 ? 35.166 -52.463 15.758 1.00 35.19 340 SER A N 1
ATOM 2680 C CA . SER A 1 340 ? 35.349 -51.171 16.500 1.00 35.19 340 SER A CA 1
ATOM 2681 C C . SER A 1 340 ? 36.838 -50.700 16.632 1.00 35.19 340 SER A C 1
ATOM 2683 O O . SER A 1 340 ? 37.714 -51.549 16.719 1.00 35.19 340 SER A O 1
ATOM 2685 N N . GLN A 1 341 ? 37.067 -49.388 16.881 1.00 34.62 341 GLN A N 1
ATOM 2686 C CA . GLN A 1 341 ? 38.163 -48.753 17.688 1.00 34.62 341 GLN A CA 1
ATOM 2687 C C . GLN A 1 341 ? 39.634 -48.548 17.195 1.00 34.62 341 GLN A C 1
ATOM 2689 O O . GLN A 1 341 ? 40.148 -49.253 16.338 1.00 34.62 341 GLN A O 1
ATOM 2694 N N . SER A 1 342 ? 40.305 -47.611 17.914 1.00 31.14 342 SER A N 1
ATOM 2695 C CA . SER A 1 342 ? 41.767 -47.384 18.115 1.00 31.14 342 SER A CA 1
ATOM 2696 C C . SER A 1 342 ? 42.522 -46.436 17.150 1.00 31.14 342 SER A C 1
ATOM 2698 O O . SER A 1 342 ? 42.173 -46.355 15.981 1.00 31.14 342 SER A O 1
ATOM 2700 N N . GLN A 1 343 ? 43.665 -45.818 17.505 1.00 33.88 343 GLN A N 1
ATOM 2701 C CA . GLN A 1 343 ? 44.049 -44.791 18.516 1.00 33.88 343 GLN A CA 1
ATOM 2702 C C . GLN A 1 343 ? 45.567 -44.461 18.336 1.00 33.88 343 GLN A C 1
ATOM 2704 O O . GLN A 1 343 ? 46.344 -45.379 18.127 1.00 33.88 343 GLN A O 1
ATOM 2709 N N . ARG A 1 344 ? 45.948 -43.169 18.450 1.00 30.84 344 ARG A N 1
ATOM 2710 C CA . ARG A 1 344 ? 47.247 -42.505 18.828 1.00 30.84 344 ARG A CA 1
ATOM 2711 C C . ARG A 1 344 ? 48.643 -43.191 18.739 1.00 30.84 344 ARG A C 1
ATOM 2713 O O . ARG A 1 344 ? 48.797 -44.384 18.954 1.00 30.84 344 ARG A O 1
ATOM 2720 N N . PRO A 1 345 ? 49.708 -42.361 18.621 1.00 39.22 345 PRO A N 1
ATOM 2721 C CA . PRO A 1 345 ? 50.661 -42.211 19.753 1.00 39.22 345 PRO A CA 1
ATOM 2722 C C . PRO A 1 345 ? 50.945 -40.736 20.189 1.00 39.22 345 PRO A C 1
ATOM 2724 O O . PRO A 1 345 ? 50.145 -39.846 19.900 1.00 39.22 345 PRO A O 1
ATOM 2727 N N . SER A 1 346 ? 52.015 -40.490 20.972 1.00 32.16 346 SER A N 1
ATOM 2728 C CA . SER A 1 346 ? 52.354 -39.259 21.749 1.00 32.16 346 SER A CA 1
ATOM 2729 C C . SER A 1 346 ? 53.868 -38.892 21.674 1.00 32.16 346 SER A C 1
ATOM 2731 O O . SER A 1 346 ? 54.636 -39.703 21.171 1.00 32.16 346 SER A O 1
ATOM 2733 N N . LEU A 1 347 ? 54.358 -37.683 22.044 1.00 32.19 347 LEU A N 1
ATOM 2734 C CA . LEU A 1 347 ? 54.782 -37.240 23.407 1.00 32.19 347 LEU A CA 1
ATOM 2735 C C . LEU A 1 347 ? 55.352 -35.776 23.445 1.00 32.19 347 LEU A C 1
ATOM 2737 O O . LEU A 1 347 ? 55.734 -35.280 22.396 1.00 32.19 347 LEU A O 1
ATOM 2741 N N . ARG A 1 348 ? 55.400 -35.170 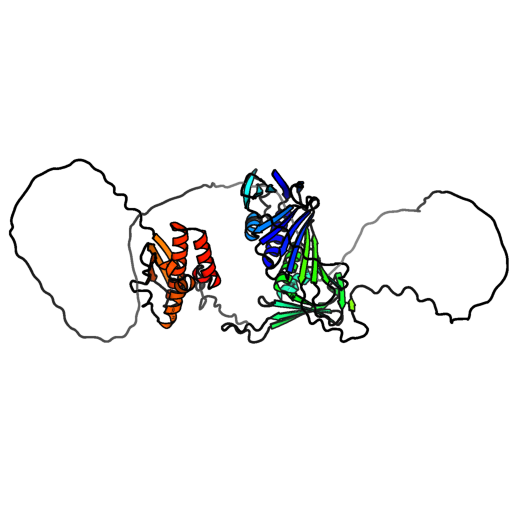24.664 1.00 28.33 348 ARG A N 1
ATOM 2742 C CA . ARG A 1 348 ? 56.313 -34.154 25.331 1.00 28.33 348 ARG A CA 1
ATOM 2743 C C . ARG A 1 348 ? 57.324 -33.274 24.525 1.00 28.33 348 ARG A C 1
ATOM 2745 O O . ARG A 1 348 ? 57.694 -33.626 23.421 1.00 28.33 348 ARG A O 1
ATOM 2752 N N . GLU A 1 349 ? 57.875 -32.136 25.006 1.00 30.58 349 GLU A N 1
ATOM 2753 C CA . GLU A 1 349 ? 57.996 -31.504 26.358 1.00 30.58 349 GLU A CA 1
ATOM 2754 C C . GLU A 1 349 ? 57.889 -29.930 26.317 1.00 30.58 349 GLU A C 1
ATOM 2756 O O . GLU A 1 349 ? 57.051 -29.414 25.584 1.00 30.58 349 GLU A O 1
ATOM 2761 N N . GLN A 1 350 ? 58.647 -29.155 27.127 1.00 29.97 350 GLN A N 1
ATOM 2762 C CA . GLN A 1 350 ? 58.365 -27.757 27.556 1.00 29.97 350 GLN A CA 1
ATOM 2763 C C . GLN A 1 350 ? 59.495 -26.703 27.303 1.00 29.97 350 GLN A C 1
ATOM 2765 O O . GLN A 1 350 ? 60.626 -27.059 26.997 1.00 29.97 350 GLN A O 1
ATOM 2770 N N . VAL A 1 351 ? 59.181 -25.428 27.639 1.00 27.58 351 VAL A N 1
ATOM 2771 C CA . VAL A 1 351 ? 60.048 -24.281 28.066 1.00 27.58 351 VAL A CA 1
ATOM 2772 C C . VAL A 1 351 ? 60.652 -23.339 26.995 1.00 27.58 351 VAL A C 1
ATOM 2774 O O . VAL A 1 351 ? 61.481 -23.770 26.201 1.00 27.58 351 VAL A O 1
ATOM 2777 N N . SER A 1 352 ? 60.337 -22.024 27.074 1.00 27.33 352 SER A N 1
ATOM 2778 C CA . SER A 1 352 ? 61.261 -20.839 27.041 1.00 27.33 352 SER A CA 1
ATOM 2779 C C . SER A 1 352 ? 60.545 -19.498 26.714 1.00 27.33 352 SER A C 1
ATOM 2781 O O . SER A 1 352 ? 59.373 -19.504 26.345 1.00 27.33 352 SER A O 1
ATOM 2783 N N . GLN A 1 353 ? 61.223 -18.350 26.907 1.00 25.91 353 GLN A N 1
ATOM 2784 C CA . GLN A 1 353 ? 60.695 -16.961 26.823 1.00 25.91 353 GLN A CA 1
ATOM 2785 C C . GLN A 1 353 ? 61.514 -16.054 25.831 1.00 25.91 353 GLN A C 1
ATOM 2787 O O . GLN A 1 353 ? 62.372 -16.610 25.146 1.00 25.91 353 GLN A O 1
ATOM 2792 N N . PRO A 1 354 ? 61.232 -14.733 25.637 1.00 51.56 354 PRO A N 1
ATOM 2793 C CA . PRO A 1 354 ? 61.378 -14.054 24.327 1.00 51.56 354 PRO A CA 1
ATOM 2794 C C . PRO A 1 354 ? 62.457 -12.946 24.215 1.00 51.56 354 PRO A C 1
ATOM 2796 O O . PRO A 1 354 ? 63.011 -12.530 25.226 1.00 51.56 354 PRO A O 1
ATOM 2799 N N . HIS A 1 355 ? 62.666 -12.440 22.982 1.00 27.58 355 HIS A N 1
ATOM 2800 C CA . HIS A 1 355 ? 63.100 -11.083 22.528 1.00 27.58 355 HIS A CA 1
ATOM 2801 C C . HIS A 1 355 ? 63.421 -11.155 21.004 1.00 27.58 355 HIS A C 1
ATOM 2803 O O . HIS A 1 355 ? 63.611 -12.270 20.521 1.00 27.58 355 HIS A O 1
ATOM 2809 N N . PHE A 1 356 ? 63.514 -10.124 20.141 1.00 26.39 356 PHE A N 1
ATOM 2810 C CA . PHE A 1 356 ? 63.230 -8.661 20.072 1.00 26.39 356 PHE A CA 1
ATOM 2811 C C . PHE A 1 356 ? 62.449 -8.451 18.716 1.00 26.39 356 PHE A C 1
ATOM 2813 O O . PHE A 1 356 ? 62.545 -9.326 17.856 1.00 26.39 356 PHE A O 1
ATOM 2820 N N . GLU A 1 357 ? 61.546 -7.485 18.457 1.00 29.02 357 GLU A N 1
ATOM 2821 C CA . GLU A 1 357 ? 61.708 -6.009 18.327 1.00 29.02 357 GLU A CA 1
ATOM 2822 C C . GLU A 1 357 ? 62.829 -5.591 17.327 1.00 29.02 357 GLU A C 1
ATOM 2824 O O . GLU A 1 357 ? 63.927 -6.131 17.377 1.00 29.02 357 GLU A O 1
ATOM 2829 N N . ASP A 1 358 ? 62.694 -4.646 16.384 1.00 32.62 358 ASP A N 1
ATOM 2830 C CA . ASP A 1 358 ? 61.577 -3.826 15.846 1.00 32.62 358 ASP A CA 1
ATOM 2831 C C . ASP A 1 358 ? 62.121 -3.085 14.565 1.00 32.62 358 ASP A C 1
ATOM 2833 O O . ASP A 1 358 ? 63.244 -3.427 14.164 1.00 32.62 358 ASP A O 1
ATOM 2837 N N . PRO A 1 359 ? 61.524 -2.039 13.924 1.00 44.09 359 PRO A N 1
ATOM 2838 C CA . PRO A 1 359 ? 60.127 -1.551 13.850 1.00 44.09 359 PRO A CA 1
ATOM 2839 C C . PRO A 1 359 ? 59.639 -1.140 12.407 1.00 44.09 359 PRO A C 1
ATOM 2841 O O . PRO A 1 359 ? 60.452 -1.009 11.498 1.00 44.09 359 PRO A O 1
ATOM 2844 N N . ASP A 1 360 ? 58.331 -0.837 12.253 1.00 39.72 360 ASP A N 1
ATOM 2845 C CA . ASP A 1 360 ? 57.668 0.261 11.466 1.00 39.72 360 ASP A CA 1
ATOM 2846 C C . ASP A 1 360 ? 58.009 0.614 9.973 1.00 39.72 360 ASP A C 1
ATOM 2848 O O . ASP A 1 360 ? 59.029 0.172 9.447 1.00 39.72 360 ASP A O 1
ATOM 2852 N N . PRO A 1 361 ? 57.185 1.422 9.226 1.00 38.19 361 PRO A N 1
ATOM 2853 C CA . PRO A 1 361 ? 56.116 2.342 9.678 1.00 38.19 361 PRO A CA 1
ATOM 2854 C C . PRO A 1 361 ? 54.752 2.322 8.925 1.00 38.19 361 PRO A C 1
ATOM 2856 O O . PRO A 1 361 ? 54.522 1.586 7.970 1.00 38.19 361 PRO A O 1
ATOM 2859 N N . GLU A 1 362 ? 53.882 3.256 9.343 1.00 31.45 362 GLU A N 1
ATOM 2860 C CA . GLU A 1 362 ? 52.620 3.725 8.725 1.00 31.45 362 GLU A CA 1
ATOM 2861 C C . GLU A 1 362 ? 51.351 2.859 8.885 1.00 31.45 362 GLU A C 1
ATOM 2863 O O . GLU A 1 362 ? 50.681 2.469 7.930 1.00 31.45 362 GLU A O 1
ATOM 2868 N N . SER A 1 363 ? 50.895 2.722 10.135 1.00 36.69 363 SER A N 1
ATOM 2869 C CA . SER A 1 363 ? 49.457 2.617 10.447 1.00 36.69 363 SER A CA 1
ATOM 2870 C C . SER A 1 363 ? 49.010 3.711 11.421 1.00 36.69 363 SER A C 1
ATOM 2872 O O . SER A 1 363 ? 48.927 3.526 12.633 1.00 36.69 363 SER A O 1
ATOM 2874 N N . LEU A 1 364 ? 48.685 4.882 10.868 1.00 38.09 364 LEU A N 1
ATOM 2875 C CA . LEU A 1 364 ? 48.021 5.964 11.597 1.00 38.09 364 LEU A CA 1
ATOM 2876 C C . LEU A 1 364 ? 46.561 5.588 11.901 1.00 38.09 364 LEU A C 1
ATOM 2878 O O . LEU A 1 364 ? 45.727 5.637 11.004 1.00 38.09 364 LEU A O 1
ATOM 2882 N N . PHE A 1 365 ? 46.261 5.227 13.154 1.00 33.78 365 PHE A N 1
ATOM 2883 C CA . PHE A 1 365 ? 45.245 5.860 14.025 1.00 33.78 365 PHE A CA 1
ATOM 2884 C C . PHE A 1 365 ? 44.983 5.005 15.283 1.00 33.78 365 PHE A C 1
ATOM 2886 O O . PHE A 1 365 ? 44.457 3.897 15.209 1.00 33.78 365 PHE A O 1
ATOM 2893 N N . LEU A 1 366 ? 45.325 5.554 16.453 1.00 31.61 366 LEU A N 1
ATOM 2894 C CA . LEU A 1 366 ? 45.206 4.906 17.766 1.00 31.61 366 LEU A CA 1
ATOM 2895 C C . LEU A 1 366 ? 43.773 4.918 18.327 1.00 31.61 366 LEU A C 1
ATOM 2897 O O . LEU A 1 366 ? 43.090 5.943 18.251 1.00 31.61 366 LEU A O 1
ATOM 2901 N N . PRO A 1 367 ? 43.398 3.851 19.051 1.00 30.66 367 PRO A N 1
ATOM 2902 C CA . PRO A 1 367 ? 42.491 3.925 20.187 1.00 30.66 367 PRO A CA 1
ATOM 2903 C C . PRO A 1 367 ? 43.164 3.408 21.477 1.00 30.66 367 PRO A C 1
ATOM 2905 O O . PRO A 1 367 ? 43.488 2.229 21.581 1.00 30.66 367 PRO A O 1
ATOM 2908 N N . GLU A 1 368 ? 43.298 4.261 22.496 1.00 31.81 368 GLU A N 1
ATOM 2909 C CA . GLU A 1 368 ? 43.449 3.814 23.890 1.00 31.81 368 GLU A CA 1
ATOM 2910 C C . GLU A 1 368 ? 42.383 4.477 24.770 1.00 31.81 368 GLU A C 1
ATOM 2912 O O . GLU A 1 368 ? 42.312 5.704 24.870 1.00 31.81 368 GLU A O 1
ATOM 2917 N N . ASP A 1 369 ? 41.600 3.650 25.461 1.00 35.66 369 ASP A N 1
ATOM 2918 C CA . ASP A 1 369 ? 40.932 4.036 26.701 1.00 35.66 369 ASP A CA 1
ATOM 2919 C C . ASP A 1 369 ? 41.952 4.012 27.849 1.00 35.66 369 ASP A C 1
ATOM 2921 O O . ASP A 1 369 ? 42.700 3.044 27.987 1.00 35.66 369 ASP A O 1
ATOM 2925 N N . ARG A 1 370 ? 41.916 4.998 28.755 1.00 29.97 370 ARG A N 1
ATOM 2926 C CA . ARG A 1 370 ? 42.462 4.831 30.116 1.00 29.97 370 ARG A CA 1
ATOM 2927 C C . ARG A 1 370 ? 41.504 5.370 31.169 1.00 29.97 370 ARG A C 1
ATOM 2929 O O . ARG A 1 370 ? 41.480 6.559 31.480 1.00 29.97 370 ARG A O 1
ATOM 2936 N N . THR A 1 371 ? 40.739 4.455 31.752 1.00 28.80 371 THR A N 1
ATOM 2937 C CA . THR A 1 371 ? 40.033 4.662 33.018 1.00 28.80 371 THR A CA 1
ATOM 2938 C C . THR A 1 371 ? 41.021 4.895 34.158 1.00 28.80 371 THR A C 1
ATOM 2940 O O . THR A 1 371 ? 41.895 4.062 34.390 1.00 28.80 371 THR A O 1
ATOM 2943 N N . TRP A 1 372 ? 40.805 5.956 34.932 1.00 31.44 372 TRP A N 1
ATOM 2944 C CA . TRP A 1 372 ? 41.292 6.078 36.306 1.00 31.44 372 TRP A CA 1
ATOM 2945 C C . TRP A 1 372 ? 40.136 6.558 37.174 1.00 31.44 372 TRP A C 1
ATOM 2947 O O . TRP A 1 372 ? 39.479 7.543 36.838 1.00 31.44 372 TRP A O 1
ATOM 2957 N N . ASP A 1 373 ? 39.875 5.847 38.266 1.00 30.31 373 ASP A N 1
ATOM 2958 C CA . ASP A 1 373 ? 38.710 6.065 39.120 1.00 30.31 373 ASP A CA 1
ATOM 2959 C C . ASP A 1 373 ? 39.166 6.159 40.580 1.00 30.31 373 ASP A C 1
ATOM 2961 O O . ASP A 1 373 ? 39.778 5.218 41.086 1.00 30.31 373 ASP A O 1
ATOM 2965 N N . LEU A 1 374 ? 38.928 7.303 41.240 1.00 26.34 374 LEU A N 1
ATOM 2966 C CA . LEU A 1 374 ? 39.063 7.448 42.698 1.00 26.34 374 LEU A CA 1
ATOM 2967 C C . LEU A 1 374 ? 38.449 8.758 43.242 1.00 26.34 374 LEU A C 1
ATOM 2969 O O . LEU A 1 374 ? 39.060 9.821 43.251 1.00 26.34 374 LEU A O 1
ATOM 2973 N N . GLY A 1 375 ? 37.230 8.639 43.770 1.00 27.47 375 GLY A N 1
ATOM 2974 C CA . GLY A 1 375 ? 36.848 9.168 45.088 1.00 27.47 375 GLY A CA 1
ATOM 2975 C C . GLY A 1 375 ? 37.037 10.656 45.452 1.00 27.47 375 GLY A C 1
ATOM 2976 O O . GLY A 1 375 ? 38.007 11.015 46.103 1.00 27.47 375 GLY A O 1
ATOM 2977 N N . SER A 1 376 ? 35.940 11.417 45.324 1.00 25.42 376 SER A N 1
ATOM 2978 C CA . SER A 1 376 ? 35.427 12.369 46.342 1.00 25.42 376 SER A CA 1
ATOM 2979 C C . SER A 1 376 ? 36.221 13.639 46.720 1.00 25.42 376 SER A C 1
ATOM 2981 O O . SER A 1 376 ? 37.198 13.578 47.459 1.00 25.42 376 SER A O 1
ATOM 2983 N N . LEU A 1 377 ? 35.609 14.815 46.477 1.00 28.41 377 LEU A N 1
ATOM 2984 C CA . LEU A 1 377 ? 35.435 15.828 47.539 1.00 28.41 377 LEU A CA 1
ATOM 2985 C C . LEU A 1 377 ? 34.270 16.822 47.284 1.00 28.41 377 LEU A C 1
ATOM 2987 O O . LEU A 1 377 ? 34.292 17.620 46.357 1.00 28.41 377 LEU A O 1
ATOM 2991 N N . ARG A 1 378 ? 33.263 16.751 48.169 1.00 25.34 378 ARG A N 1
ATOM 2992 C CA . ARG A 1 378 ? 32.316 17.786 48.669 1.00 25.34 378 ARG A CA 1
ATOM 2993 C C . ARG A 1 378 ? 31.964 19.068 47.865 1.00 25.34 378 ARG A C 1
ATOM 2995 O O . ARG A 1 378 ? 32.793 19.949 47.692 1.00 25.34 378 ARG A O 1
ATOM 3002 N N . ASN A 1 379 ? 30.637 19.291 47.810 1.00 27.86 379 ASN A N 1
ATOM 3003 C CA . ASN A 1 379 ? 29.903 20.581 47.855 1.00 27.86 379 ASN A CA 1
ATOM 3004 C C . ASN A 1 379 ? 29.979 21.494 46.601 1.00 27.86 379 ASN A C 1
ATOM 3006 O O . ASN A 1 379 ? 30.981 21.521 45.908 1.00 27.86 379 ASN A O 1
ATOM 3010 N N . ALA A 1 380 ? 28.957 22.287 46.240 1.00 26.97 380 ALA A N 1
ATOM 3011 C CA . ALA A 1 380 ? 27.629 22.545 46.830 1.00 26.97 380 ALA A CA 1
ATOM 3012 C C . ALA A 1 380 ? 26.528 22.450 45.730 1.00 26.97 380 ALA A C 1
ATOM 3014 O O . ALA A 1 380 ? 26.831 22.587 44.551 1.00 26.97 380 ALA A O 1
ATOM 3015 N N . ALA A 1 381 ? 25.297 22.000 46.019 1.00 27.62 381 ALA A N 1
ATOM 3016 C CA . ALA A 1 381 ? 24.094 22.822 46.296 1.00 27.62 381 ALA A CA 1
ATOM 3017 C C . ALA A 1 381 ? 23.803 23.924 45.231 1.00 27.62 381 ALA A C 1
ATOM 3019 O O . ALA A 1 381 ? 24.704 24.647 44.837 1.00 27.62 381 ALA A O 1
ATOM 3020 N N . ILE A 1 382 ? 22.577 24.146 44.725 1.00 28.44 382 ILE A N 1
ATOM 3021 C CA . ILE A 1 382 ? 21.265 24.208 45.405 1.00 28.44 382 ILE A CA 1
ATOM 3022 C C . ILE A 1 382 ? 20.089 23.776 44.473 1.00 28.44 382 ILE A C 1
ATOM 3024 O O . ILE A 1 382 ? 20.130 23.974 43.267 1.00 28.44 382 ILE A O 1
ATOM 3028 N N . LEU A 1 383 ? 19.053 23.188 45.099 1.00 29.11 383 LEU A N 1
ATOM 3029 C CA . LEU A 1 383 ? 17.586 23.138 44.838 1.00 29.11 383 LEU A CA 1
ATOM 3030 C C . LEU A 1 383 ? 16.978 23.892 43.601 1.00 29.11 383 LEU A C 1
ATOM 3032 O O . LEU A 1 383 ? 17.452 24.959 43.244 1.00 29.11 383 LEU A O 1
ATOM 3036 N N . ARG A 1 384 ? 15.828 23.505 42.989 1.00 25.61 384 ARG A N 1
ATOM 3037 C CA . ARG A 1 384 ? 14.851 22.406 43.244 1.00 25.61 384 ARG A CA 1
ATOM 3038 C C . ARG A 1 384 ? 13.831 22.170 42.092 1.00 25.61 384 ARG A C 1
ATOM 3040 O O . ARG A 1 384 ? 13.795 22.907 41.118 1.00 25.61 384 ARG A O 1
ATOM 3047 N N . SER A 1 385 ? 12.977 21.150 42.297 1.00 25.91 385 SER A N 1
ATOM 3048 C CA . SER A 1 385 ? 11.558 20.969 41.877 1.00 25.91 385 SER A CA 1
ATOM 3049 C C . SER A 1 385 ? 10.901 22.065 41.007 1.00 25.91 385 SER A C 1
ATOM 3051 O O . SER A 1 385 ? 10.890 23.216 41.425 1.00 25.91 385 SER A O 1
ATOM 3053 N N . LYS A 1 386 ? 10.346 21.773 39.814 1.00 26.11 386 LYS A N 1
ATOM 3054 C CA . LYS A 1 386 ? 9.161 20.924 39.463 1.00 26.11 386 LYS A CA 1
ATOM 3055 C C . LYS A 1 386 ? 7.819 21.695 39.480 1.00 26.11 386 LYS A C 1
ATOM 3057 O O . LYS A 1 386 ? 7.700 22.707 40.152 1.00 26.11 386 LYS A O 1
ATOM 3062 N N . ASP A 1 387 ? 6.830 21.085 38.809 1.00 25.78 387 ASP A N 1
ATOM 3063 C CA . ASP A 1 387 ? 5.371 21.261 38.957 1.00 25.78 387 ASP A CA 1
ATOM 3064 C C . ASP A 1 387 ? 4.734 22.563 38.420 1.00 25.78 387 ASP A C 1
ATOM 3066 O O . ASP A 1 387 ? 5.395 23.585 38.297 1.00 25.78 387 ASP A O 1
ATOM 3070 N N . THR A 1 388 ? 3.424 22.638 38.127 1.00 27.00 388 THR A N 1
ATOM 3071 C CA . THR A 1 388 ? 2.528 21.810 37.266 1.00 27.00 388 THR A CA 1
ATOM 3072 C C . THR A 1 388 ? 1.324 22.704 36.889 1.00 27.00 388 THR A C 1
ATOM 3074 O O . THR A 1 388 ? 1.055 23.647 37.626 1.00 27.00 388 THR A O 1
ATOM 3077 N N . ARG A 1 389 ? 0.498 22.331 35.886 1.00 26.03 389 ARG A N 1
ATOM 3078 C CA . ARG A 1 389 ? -0.887 22.854 35.685 1.00 26.03 389 ARG A CA 1
ATOM 3079 C C . ARG A 1 389 ? -0.954 24.380 35.388 1.00 26.03 389 ARG A C 1
ATOM 3081 O O . ARG A 1 389 ? 0.076 25.034 35.326 1.00 26.03 389 ARG A O 1
ATOM 3088 N N . GLN A 1 390 ? -2.103 25.016 35.122 1.00 25.08 390 GLN A N 1
ATOM 3089 C CA . GLN A 1 390 ? -3.261 24.615 34.298 1.00 25.08 390 GLN A CA 1
ATOM 3090 C C . GLN A 1 390 ? -3.837 25.859 33.582 1.00 25.08 390 GLN A C 1
ATOM 3092 O O . GLN A 1 390 ? -3.509 26.984 33.930 1.00 25.08 390 GLN A O 1
ATOM 3097 N N . ASP A 1 391 ? -4.675 25.602 32.577 1.00 26.05 391 ASP A N 1
ATOM 3098 C CA . ASP A 1 391 ? -5.890 26.327 32.163 1.00 26.05 391 ASP A CA 1
ATOM 3099 C C . ASP A 1 391 ? -6.121 27.840 32.419 1.00 26.05 391 ASP A C 1
ATOM 3101 O O . ASP A 1 391 ? -6.022 28.363 33.520 1.00 26.05 391 ASP A O 1
ATOM 3105 N N . LEU A 1 392 ? -6.748 28.432 31.389 1.00 27.39 392 LEU A N 1
ATOM 3106 C CA . LEU A 1 392 ? -7.820 29.445 31.448 1.00 27.39 392 LEU A CA 1
ATOM 3107 C C . LEU A 1 392 ? -7.517 30.950 31.702 1.00 27.39 392 LEU A C 1
ATOM 3109 O O . LEU A 1 392 ? -7.287 31.410 32.808 1.00 27.39 392 LEU A O 1
ATOM 3113 N N . GLN A 1 393 ? -7.880 31.715 30.658 1.00 26.50 393 GLN A N 1
ATOM 3114 C CA . GLN A 1 393 ? -8.779 32.890 30.681 1.00 26.50 393 GLN A CA 1
ATOM 3115 C C . GLN A 1 393 ? -8.282 34.337 30.932 1.00 26.50 393 GLN A C 1
ATOM 3117 O O . GLN A 1 393 ? -7.495 34.632 31.815 1.00 26.50 393 GLN A O 1
ATOM 3122 N N . GLN A 1 394 ? -8.937 35.227 30.160 1.00 27.67 394 GLN A N 1
ATOM 3123 C CA . GLN A 1 394 ? -9.195 36.672 30.344 1.00 27.67 394 GLN A CA 1
ATOM 3124 C C . GLN A 1 394 ? -7.989 37.651 30.264 1.00 27.67 394 GLN A C 1
ATOM 3126 O O . GLN A 1 394 ? -6.932 37.423 30.827 1.00 27.67 394 GLN A O 1
ATOM 3131 N N . LEU A 1 395 ? -7.978 38.640 29.347 1.00 26.20 395 LEU A N 1
ATOM 3132 C CA . LEU A 1 395 ? -8.747 39.914 29.260 1.00 26.20 395 LEU A CA 1
ATOM 3133 C C . LEU A 1 395 ? -8.283 40.962 30.296 1.00 26.20 395 LEU A C 1
ATOM 3135 O O . LEU A 1 395 ? -8.542 40.784 31.476 1.00 26.20 395 LEU A O 1
ATOM 3139 N N . GLY A 1 396 ? -7.635 42.066 29.865 1.00 24.59 396 GLY A N 1
ATOM 3140 C CA . GLY A 1 396 ? -7.018 42.992 30.843 1.00 24.59 396 GLY A CA 1
ATOM 3141 C C . GLY A 1 396 ? -6.463 44.377 30.440 1.00 24.59 396 GLY A C 1
ATOM 3142 O O . GLY A 1 396 ? -5.922 45.039 31.313 1.00 24.59 396 GLY A O 1
ATOM 3143 N N . SER A 1 397 ? -6.647 44.886 29.211 1.00 26.30 397 SER A N 1
ATOM 3144 C CA . SER A 1 397 ? -6.501 46.334 28.876 1.00 26.30 397 SER A CA 1
ATOM 3145 C C . SER A 1 397 ? -5.130 47.057 29.027 1.00 26.30 397 SER A C 1
ATOM 3147 O O . SER A 1 397 ? -4.150 46.531 29.524 1.00 26.30 397 SER A O 1
ATOM 3149 N N . SER A 1 398 ? -5.111 48.311 28.533 1.00 26.05 398 SER A N 1
ATOM 3150 C CA . SER A 1 398 ? -4.121 49.405 28.704 1.00 26.05 398 SER A CA 1
ATOM 3151 C C . SER A 1 398 ? -2.649 49.159 28.301 1.00 26.05 398 SER A C 1
ATOM 3153 O O . SER A 1 398 ? -1.947 48.387 28.926 1.00 26.05 398 SER A O 1
ATOM 3155 N N . ARG A 1 399 ? -2.069 49.734 27.229 1.00 26.42 399 ARG A N 1
ATOM 3156 C CA . ARG A 1 399 ? -2.021 51.105 26.634 1.00 26.42 399 ARG A CA 1
ATOM 3157 C C . ARG A 1 399 ? -0.809 51.946 27.086 1.00 26.42 399 ARG A C 1
ATOM 3159 O O . ARG A 1 399 ? -0.850 52.503 28.172 1.00 26.42 399 ARG A O 1
ATOM 3166 N N . ARG A 1 400 ? 0.027 52.307 26.087 1.00 27.36 400 ARG A N 1
ATOM 3167 C CA . ARG A 1 400 ? 0.863 53.541 26.002 1.00 27.36 400 ARG A CA 1
ATOM 3168 C C . ARG A 1 400 ? 2.044 53.587 27.005 1.00 27.36 400 ARG A C 1
ATOM 3170 O O . ARG A 1 400 ? 2.017 52.880 27.992 1.00 27.36 400 ARG A O 1
ATOM 3177 N N . ARG A 1 401 ? 3.122 54.365 26.812 1.00 25.27 401 ARG A N 1
ATOM 3178 C CA . ARG A 1 401 ? 3.602 55.298 25.747 1.00 25.27 401 ARG A CA 1
ATOM 3179 C C . ARG A 1 401 ? 5.141 55.400 25.927 1.00 25.27 401 ARG A C 1
ATOM 3181 O O . ARG A 1 401 ? 5.569 55.312 27.065 1.00 25.27 401 ARG A O 1
ATOM 3188 N N . ILE A 1 402 ? 6.001 55.495 24.901 1.00 28.03 402 ILE A N 1
ATOM 3189 C CA . ILE A 1 402 ? 6.644 56.715 24.319 1.00 28.03 402 ILE A CA 1
ATOM 3190 C C . ILE A 1 402 ? 7.857 56.189 23.482 1.00 28.03 402 ILE A C 1
ATOM 3192 O O . ILE A 1 402 ? 8.434 55.187 23.879 1.00 28.03 402 ILE A O 1
ATOM 3196 N N . SER A 1 403 ? 8.124 56.574 22.216 1.00 23.86 403 SER A N 1
ATOM 3197 C CA . SER A 1 403 ? 8.718 57.835 21.687 1.00 23.86 403 SER A CA 1
ATOM 3198 C C . SER A 1 403 ? 10.223 57.995 22.046 1.00 23.86 403 SER A C 1
ATOM 3200 O O . SER A 1 403 ? 10.548 57.816 23.206 1.00 23.86 403 SER A O 1
ATOM 3202 N N . LYS A 1 404 ? 11.179 58.365 21.163 1.00 26.92 404 LYS A N 1
ATOM 3203 C CA . LYS A 1 404 ? 11.113 59.025 19.829 1.00 26.92 404 LYS A CA 1
ATOM 3204 C C . LYS A 1 404 ? 12.485 59.022 19.090 1.00 26.92 404 LYS A C 1
ATOM 3206 O O . LYS A 1 404 ? 13.466 59.357 19.730 1.00 26.92 404 LYS A O 1
ATOM 3211 N N . HIS A 1 405 ? 12.475 58.894 17.746 1.00 29.00 405 HIS A N 1
ATOM 3212 C CA . HIS A 1 405 ? 13.347 59.614 16.764 1.00 29.00 405 HIS A CA 1
ATOM 3213 C C . HIS A 1 405 ? 14.905 59.503 16.849 1.00 29.00 405 HIS A C 1
ATOM 3215 O O . HIS A 1 405 ? 15.383 58.785 17.717 1.00 29.00 405 HIS A O 1
ATOM 3221 N N . PRO A 1 406 ? 15.714 60.162 15.961 1.00 43.62 406 PRO A N 1
ATOM 3222 C CA . PRO A 1 406 ? 15.397 60.970 14.752 1.00 43.62 406 PRO A CA 1
ATOM 3223 C C . PRO A 1 406 ? 16.140 60.611 13.425 1.00 43.62 406 PRO A C 1
ATOM 3225 O O . PRO A 1 406 ? 17.217 60.046 13.445 1.00 43.62 406 PRO A O 1
ATOM 3228 N N . GLN A 1 407 ? 15.547 61.049 12.295 1.00 29.00 407 GLN A N 1
ATOM 3229 C CA . GLN A 1 407 ? 16.126 61.748 11.104 1.00 29.00 407 GLN A CA 1
ATOM 3230 C C . GLN A 1 407 ? 17.441 61.242 10.427 1.00 29.00 407 GLN A C 1
ATOM 3232 O O . GLN A 1 407 ? 18.413 60.903 11.076 1.00 29.00 407 GLN A O 1
ATOM 3237 N N . SER A 1 408 ? 17.586 61.278 9.089 1.00 27.97 408 SER A N 1
ATOM 3238 C CA . SER A 1 408 ? 17.462 62.502 8.271 1.00 27.97 408 SER A CA 1
ATOM 3239 C C . SER A 1 408 ? 17.169 62.300 6.762 1.00 27.97 408 SER A C 1
ATOM 3241 O O . SER A 1 408 ? 17.365 61.212 6.240 1.00 27.97 408 SER A O 1
ATOM 3243 N N . ARG A 1 409 ? 16.661 63.388 6.132 1.00 29.50 409 ARG A N 1
ATOM 3244 C CA . ARG A 1 409 ? 17.056 64.054 4.848 1.00 29.50 409 ARG A CA 1
ATOM 3245 C C . ARG A 1 409 ? 17.398 63.184 3.614 1.00 29.50 409 ARG A C 1
ATOM 3247 O O . ARG A 1 409 ? 18.070 62.180 3.732 1.00 29.50 409 ARG A O 1
ATOM 3254 N N . LYS A 1 410 ? 17.071 63.543 2.361 1.00 29.45 410 LYS A N 1
ATOM 3255 C CA . LYS A 1 410 ? 16.467 64.724 1.670 1.00 29.45 410 LYS A CA 1
ATOM 3256 C C . LYS A 1 410 ? 15.700 64.172 0.423 1.00 29.45 410 LYS A C 1
ATOM 3258 O O . LYS A 1 410 ? 15.851 62.996 0.126 1.00 29.45 410 LYS A O 1
ATOM 3263 N N . ALA A 1 411 ? 15.032 64.921 -0.466 1.00 29.67 411 ALA A N 1
ATOM 3264 C CA . ALA A 1 411 ? 14.030 66.008 -0.401 1.00 29.67 411 ALA A CA 1
ATOM 3265 C C . ALA A 1 411 ? 13.966 66.696 -1.792 1.00 29.67 411 ALA A C 1
ATOM 3267 O O . ALA A 1 411 ? 15.034 67.040 -2.287 1.00 29.67 411 ALA A O 1
ATOM 3268 N N . HIS A 1 412 ? 12.782 66.956 -2.377 1.00 29.92 412 HIS A N 1
ATOM 3269 C CA . HIS A 1 412 ? 12.549 67.942 -3.466 1.00 29.92 412 HIS A CA 1
ATOM 3270 C C . HIS A 1 412 ? 11.071 68.398 -3.495 1.00 29.92 412 HIS A C 1
ATOM 3272 O O . HIS A 1 412 ? 10.227 67.761 -2.864 1.00 29.92 412 HIS A O 1
ATOM 3278 N N . SER A 1 413 ? 10.761 69.525 -4.154 1.00 27.84 413 SER A N 1
ATOM 3279 C CA . SER A 1 413 ? 9.524 70.297 -3.927 1.00 27.84 413 SER A CA 1
ATOM 3280 C C . SER A 1 413 ? 8.912 70.950 -5.178 1.00 27.84 413 SER A C 1
ATOM 3282 O O . SER A 1 413 ? 9.631 71.391 -6.071 1.00 27.84 413 SER A O 1
ATOM 3284 N N . ARG A 1 414 ? 7.577 71.112 -5.175 1.00 27.23 414 ARG A N 1
ATOM 3285 C CA . ARG A 1 414 ? 6.841 72.322 -5.615 1.00 27.23 414 ARG A CA 1
ATOM 3286 C C . ARG A 1 414 ? 5.364 72.255 -5.174 1.00 27.23 414 ARG A C 1
ATOM 3288 O O . ARG A 1 414 ? 4.913 71.220 -4.692 1.00 27.23 414 ARG A O 1
ATOM 3295 N N . ALA A 1 415 ? 4.666 73.390 -5.227 1.00 28.83 415 ALA A N 1
ATOM 3296 C CA . ALA A 1 415 ? 3.359 73.661 -4.603 1.00 28.83 415 ALA A CA 1
ATOM 3297 C C . ALA A 1 415 ? 2.657 74.833 -5.363 1.00 28.83 415 ALA A C 1
ATOM 3299 O O . ALA A 1 415 ? 3.166 75.208 -6.418 1.00 28.83 415 ALA A O 1
ATOM 3300 N N . PRO A 1 416 ? 1.607 75.506 -4.840 1.00 52.44 416 PRO A N 1
ATOM 3301 C CA . PRO A 1 416 ? 0.234 75.017 -4.613 1.00 52.44 416 PRO A CA 1
ATOM 3302 C C . PRO A 1 416 ? -0.858 75.977 -5.169 1.00 52.44 416 PRO A C 1
ATOM 3304 O O . PRO A 1 416 ? -0.554 77.082 -5.600 1.00 52.44 416 PRO A O 1
ATOM 3307 N N . THR A 1 417 ? -2.146 75.617 -5.050 1.00 30.28 417 THR A N 1
ATOM 3308 C CA . THR A 1 417 ? -3.309 76.538 -4.856 1.00 30.28 417 THR A CA 1
ATOM 3309 C C . THR A 1 417 ? -4.549 75.688 -4.468 1.00 30.28 417 THR A C 1
ATOM 3311 O O . THR A 1 417 ? -4.690 74.577 -4.964 1.00 30.28 417 THR A O 1
ATOM 3314 N N . THR A 1 418 ? -5.269 75.945 -3.358 1.00 32.03 418 THR A N 1
ATOM 3315 C CA . THR A 1 418 ? -6.524 76.748 -3.200 1.00 32.03 418 THR A CA 1
ATOM 3316 C C . THR A 1 418 ? -7.657 76.392 -4.184 1.00 32.03 418 THR A C 1
ATOM 3318 O O . THR A 1 418 ? -7.365 76.156 -5.344 1.00 32.03 418 THR A O 1
ATOM 3321 N N . ARG A 1 419 ? -8.967 76.420 -3.875 1.00 30.16 419 ARG A N 1
ATOM 3322 C CA . ARG A 1 419 ? -9.791 76.902 -2.726 1.00 30.16 419 ARG A CA 1
ATOM 3323 C C . ARG A 1 419 ? -11.203 76.241 -2.858 1.00 30.16 419 ARG A C 1
ATOM 3325 O O . ARG A 1 419 ? -11.452 75.643 -3.893 1.00 30.16 419 ARG A O 1
ATOM 3332 N N . THR A 1 420 ? -12.208 76.266 -1.966 1.00 29.81 420 THR A N 1
ATOM 3333 C CA . THR A 1 420 ? -12.505 76.885 -0.644 1.00 29.81 420 THR A CA 1
ATOM 3334 C C . THR A 1 420 ? -13.390 75.884 0.168 1.00 29.81 420 THR A C 1
ATOM 3336 O O . THR A 1 420 ? -13.481 74.722 -0.210 1.00 29.81 420 THR A O 1
ATOM 3339 N N . ALA A 1 421 ? -14.082 76.297 1.243 1.00 31.86 421 ALA A N 1
ATOM 3340 C CA . ALA A 1 421 ? -15.143 75.539 1.937 1.00 31.86 421 ALA A CA 1
ATOM 3341 C C . ALA A 1 421 ? -16.249 76.487 2.457 1.00 31.86 421 ALA A C 1
ATOM 3343 O O . ALA A 1 421 ? -15.932 77.650 2.698 1.00 31.86 421 ALA A O 1
ATOM 3344 N N . GLN A 1 422 ? -17.486 75.999 2.680 1.00 34.12 422 GLN A N 1
ATOM 3345 C CA . GLN A 1 422 ? -18.540 76.505 3.608 1.00 34.12 422 GLN A CA 1
ATOM 3346 C C . GLN A 1 422 ? -19.799 75.583 3.518 1.00 34.12 422 GLN A C 1
ATOM 3348 O O . GLN A 1 422 ? -19.952 74.934 2.492 1.00 34.12 422 GLN A O 1
ATOM 3353 N N . ARG A 1 423 ? -20.704 75.336 4.495 1.00 30.70 423 ARG A N 1
ATOM 3354 C CA . ARG A 1 423 ? -21.106 75.896 5.821 1.00 30.70 423 ARG A CA 1
ATOM 3355 C C . ARG A 1 423 ? -22.432 76.692 5.784 1.00 30.70 423 ARG A C 1
ATOM 3357 O O . ARG A 1 423 ? -22.420 77.812 5.288 1.00 30.70 423 ARG A O 1
ATOM 3364 N N . ARG A 1 424 ? -23.480 76.169 6.457 1.00 30.36 424 ARG A N 1
ATOM 3365 C CA . ARG A 1 424 ? -24.440 76.754 7.464 1.00 30.36 424 ARG A CA 1
ATOM 3366 C C . ARG A 1 424 ? -25.666 75.791 7.575 1.00 30.36 424 ARG A C 1
ATOM 3368 O O . ARG A 1 424 ? -25.884 75.059 6.623 1.00 30.36 424 ARG A O 1
ATOM 3375 N N . ARG A 1 425 ? -26.342 75.507 8.711 1.00 26.88 425 ARG A N 1
ATOM 3376 C CA . ARG A 1 425 ? -26.997 76.295 9.805 1.00 26.88 425 ARG A CA 1
ATOM 3377 C C . ARG A 1 425 ? -28.269 77.056 9.344 1.00 26.88 425 ARG A C 1
ATOM 3379 O O . ARG A 1 425 ? -28.160 77.722 8.327 1.00 26.88 425 ARG A O 1
ATOM 3386 N N . ALA A 1 426 ? -29.413 77.088 10.061 1.00 32.31 426 ALA A N 1
ATOM 3387 C CA . ALA A 1 426 ? -29.838 76.354 11.283 1.00 32.31 426 ALA A CA 1
ATOM 3388 C C . ALA A 1 426 ? -31.402 76.119 11.409 1.00 32.31 426 ALA A C 1
ATOM 3390 O O . ALA A 1 426 ? -31.855 75.382 10.539 1.00 32.31 426 ALA A O 1
ATOM 3391 N N . PRO A 1 427 ? -32.212 76.536 12.433 1.00 48.88 427 PRO A N 1
ATOM 3392 C CA . PRO A 1 427 ? -33.125 75.575 13.117 1.00 48.88 427 PRO A CA 1
ATOM 3393 C C . PRO A 1 427 ? -34.592 76.018 13.468 1.00 48.88 427 PRO A C 1
ATOM 3395 O O . PRO A 1 427 ? -34.941 77.170 13.267 1.00 48.88 427 PRO A O 1
ATOM 3398 N N . HIS A 1 428 ? -35.341 75.102 14.128 1.00 31.53 428 HIS A N 1
ATOM 3399 C CA . HIS A 1 428 ? -36.492 75.271 15.074 1.00 31.53 428 HIS A CA 1
ATOM 3400 C C . HIS A 1 428 ? -37.891 75.779 14.616 1.00 31.53 428 HIS A C 1
ATOM 3402 O O . HIS A 1 428 ? -37.976 76.796 13.944 1.00 31.53 428 HIS A O 1
ATOM 3408 N N . ASP A 1 429 ? -38.978 75.079 15.032 1.00 31.16 429 ASP A N 1
ATOM 3409 C CA . ASP A 1 429 ? -40.043 75.551 15.977 1.00 31.16 429 ASP A CA 1
ATOM 3410 C C . ASP A 1 429 ? -41.177 74.496 16.260 1.00 31.16 429 ASP A C 1
ATOM 3412 O O . ASP A 1 429 ? -41.132 73.398 15.705 1.00 31.16 429 ASP A O 1
ATOM 3416 N N . ASN A 1 430 ? -42.123 74.776 17.191 1.00 29.16 430 ASN A N 1
ATOM 3417 C CA . ASN A 1 430 ? -43.067 73.858 17.918 1.00 29.16 430 ASN A CA 1
ATOM 3418 C C . ASN A 1 430 ? -44.514 74.447 18.028 1.00 29.16 430 ASN A C 1
ATOM 3420 O O . ASN A 1 430 ? -44.657 75.652 17.859 1.00 29.16 430 ASN A O 1
ATOM 3424 N N . GLU A 1 431 ? -45.634 73.780 18.396 1.00 28.62 431 GLU A N 1
ATOM 3425 C CA . GLU A 1 431 ? -46.041 72.353 18.592 1.00 28.62 431 GLU A CA 1
ATOM 3426 C C . GLU A 1 431 ? -47.433 72.149 17.886 1.00 28.62 431 GLU A C 1
ATOM 3428 O O . GLU A 1 431 ? -47.398 72.277 16.663 1.00 28.62 431 GLU A O 1
ATOM 3433 N N . PRO A 1 432 ? -48.662 71.977 18.470 1.00 45.06 432 PRO A N 1
ATOM 3434 C CA . PRO A 1 432 ? -49.178 71.379 19.718 1.00 45.06 432 PRO A CA 1
ATOM 3435 C C . PRO A 1 432 ? -49.877 70.001 19.468 1.00 45.06 432 PRO A C 1
ATOM 3437 O O . PRO A 1 432 ? -49.254 69.117 18.885 1.00 45.06 432 PRO A O 1
ATOM 3440 N N . ARG A 1 433 ? -51.104 69.740 19.985 1.00 32.12 433 ARG A N 1
ATOM 3441 C CA . ARG A 1 433 ? -51.688 68.378 20.159 1.00 32.12 433 ARG A CA 1
ATOM 3442 C C . ARG A 1 433 ? -53.231 68.293 20.183 1.00 32.12 433 ARG A C 1
ATOM 3444 O O . ARG A 1 433 ? -53.891 69.261 20.544 1.00 32.12 433 ARG A O 1
ATOM 3451 N N . SER A 1 434 ? -53.747 67.064 20.050 1.00 31.78 434 SER A N 1
ATOM 3452 C CA . SER A 1 434 ? -54.919 66.488 20.761 1.00 31.78 434 SER A CA 1
ATOM 3453 C C . SER A 1 434 ? -54.594 64.999 21.079 1.00 31.78 434 SER A C 1
ATOM 3455 O O . SER A 1 434 ? -53.858 64.393 20.305 1.00 31.78 434 SER A O 1
ATOM 3457 N N . HIS A 1 435 ? -54.847 64.353 22.237 1.00 34.75 435 HIS A N 1
ATOM 3458 C CA . HIS A 1 435 ? -56.008 64.216 23.156 1.00 34.75 435 HIS A CA 1
ATOM 3459 C C . HIS A 1 435 ? -57.215 63.495 22.514 1.00 34.75 435 HIS A C 1
ATOM 3461 O O . HIS A 1 435 ? -57.663 63.942 21.466 1.00 34.75 435 HIS A O 1
ATOM 3467 N N . LEU A 1 436 ? -57.805 62.409 23.056 1.00 33.44 436 LEU A N 1
ATOM 3468 C CA . LEU A 1 436 ? -57.631 61.620 24.312 1.00 33.44 436 LEU A CA 1
ATOM 3469 C C . LEU A 1 436 ? -57.467 60.093 23.976 1.00 33.44 436 LEU A C 1
ATOM 3471 O O . LEU A 1 436 ? -57.374 59.770 22.798 1.00 33.44 436 LEU A O 1
ATOM 3475 N N . ASP A 1 437 ? -57.366 59.085 24.866 1.00 30.77 437 ASP A N 1
ATOM 3476 C CA . ASP A 1 437 ? -57.645 58.968 26.317 1.00 30.77 437 ASP A CA 1
ATOM 3477 C C . ASP A 1 437 ? -56.789 57.877 27.040 1.00 30.77 437 ASP A C 1
ATOM 3479 O O . ASP A 1 437 ? -55.853 57.303 26.483 1.00 30.77 437 ASP A O 1
ATOM 3483 N N . THR A 1 438 ? -57.098 57.631 28.315 1.00 33.03 438 THR A N 1
ATOM 3484 C CA . THR A 1 438 ? -56.394 56.874 29.371 1.00 33.03 438 THR A CA 1
ATOM 3485 C C . THR A 1 438 ? -57.186 55.588 29.773 1.00 33.03 438 THR A C 1
ATOM 3487 O O . THR A 1 438 ? -58.199 55.341 29.122 1.00 33.03 438 THR A O 1
ATOM 3490 N N . PRO A 1 439 ? -56.823 54.728 30.779 1.00 40.34 439 PRO A N 1
ATOM 3491 C CA . PRO A 1 439 ? -55.834 54.877 31.862 1.00 40.34 439 PRO A CA 1
ATOM 3492 C C . PRO A 1 439 ? -54.898 53.678 32.198 1.00 40.34 439 PRO A C 1
ATOM 3494 O O . PRO A 1 439 ? -55.157 52.511 31.930 1.00 40.34 439 PRO A O 1
ATOM 3497 N N . ARG A 1 440 ? -53.828 54.022 32.935 1.00 35.09 440 ARG A N 1
ATOM 3498 C CA . ARG A 1 440 ? -53.121 53.274 34.008 1.00 35.09 440 ARG A CA 1
ATOM 3499 C C . ARG A 1 440 ? -53.312 51.741 34.139 1.00 35.09 440 ARG A C 1
ATOM 3501 O O . ARG A 1 440 ? -54.336 51.289 34.644 1.00 35.09 440 ARG A O 1
ATOM 3508 N N . ARG A 1 441 ? -52.192 51.003 34.065 1.00 30.91 441 ARG A N 1
ATOM 3509 C CA . ARG A 1 441 ? -51.742 50.088 35.145 1.00 30.91 441 ARG A CA 1
ATOM 3510 C C . ARG A 1 441 ? -50.242 49.782 35.048 1.00 30.91 441 ARG A C 1
ATOM 3512 O O . ARG A 1 441 ? -49.700 49.620 33.961 1.00 30.91 441 ARG A O 1
ATOM 3519 N N . SER A 1 442 ? -49.593 49.677 36.201 1.00 33.31 442 SER A N 1
ATOM 3520 C CA . SER A 1 442 ? -48.242 49.136 36.398 1.00 33.31 442 SER A CA 1
ATOM 3521 C C . SER A 1 442 ? -48.287 48.132 37.568 1.00 33.31 442 SER A C 1
ATOM 3523 O O . SER A 1 442 ? -49.338 47.983 38.194 1.00 33.31 442 SER A O 1
ATOM 3525 N N . PRO A 1 443 ? -47.208 47.388 37.841 1.00 49.62 443 PRO A N 1
ATOM 3526 C CA . PRO A 1 443 ? -46.724 46.307 36.993 1.00 49.62 443 PRO A CA 1
ATOM 3527 C C . PRO A 1 443 ? -46.931 44.938 37.670 1.00 49.62 443 PRO A C 1
ATOM 3529 O O . PRO A 1 443 ? -46.860 44.824 38.890 1.00 49.62 443 PRO A O 1
ATOM 3532 N N . ILE A 1 444 ? -47.105 43.874 36.882 1.00 38.75 444 ILE A N 1
ATOM 3533 C CA . ILE A 1 444 ? -47.058 42.486 37.376 1.00 38.75 444 ILE A CA 1
ATOM 3534 C C . ILE A 1 444 ? -45.976 41.733 36.598 1.00 38.75 444 ILE A C 1
ATOM 3536 O O . ILE A 1 444 ? -45.828 41.913 35.388 1.00 38.75 444 ILE A O 1
ATOM 3540 N N . ALA A 1 445 ? -45.180 40.932 37.307 1.00 44.03 445 ALA A N 1
ATOM 3541 C CA . ALA A 1 445 ? -44.045 40.224 36.732 1.00 44.03 445 ALA A CA 1
ATOM 3542 C C . ALA A 1 445 ? -44.496 39.105 35.776 1.00 44.03 445 ALA A C 1
ATOM 3544 O O . ALA A 1 445 ? -45.291 38.243 36.138 1.00 44.03 445 ALA A O 1
ATOM 3545 N N . GLY A 1 446 ? -43.931 39.099 34.568 1.00 34.34 446 GLY A N 1
ATOM 3546 C CA . GLY A 1 446 ? -44.163 38.080 33.544 1.00 34.34 446 GLY A CA 1
ATOM 3547 C C . GLY A 1 446 ? -42.930 37.935 32.660 1.00 34.34 446 GLY A C 1
ATOM 3548 O O . GLY A 1 446 ? -42.868 38.497 31.569 1.00 34.34 446 GLY A O 1
ATOM 3549 N N . THR A 1 447 ? -41.911 37.228 33.151 1.00 45.66 447 THR A N 1
ATOM 3550 C CA . THR A 1 447 ? -40.594 37.075 32.508 1.00 45.66 447 THR A CA 1
ATOM 3551 C C . THR A 1 447 ? -40.626 36.123 31.308 1.00 45.66 447 THR A C 1
ATOM 3553 O O . THR A 1 447 ? -39.978 35.077 31.292 1.00 45.66 447 THR A O 1
ATOM 3556 N N . PHE A 1 448 ? -41.325 36.524 30.244 1.00 38.78 448 PHE A N 1
ATOM 3557 C CA . PHE A 1 448 ? -41.235 35.887 28.931 1.00 38.78 448 PHE A CA 1
ATOM 3558 C C . PHE A 1 448 ? -39.873 36.163 28.277 1.00 38.78 448 PHE A C 1
ATOM 3560 O O . PHE A 1 448 ? -39.740 36.951 27.341 1.00 38.78 448 PHE A O 1
ATOM 3567 N N . PHE A 1 449 ? -38.845 35.450 28.744 1.00 40.53 449 PHE A N 1
ATOM 3568 C CA . PHE A 1 449 ? -37.607 35.247 27.997 1.00 40.53 449 PHE A CA 1
ATOM 3569 C C . PHE A 1 449 ? -37.906 34.390 26.759 1.00 40.53 449 PHE A C 1
ATOM 3571 O O . PHE A 1 449 ? -37.657 33.183 26.726 1.00 40.53 449 PHE A O 1
ATOM 3578 N N . ALA A 1 450 ? -38.447 35.035 25.723 1.00 43.06 450 ALA A N 1
ATOM 3579 C CA . ALA A 1 450 ? -38.600 34.476 24.390 1.00 43.06 450 ALA A CA 1
ATOM 3580 C C . ALA A 1 450 ? -37.207 34.144 23.831 1.00 43.06 450 ALA A C 1
ATOM 3582 O O . ALA A 1 450 ? -36.511 34.981 23.254 1.00 43.06 450 ALA A O 1
ATOM 3583 N N . LYS A 1 451 ? -36.777 32.905 24.079 1.00 37.59 451 LYS A N 1
ATOM 3584 C CA . LYS A 1 451 ? -35.451 32.368 23.774 1.00 37.59 451 LYS A CA 1
ATOM 3585 C C . LYS A 1 451 ? -35.269 32.275 22.259 1.00 37.59 451 LYS A C 1
ATOM 3587 O O . LYS A 1 451 ? -35.503 31.217 21.679 1.00 37.59 451 LYS A O 1
ATOM 3592 N N . MET A 1 452 ? -34.879 33.387 21.625 1.00 45.56 452 MET A N 1
ATOM 3593 C CA . MET A 1 452 ? -34.624 33.461 20.182 1.00 45.56 452 MET A CA 1
ATOM 3594 C C . MET A 1 452 ? -33.764 32.274 19.744 1.00 45.56 452 MET A C 1
ATOM 3596 O O . MET A 1 452 ? -32.620 32.127 20.182 1.00 45.56 452 MET A O 1
ATOM 3600 N N . ALA A 1 453 ? -34.327 31.424 18.884 1.00 50.38 453 ALA A N 1
ATOM 3601 C CA . ALA A 1 453 ? -33.626 30.263 18.362 1.00 50.38 453 ALA A CA 1
ATOM 3602 C C . ALA A 1 453 ? -32.363 30.730 17.625 1.00 50.38 453 ALA A C 1
ATOM 3604 O O . ALA A 1 453 ? -32.435 31.534 16.693 1.00 50.38 453 ALA A O 1
ATOM 3605 N N . ALA A 1 454 ? -31.197 30.253 18.065 1.00 60.78 454 ALA A N 1
ATOM 3606 C CA . ALA A 1 454 ? -29.916 30.687 17.521 1.00 60.78 454 ALA A CA 1
ATOM 3607 C C . ALA A 1 454 ? -29.826 30.321 16.030 1.00 60.78 454 ALA A C 1
ATOM 3609 O O . ALA A 1 454 ? -29.708 29.146 15.679 1.00 60.78 454 ALA A O 1
ATOM 3610 N N . ALA A 1 455 ? -29.905 31.336 15.162 1.00 75.19 455 ALA A N 1
ATOM 3611 C CA . ALA A 1 455 ? -30.050 31.161 13.720 1.00 75.19 455 ALA A CA 1
ATOM 3612 C C . ALA A 1 455 ? -28.979 30.219 13.144 1.00 75.19 455 ALA A C 1
ATOM 3614 O O . ALA A 1 455 ? -27.778 30.434 13.353 1.00 75.19 455 ALA A O 1
ATOM 3615 N N . GLN A 1 456 ? -29.417 29.187 12.409 1.00 86.88 456 GLN A N 1
ATOM 3616 C CA . GLN A 1 456 ? -28.536 28.143 11.885 1.00 86.88 456 GLN A CA 1
ATOM 3617 C C . GLN A 1 456 ? -27.425 28.758 11.030 1.00 86.88 456 GLN A C 1
ATOM 3619 O O . GLN A 1 456 ? -27.676 29.336 9.969 1.00 86.88 456 GLN A O 1
ATOM 3624 N N . SER A 1 457 ? -26.192 28.684 11.533 1.00 91.19 457 SER A N 1
ATOM 3625 C CA . SER A 1 457 ? -25.054 29.402 10.968 1.00 91.19 457 SER A CA 1
ATOM 3626 C C . SER A 1 457 ? -23.709 28.729 11.247 1.00 91.19 457 SER A C 1
ATOM 3628 O O . SER A 1 457 ? -23.507 28.026 12.248 1.00 91.19 457 SER A O 1
ATOM 3630 N N . VAL A 1 458 ? -22.784 28.936 10.307 1.00 93.25 458 VAL A N 1
ATOM 3631 C CA . VAL A 1 458 ? -21.420 28.395 10.305 1.00 93.25 458 VAL A CA 1
ATOM 3632 C C . VAL A 1 458 ? -20.459 29.442 9.749 1.00 93.25 458 VAL A C 1
ATOM 3634 O O . VAL A 1 458 ? -20.727 30.067 8.724 1.00 93.25 458 VAL A O 1
ATOM 3637 N N . GLN A 1 459 ? -19.305 29.605 10.394 1.00 94.69 459 GLN A N 1
ATOM 3638 C CA . GLN A 1 459 ? -18.222 30.454 9.906 1.00 94.69 459 GLN A CA 1
ATOM 3639 C C . GLN A 1 459 ? -17.050 29.586 9.432 1.00 94.69 459 GLN A C 1
ATOM 3641 O O . GLN A 1 459 ? -16.598 28.691 10.140 1.00 94.69 459 GLN A O 1
ATOM 3646 N N . CYS A 1 460 ? -16.544 29.855 8.230 1.00 94.62 460 CYS A N 1
ATOM 3647 C CA . CYS A 1 460 ? -15.441 29.123 7.604 1.00 94.62 460 CYS A CA 1
ATOM 3648 C C . CYS A 1 460 ? -14.390 30.074 7.027 1.00 94.62 460 CYS A C 1
ATOM 3650 O O . CYS A 1 460 ? -14.672 31.243 6.760 1.00 94.62 460 CYS A O 1
ATOM 3652 N N . PHE A 1 461 ? -13.168 29.574 6.811 1.00 94.25 461 PHE A N 1
ATOM 3653 C CA . PHE A 1 461 ? -12.077 30.368 6.241 1.00 94.25 461 PHE A CA 1
ATOM 3654 C C . PHE A 1 461 ? -11.354 29.678 5.076 1.00 94.25 461 PHE A C 1
ATOM 3656 O O . PHE A 1 461 ? -10.953 28.511 5.155 1.00 94.25 461 PHE A O 1
ATOM 3663 N N . GLY A 1 462 ? -11.127 30.447 4.013 1.00 94.31 462 GLY A N 1
ATOM 3664 C CA . GLY A 1 462 ? -10.226 30.130 2.909 1.00 94.31 462 GLY A CA 1
ATOM 3665 C C . GLY A 1 462 ? -8.929 30.934 3.024 1.00 94.31 462 GLY A C 1
ATOM 3666 O O . GLY A 1 462 ? -8.963 32.100 3.423 1.00 94.31 462 GLY A O 1
ATOM 3667 N N . LYS A 1 463 ? -7.776 30.333 2.709 1.00 92.19 463 LYS A N 1
ATOM 3668 C CA . LYS A 1 463 ? -6.462 31.006 2.773 1.00 92.19 463 LYS A CA 1
ATOM 3669 C C . LYS A 1 463 ? -5.565 30.597 1.604 1.00 92.19 463 LYS A C 1
ATOM 3671 O O . LYS A 1 463 ? -5.374 29.405 1.369 1.00 92.19 463 LYS A O 1
ATOM 3676 N N . LYS A 1 464 ? -4.967 31.575 0.914 1.00 91.88 464 LYS A N 1
ATOM 3677 C CA . LYS A 1 464 ? -3.938 31.351 -0.121 1.00 91.88 464 LYS A CA 1
ATOM 3678 C C . LYS A 1 464 ? -2.930 32.503 -0.117 1.00 91.88 464 LYS A C 1
ATOM 3680 O O . LYS A 1 464 ? -3.315 33.667 -0.214 1.00 91.88 464 LYS A O 1
ATOM 3685 N N . LYS A 1 465 ? -1.631 32.188 -0.018 1.00 88.06 465 LYS A N 1
ATOM 3686 C CA . LYS A 1 465 ? -0.565 33.174 0.264 1.00 88.06 465 LYS A CA 1
ATOM 3687 C C . LYS A 1 465 ? -0.950 34.031 1.490 1.00 88.06 465 LYS A C 1
ATOM 3689 O O . LYS A 1 465 ? -1.238 33.471 2.543 1.00 88.06 465 LYS A O 1
ATOM 3694 N N . THR A 1 466 ? -0.985 35.356 1.357 1.00 88.75 466 THR A N 1
ATOM 3695 C CA . THR A 1 466 ? -1.400 36.311 2.402 1.00 88.75 466 THR A CA 1
ATOM 3696 C C . THR A 1 466 ? -2.888 36.682 2.358 1.00 88.75 466 THR A C 1
ATOM 3698 O O . THR A 1 466 ? -3.348 37.418 3.229 1.00 88.75 466 THR A O 1
ATOM 3701 N N . ALA A 1 467 ? -3.663 36.176 1.390 1.00 93.44 467 ALA A N 1
ATOM 3702 C CA . ALA A 1 467 ? -5.103 36.411 1.329 1.00 93.44 467 ALA A CA 1
ATOM 3703 C C . ALA A 1 467 ? -5.859 35.496 2.299 1.00 93.44 467 ALA A C 1
ATOM 3705 O O . ALA A 1 467 ? -5.656 34.278 2.310 1.00 93.44 467 ALA A O 1
ATOM 3706 N N . THR A 1 468 ? -6.764 36.085 3.081 1.00 93.88 468 THR A N 1
ATOM 3707 C CA . THR A 1 468 ? -7.713 35.370 3.943 1.00 93.88 468 THR A CA 1
ATOM 3708 C C . THR A 1 468 ? -9.137 35.774 3.583 1.00 93.88 468 THR A C 1
ATOM 3710 O O . THR A 1 468 ? -9.493 36.952 3.627 1.00 93.88 468 THR A O 1
ATOM 3713 N N . ALA A 1 469 ? -9.956 34.777 3.261 1.00 96.06 469 ALA A N 1
ATOM 3714 C CA . ALA A 1 469 ? -11.389 34.898 3.051 1.00 96.06 469 ALA A CA 1
ATOM 3715 C C . ALA A 1 469 ? -12.135 34.259 4.226 1.00 96.06 469 ALA A C 1
ATOM 3717 O O . ALA A 1 469 ? -11.782 33.164 4.664 1.00 96.06 469 ALA A O 1
ATOM 3718 N N . VAL A 1 470 ? -13.174 34.925 4.719 1.00 96.69 470 VAL A N 1
ATOM 3719 C CA . VAL A 1 470 ? -14.062 34.443 5.781 1.00 96.69 470 VAL A CA 1
ATOM 3720 C C . VAL A 1 470 ? -15.470 34.361 5.210 1.00 96.69 470 VAL A C 1
ATOM 3722 O O . VAL A 1 470 ? -16.045 35.390 4.861 1.00 96.69 470 VAL A O 1
ATOM 3725 N N . ALA A 1 471 ? -16.014 33.152 5.104 1.00 96.81 471 ALA A N 1
ATOM 3726 C CA . ALA A 1 471 ? -17.393 32.905 4.705 1.00 96.81 471 ALA A CA 1
ATOM 3727 C C . ALA A 1 471 ? -18.266 32.748 5.954 1.00 96.81 471 ALA A C 1
ATOM 3729 O O . ALA A 1 471 ? -17.976 31.915 6.813 1.00 96.81 471 ALA A O 1
ATOM 3730 N N . HIS A 1 472 ? -19.330 33.542 6.042 1.00 95.69 472 HIS A N 1
ATOM 3731 C CA . HIS A 1 472 ? -20.416 33.355 6.995 1.00 95.69 472 HIS A CA 1
ATOM 3732 C C . HIS A 1 472 ? -21.613 32.752 6.258 1.00 95.69 472 HIS A C 1
ATOM 3734 O O . HIS A 1 472 ? -22.228 33.406 5.414 1.00 95.69 472 HIS A O 1
ATOM 3740 N N . CYS A 1 473 ? -21.917 31.507 6.590 1.00 94.62 473 CYS A N 1
ATOM 3741 C CA . CYS A 1 473 ? -22.975 30.682 6.031 1.00 94.62 473 CYS A CA 1
ATOM 3742 C C . CYS A 1 473 ? -24.175 30.704 6.976 1.00 94.62 473 CYS A C 1
ATOM 3744 O O . CYS A 1 473 ? -23.989 30.549 8.184 1.00 94.62 473 CYS A O 1
ATOM 3746 N N . LYS A 1 474 ? -25.387 30.893 6.456 1.00 93.88 474 LYS A N 1
ATOM 3747 C CA . LYS A 1 474 ? -26.632 30.808 7.234 1.00 93.88 474 LYS A CA 1
ATOM 3748 C C . LYS A 1 474 ? -27.759 30.216 6.391 1.00 93.88 474 LYS A C 1
ATOM 3750 O O . LYS A 1 474 ? -27.700 30.302 5.167 1.00 93.88 474 LYS A O 1
ATOM 3755 N N . GLN A 1 475 ? -28.813 29.722 7.030 1.00 92.19 475 GLN A N 1
ATOM 3756 C CA . GLN A 1 475 ? -30.060 29.392 6.332 1.00 92.19 475 GLN A CA 1
ATOM 3757 C C . GLN A 1 475 ? -30.595 30.625 5.564 1.00 92.19 475 GLN A C 1
ATOM 3759 O O . GLN A 1 475 ? -30.467 31.770 6.029 1.00 92.19 475 GLN A O 1
ATOM 3764 N N . GLY A 1 476 ? -31.118 30.425 4.354 1.00 90.50 476 GLY A N 1
ATOM 3765 C CA . GLY A 1 476 ? -31.390 31.521 3.420 1.00 90.50 476 GLY A CA 1
ATOM 3766 C C . GLY A 1 476 ? -32.052 31.101 2.107 1.00 90.50 476 GLY A C 1
ATOM 3767 O O . GLY A 1 476 ? -32.717 30.074 2.050 1.00 90.50 476 GLY A O 1
ATOM 3768 N N . LYS A 1 477 ? -31.876 31.928 1.068 1.00 88.06 477 LYS A N 1
ATOM 3769 C CA . LYS A 1 477 ? -32.476 31.786 -0.274 1.00 88.06 477 LYS A CA 1
ATOM 3770 C C . LYS A 1 477 ? -31.402 31.693 -1.376 1.00 88.06 477 LYS A C 1
ATOM 3772 O O . LYS A 1 477 ? -31.556 32.277 -2.446 1.00 88.06 477 LYS A O 1
ATOM 3777 N N . GLY A 1 478 ? -30.264 31.058 -1.088 1.00 88.75 478 GLY A N 1
ATOM 3778 C CA . GLY A 1 478 ? -29.167 30.870 -2.048 1.00 88.75 478 GLY A CA 1
ATOM 3779 C C . GLY A 1 478 ? -28.301 32.106 -2.315 1.00 88.75 478 GLY A C 1
ATOM 3780 O O . GLY A 1 478 ? -27.535 32.128 -3.281 1.00 88.75 478 GLY A O 1
ATOM 3781 N N . LEU A 1 479 ? -28.401 33.169 -1.506 1.00 91.44 479 LEU A N 1
ATOM 3782 C CA . LEU A 1 479 ? -27.778 34.451 -1.836 1.00 91.44 479 LEU A CA 1
ATOM 3783 C C . LEU A 1 479 ? -26.281 34.481 -1.483 1.00 91.44 479 LEU A C 1
ATOM 3785 O O . LEU A 1 479 ? -25.891 34.754 -0.343 1.00 91.44 479 LEU A O 1
ATOM 3789 N N . ILE A 1 480 ? -25.423 34.267 -2.486 1.00 93.81 480 ILE A N 1
ATOM 3790 C CA . ILE A 1 480 ? -23.961 34.349 -2.341 1.00 93.81 480 ILE A CA 1
ATOM 3791 C C . ILE A 1 480 ? -23.455 35.774 -2.637 1.00 93.81 480 ILE A C 1
ATOM 3793 O O . ILE A 1 480 ? -23.588 36.289 -3.752 1.00 93.81 480 ILE A O 1
ATOM 3797 N N . LYS A 1 481 ? -22.824 36.408 -1.639 1.00 93.81 481 LYS A N 1
ATOM 3798 C CA . LYS A 1 481 ? -22.235 37.759 -1.726 1.00 93.81 481 LYS A CA 1
ATOM 3799 C C . LYS A 1 481 ? -20.772 37.777 -1.284 1.00 93.81 481 LYS A C 1
ATOM 3801 O O . LYS A 1 481 ? -20.437 37.246 -0.228 1.00 93.81 481 LYS A O 1
ATOM 3806 N N . VAL A 1 482 ? -19.914 38.460 -2.040 1.00 93.44 482 VAL A N 1
ATOM 3807 C CA . VAL A 1 482 ? -18.485 38.663 -1.747 1.00 93.44 482 VAL A CA 1
ATOM 3808 C C . VAL A 1 482 ? -18.235 40.149 -1.510 1.00 93.44 482 VAL A C 1
ATOM 3810 O O . VAL A 1 482 ? -18.606 40.982 -2.326 1.00 93.44 482 VAL A O 1
ATOM 3813 N N . ASN A 1 483 ? -17.662 40.499 -0.356 1.00 92.00 483 ASN A N 1
ATOM 3814 C CA . ASN A 1 483 ? -17.404 41.869 0.123 1.00 92.00 483 ASN A CA 1
ATOM 3815 C C . ASN A 1 483 ? -18.624 42.825 0.187 1.00 92.00 483 ASN A C 1
ATOM 3817 O O . ASN A 1 483 ? -18.510 43.912 0.741 1.00 92.00 483 ASN A O 1
ATOM 3821 N N . GLY A 1 484 ? -19.809 42.393 -0.253 1.00 87.69 484 GLY A N 1
ATOM 3822 C CA . GLY A 1 484 ? -21.059 43.162 -0.290 1.00 87.69 484 GLY A CA 1
ATOM 3823 C C . GLY A 1 484 ? -21.779 43.014 -1.633 1.00 87.69 484 GLY A C 1
ATOM 3824 O O . GLY A 1 484 ? -23.006 42.929 -1.662 1.00 87.69 484 GLY A O 1
ATOM 3825 N N . GLN A 1 485 ? -21.004 42.884 -2.710 1.00 89.75 485 GLN A N 1
ATOM 3826 C CA . GLN A 1 485 ? -21.464 42.620 -4.072 1.00 89.75 485 GLN A CA 1
ATOM 3827 C C . GLN A 1 485 ? -21.945 41.160 -4.232 1.00 89.75 485 GLN A C 1
ATOM 3829 O O . GLN A 1 485 ? -21.502 40.283 -3.484 1.00 89.75 485 GLN A O 1
ATOM 3834 N N . PRO A 1 486 ? -22.850 40.862 -5.184 1.00 91.62 486 PRO A N 1
ATOM 3835 C CA . PRO A 1 486 ? -23.198 39.487 -5.547 1.00 91.62 486 PRO A CA 1
ATOM 3836 C C . PRO A 1 486 ? -22.004 38.756 -6.179 1.00 91.62 486 PRO A C 1
ATOM 3838 O O . PRO A 1 486 ? -21.105 39.385 -6.738 1.00 91.62 486 PRO A O 1
ATOM 3841 N N . LEU A 1 487 ? -22.027 37.418 -6.166 1.00 87.69 487 LEU A N 1
ATOM 3842 C CA . LEU A 1 487 ? -20.988 36.570 -6.778 1.00 87.69 487 LEU A CA 1
ATOM 3843 C C . LEU A 1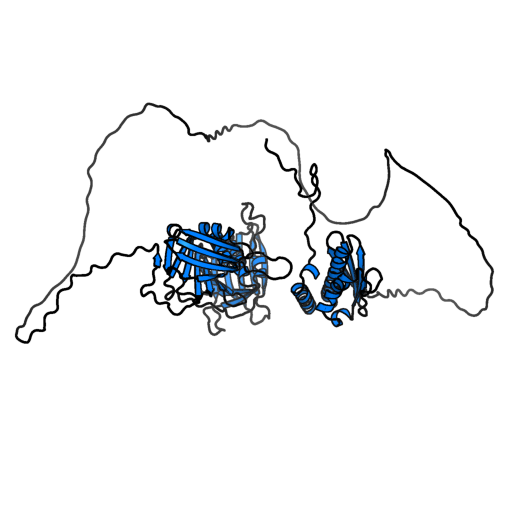 487 ? -20.705 36.900 -8.262 1.00 87.69 487 LEU A C 1
ATOM 3845 O O . LEU A 1 487 ? -19.605 36.670 -8.760 1.00 87.69 487 LEU A O 1
ATOM 3849 N N . GLY A 1 488 ? -21.692 37.476 -8.958 1.00 86.06 488 GLY A N 1
ATOM 3850 C CA . GLY A 1 488 ? -21.585 37.920 -10.346 1.00 86.06 488 GLY A CA 1
ATOM 3851 C C . GLY A 1 488 ? -20.696 39.146 -10.596 1.00 86.06 488 GLY A C 1
ATOM 3852 O O . GLY A 1 488 ? -20.333 39.380 -11.743 1.00 86.06 488 GLY A O 1
ATOM 3853 N N . LEU A 1 489 ? -20.314 39.905 -9.565 1.00 88.56 489 LEU A N 1
ATOM 3854 C CA . LEU A 1 489 ? -19.505 41.128 -9.698 1.00 88.56 489 LEU A CA 1
ATOM 3855 C C . LEU A 1 489 ? -18.135 40.992 -9.006 1.00 88.56 489 LEU A C 1
ATOM 3857 O O . LEU A 1 489 ? -17.586 41.962 -8.493 1.00 88.56 489 LEU A O 1
ATOM 3861 N N . VAL A 1 490 ? -17.588 39.771 -8.955 1.00 87.75 490 VAL A N 1
ATOM 3862 C CA . VAL A 1 490 ? -16.244 39.513 -8.415 1.00 87.75 490 VAL A CA 1
ATOM 3863 C C . VAL A 1 490 ? -15.180 39.765 -9.482 1.00 87.75 490 VAL A C 1
ATOM 3865 O O . VAL A 1 490 ? -15.137 39.085 -10.508 1.00 87.75 490 VAL A O 1
ATOM 3868 N N . GLU A 1 491 ? -14.287 40.707 -9.195 1.00 82.94 491 GLU A N 1
ATOM 3869 C CA . GLU A 1 491 ? -13.153 41.066 -10.045 1.00 82.94 491 GLU A CA 1
ATOM 3870 C C . GLU A 1 491 ? -11.872 40.265 -9.724 1.00 82.94 491 GLU A C 1
ATOM 3872 O O . GLU A 1 491 ? -11.629 39.904 -8.566 1.00 82.94 491 GLU A O 1
ATOM 3877 N N . PRO A 1 492 ? -10.984 40.050 -10.716 1.00 87.50 492 PRO A N 1
ATOM 3878 C CA . PRO A 1 492 ? -11.138 40.384 -12.132 1.00 87.50 492 PRO A CA 1
ATOM 3879 C C . PRO A 1 492 ? -11.971 39.335 -12.881 1.00 87.50 492 PRO A C 1
ATOM 3881 O O . PRO A 1 492 ? -11.887 38.135 -12.606 1.00 87.50 492 PRO A O 1
ATOM 3884 N N . GLN A 1 493 ? -12.720 39.793 -13.886 1.00 86.25 493 GLN A N 1
ATOM 3885 C CA . GLN A 1 493 ? -13.690 39.002 -14.654 1.00 86.25 493 GLN A CA 1
ATOM 3886 C C . GLN A 1 493 ? -13.125 37.676 -15.197 1.00 86.25 493 GLN A C 1
ATOM 3888 O O . GLN A 1 493 ? -13.774 36.641 -15.069 1.00 86.25 493 GLN A O 1
ATOM 3893 N N . ILE A 1 494 ? -11.887 37.667 -15.705 1.00 88.31 494 ILE A N 1
ATOM 3894 C CA . ILE A 1 494 ? -11.225 36.463 -16.244 1.00 88.31 494 ILE A CA 1
ATOM 3895 C C . ILE A 1 494 ? -11.026 35.339 -15.206 1.00 88.31 494 ILE A C 1
ATOM 3897 O O . ILE A 1 494 ? -10.960 34.167 -15.561 1.00 88.31 494 ILE A O 1
ATOM 3901 N N . MET A 1 495 ? -10.978 35.663 -13.908 1.00 87.38 495 MET A N 1
ATOM 3902 C CA . MET A 1 495 ? -10.889 34.675 -12.824 1.00 87.38 495 MET A CA 1
ATOM 3903 C C . MET A 1 495 ? -12.233 34.414 -12.121 1.00 87.38 495 MET A C 1
ATOM 3905 O O . MET A 1 495 ? -12.296 33.553 -11.243 1.00 87.38 495 MET A O 1
ATOM 3909 N N . ARG A 1 496 ? -13.322 35.087 -12.522 1.00 88.38 496 ARG A N 1
ATOM 3910 C CA . ARG A 1 496 ? -14.663 34.934 -11.929 1.00 88.38 496 ARG A CA 1
ATOM 3911 C C . ARG A 1 496 ? -15.179 33.492 -12.016 1.00 88.38 496 ARG A C 1
ATOM 3913 O O . ARG A 1 496 ? -15.743 32.993 -11.046 1.00 88.38 496 ARG A O 1
ATOM 3920 N N . PHE A 1 497 ? -14.901 32.775 -13.109 1.00 89.81 497 PHE A N 1
ATOM 3921 C CA . PHE A 1 497 ? -15.243 31.350 -13.247 1.00 89.81 497 PHE A CA 1
ATOM 3922 C C . PHE A 1 497 ? -14.626 30.468 -12.148 1.00 89.81 497 PHE A C 1
ATOM 3924 O O . PHE A 1 497 ? -15.311 29.595 -11.619 1.00 89.81 497 PHE A O 1
ATOM 3931 N N . LYS A 1 498 ? -13.394 30.754 -11.694 1.00 91.06 498 LYS A N 1
ATOM 3932 C CA . LYS A 1 498 ? -12.764 30.028 -10.571 1.00 91.06 498 LYS A CA 1
ATOM 3933 C C . LYS A 1 498 ? -13.492 30.218 -9.238 1.00 91.06 498 LYS A C 1
ATOM 3935 O O . LYS A 1 498 ? -13.266 29.443 -8.316 1.00 91.06 498 LYS A O 1
ATOM 3940 N N . VAL A 1 499 ? -14.363 31.219 -9.118 1.00 91.81 499 VAL A N 1
ATOM 3941 C CA . VAL A 1 499 ? -15.207 31.430 -7.934 1.00 91.81 499 VAL A CA 1
ATOM 3942 C C . VAL A 1 499 ? -16.511 30.622 -8.012 1.00 91.81 499 VAL A C 1
ATOM 3944 O O . VAL A 1 499 ? -17.030 30.227 -6.971 1.00 91.81 499 VAL A O 1
ATOM 3947 N N . TYR A 1 500 ? -17.012 30.333 -9.218 1.00 92.50 500 TYR A N 1
ATOM 3948 C CA . TYR A 1 500 ? -18.229 29.540 -9.435 1.00 92.50 500 TYR A CA 1
ATOM 3949 C C . TYR A 1 500 ? -18.023 28.025 -9.337 1.00 92.50 500 TYR A C 1
ATOM 3951 O O . TYR A 1 500 ? -18.992 27.319 -9.080 1.00 92.50 500 TYR A O 1
ATOM 3959 N N . GLU A 1 501 ? -16.800 27.511 -9.501 1.00 91.94 501 GLU A N 1
ATOM 3960 C CA . GLU A 1 501 ? -16.516 26.063 -9.461 1.00 91.94 501 GLU A CA 1
ATOM 3961 C C . GLU A 1 501 ? -17.173 25.309 -8.283 1.00 91.94 501 GLU A C 1
ATOM 3963 O O . GLU A 1 501 ? -17.818 24.300 -8.549 1.00 91.94 501 GLU A O 1
ATOM 3968 N N . PRO A 1 502 ? -17.140 25.776 -7.013 1.00 92.69 502 PRO A N 1
ATOM 3969 C CA . PRO A 1 502 ? -17.814 25.082 -5.908 1.00 92.69 502 PRO A CA 1
ATOM 3970 C C . PRO A 1 502 ? -19.340 24.975 -6.049 1.00 92.69 502 PRO A C 1
ATOM 3972 O O . PRO A 1 502 ? -19.939 24.115 -5.414 1.00 92.69 502 PRO A O 1
ATOM 3975 N N . VAL A 1 503 ? -19.960 25.859 -6.837 1.00 92.31 503 VAL A N 1
ATOM 3976 C CA . VAL A 1 503 ? -21.402 25.865 -7.130 1.00 92.31 503 VAL A CA 1
ATOM 3977 C C . VAL A 1 503 ? -21.704 24.954 -8.319 1.00 92.31 503 VAL A C 1
ATOM 3979 O O . VAL A 1 503 ? -22.641 24.166 -8.266 1.00 92.31 503 VAL A O 1
ATOM 3982 N N . LEU A 1 504 ? -20.868 25.000 -9.361 1.00 92.12 504 LEU A N 1
ATOM 3983 C CA . LEU A 1 504 ? -21.001 24.150 -10.549 1.00 92.12 504 LEU A CA 1
ATOM 3984 C C . LEU A 1 504 ? -20.764 22.661 -10.237 1.00 92.12 504 LEU A C 1
ATOM 3986 O O . LEU A 1 504 ? -21.469 21.814 -10.768 1.00 92.12 504 LEU A O 1
ATOM 3990 N N . ILE A 1 505 ? -19.814 22.340 -9.350 1.00 92.06 505 ILE A N 1
ATOM 3991 C CA . ILE A 1 505 ? -19.468 20.955 -8.965 1.00 92.06 505 ILE A CA 1
ATOM 3992 C C . ILE A 1 505 ? -20.555 20.296 -8.097 1.00 92.06 505 ILE A C 1
ATOM 3994 O O . ILE A 1 505 ? -20.667 19.074 -8.084 1.00 92.06 505 ILE A O 1
ATOM 3998 N N . LEU A 1 506 ? -21.331 21.081 -7.340 1.00 89.38 506 LEU A N 1
ATOM 3999 C CA . LEU A 1 506 ? -22.288 20.568 -6.347 1.00 89.38 506 LEU A CA 1
ATOM 4000 C C . LEU A 1 506 ? -23.764 20.758 -6.731 1.00 89.38 506 LEU A C 1
ATOM 4002 O O . LEU A 1 506 ? -24.633 20.267 -6.012 1.00 89.38 506 LEU A O 1
ATOM 4006 N N . GLY A 1 507 ? -24.047 21.461 -7.830 1.00 89.69 507 GLY A N 1
ATOM 4007 C CA . GLY A 1 507 ? -25.401 21.834 -8.239 1.00 89.69 507 GLY A CA 1
ATOM 4008 C C . GLY A 1 507 ? -25.969 23.020 -7.450 1.00 89.69 507 GLY A C 1
ATOM 4009 O O . GLY A 1 507 ? -25.575 23.304 -6.316 1.00 89.69 507 GLY A O 1
ATOM 4010 N N . LEU A 1 508 ? -26.922 23.733 -8.059 1.00 87.69 508 LEU A N 1
ATOM 4011 C CA . LEU A 1 508 ? -27.568 24.903 -7.447 1.00 87.69 508 LEU A CA 1
ATOM 4012 C C . LEU A 1 508 ? -28.440 24.516 -6.241 1.00 87.69 508 LEU A C 1
ATOM 4014 O O . LEU A 1 508 ? -28.476 25.247 -5.251 1.00 87.69 508 LEU A O 1
ATOM 4018 N N . ASP A 1 509 ? -29.072 23.344 -6.285 1.00 88.31 509 ASP A N 1
ATOM 4019 C CA . ASP A 1 509 ? -30.033 22.858 -5.283 1.00 88.31 509 ASP A CA 1
ATOM 4020 C C . ASP A 1 509 ? -29.417 22.773 -3.881 1.00 88.31 509 ASP A C 1
ATOM 4022 O O . ASP A 1 509 ? -30.047 23.121 -2.882 1.00 88.31 509 ASP A O 1
ATOM 4026 N N . LYS A 1 510 ? -28.140 22.372 -3.802 1.00 86.81 510 LYS A N 1
ATOM 4027 C CA . LYS A 1 510 ? -27.397 22.281 -2.536 1.00 86.81 510 LYS A CA 1
ATOM 4028 C C . LYS A 1 510 ? -27.121 23.658 -1.922 1.00 86.81 510 LYS A C 1
ATOM 4030 O O . LYS A 1 510 ? -26.933 23.748 -0.713 1.00 86.81 510 LYS A O 1
ATOM 4035 N N . PHE A 1 511 ? -27.134 24.729 -2.719 1.00 88.62 511 PHE A N 1
ATOM 4036 C CA . PHE A 1 511 ? -26.996 26.111 -2.249 1.00 88.62 511 PHE A CA 1
ATOM 4037 C C . PHE A 1 511 ? -28.338 26.824 -2.034 1.00 88.62 511 PHE A C 1
ATOM 4039 O O . PHE A 1 511 ? -28.374 27.768 -1.250 1.00 88.62 511 PHE A O 1
ATOM 4046 N N . ALA A 1 512 ? -29.436 26.388 -2.662 1.00 88.50 512 ALA A N 1
ATOM 4047 C CA . ALA A 1 512 ? -30.730 27.088 -2.657 1.00 88.50 512 ALA A CA 1
ATOM 4048 C C . ALA A 1 512 ? -31.251 27.470 -1.253 1.00 88.50 512 ALA A C 1
ATOM 4050 O O . ALA A 1 512 ? -31.804 28.552 -1.067 1.00 88.50 512 ALA A O 1
ATOM 4051 N N . ASN A 1 513 ? -31.000 26.630 -0.245 1.00 88.12 513 ASN A N 1
ATOM 4052 C CA . ASN A 1 513 ? -31.442 26.836 1.142 1.00 88.12 513 ASN A CA 1
ATOM 4053 C C . ASN A 1 513 ? -30.478 27.688 2.003 1.00 88.12 513 ASN A C 1
ATOM 4055 O O . ASN A 1 513 ? -30.658 27.792 3.221 1.00 88.12 513 ASN A O 1
ATOM 4059 N N . VAL A 1 514 ? -29.416 28.262 1.416 1.00 91.56 514 VAL A N 1
ATOM 4060 C CA . VAL A 1 514 ? -28.245 28.774 2.153 1.00 91.56 514 VAL A CA 1
ATOM 4061 C C . VAL A 1 514 ? -27.747 30.123 1.611 1.00 91.56 514 VAL A C 1
ATOM 4063 O O . VAL A 1 514 ? -27.306 30.231 0.471 1.00 91.56 514 VAL A O 1
ATOM 4066 N N . ASP A 1 515 ? -27.714 31.158 2.456 1.00 93.88 515 ASP A N 1
ATOM 4067 C CA . ASP A 1 515 ? -27.038 32.425 2.135 1.00 93.88 515 ASP A CA 1
ATOM 4068 C C . ASP A 1 515 ? -25.570 32.384 2.587 1.00 93.88 515 ASP A C 1
ATOM 4070 O O . ASP A 1 515 ? -25.265 32.034 3.734 1.00 93.88 515 ASP A O 1
ATOM 4074 N N . ILE A 1 516 ? -24.652 32.831 1.724 1.00 95.25 516 ILE A N 1
ATOM 4075 C CA . ILE A 1 516 ? -23.207 32.832 1.998 1.00 95.25 516 ILE A CA 1
ATOM 4076 C C . ILE A 1 516 ? -22.642 34.243 1.821 1.00 95.25 516 ILE A C 1
ATOM 4078 O O . ILE A 1 516 ? -22.532 34.760 0.709 1.00 95.25 516 ILE A O 1
ATOM 4082 N N . ARG A 1 517 ? -22.212 34.867 2.924 1.00 95.50 517 ARG A N 1
ATOM 4083 C CA . ARG A 1 517 ? -21.540 36.176 2.919 1.00 95.50 517 ARG A CA 1
ATOM 4084 C C . ARG A 1 517 ? -20.038 36.009 3.129 1.00 95.50 517 ARG A C 1
ATOM 4086 O O . ARG A 1 517 ? -19.591 35.748 4.244 1.00 95.50 517 ARG A O 1
ATOM 4093 N N . VAL A 1 518 ? -19.251 36.212 2.078 1.00 96.38 518 VAL A N 1
ATOM 4094 C CA . VAL A 1 518 ? -17.783 36.167 2.118 1.00 96.38 518 VAL A CA 1
ATOM 4095 C C . VAL A 1 518 ? -17.208 37.573 2.326 1.00 96.38 518 VAL A C 1
ATOM 4097 O O . VAL A 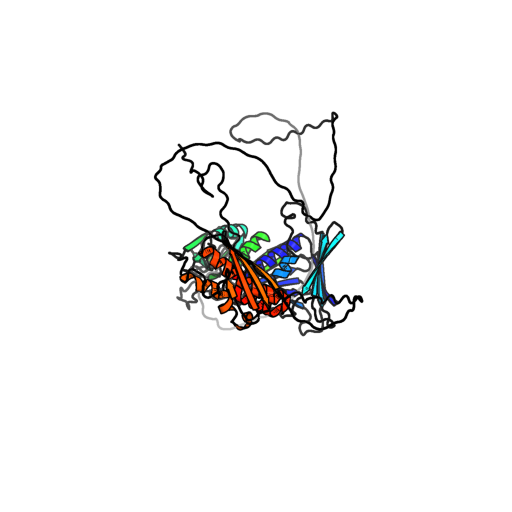1 518 ? -17.605 38.522 1.655 1.00 96.38 518 VAL A O 1
ATOM 4100 N N . ARG A 1 519 ? -16.244 37.717 3.240 1.00 95.88 519 ARG A N 1
ATOM 4101 C CA . ARG A 1 519 ? -15.397 38.911 3.420 1.00 95.88 519 ARG A CA 1
ATOM 4102 C C . ARG A 1 519 ? -13.938 38.531 3.188 1.00 95.88 519 ARG A C 1
ATOM 4104 O O . ARG A 1 519 ? -13.484 37.548 3.770 1.00 95.88 519 ARG A O 1
ATOM 4111 N N . VAL A 1 520 ? -13.194 39.293 2.389 1.00 94.62 520 VAL A N 1
ATOM 4112 C CA . VAL A 1 520 ? -11.806 38.957 2.011 1.00 94.62 520 VAL A CA 1
ATOM 4113 C C . VAL A 1 520 ? -10.863 40.126 2.231 1.00 94.62 520 VAL A C 1
ATOM 4115 O O . VAL A 1 520 ? -11.206 41.270 1.940 1.00 94.62 520 VAL A O 1
ATOM 4118 N N . ARG A 1 521 ? -9.668 39.836 2.760 1.00 93.62 521 ARG A N 1
ATOM 4119 C CA . ARG A 1 521 ? -8.589 40.810 2.975 1.00 93.62 521 ARG A CA 1
ATOM 4120 C C . ARG A 1 521 ? -7.215 40.180 2.730 1.00 93.62 521 ARG A C 1
ATOM 4122 O O . ARG A 1 521 ? -7.018 38.989 2.976 1.00 93.62 521 ARG A O 1
ATOM 4129 N N . GLY A 1 522 ? -6.258 41.015 2.323 1.00 91.12 522 GLY A N 1
ATOM 4130 C CA . GLY A 1 522 ? -4.859 40.635 2.103 1.00 91.12 522 GLY A CA 1
ATOM 4131 C C . GLY A 1 522 ? -4.601 39.934 0.765 1.00 91.12 522 GLY A C 1
ATOM 4132 O O . GLY A 1 522 ? -5.519 39.437 0.115 1.00 91.12 522 GLY A O 1
ATOM 4133 N N . GLY A 1 523 ? -3.328 39.892 0.362 1.00 88.88 523 GLY A N 1
ATOM 4134 C CA . GLY A 1 523 ? -2.885 39.345 -0.926 1.00 88.88 523 GLY A CA 1
ATOM 4135 C C . GLY A 1 523 ? -3.395 40.120 -2.151 1.00 88.88 523 GLY A C 1
ATOM 4136 O O . GLY A 1 523 ? -4.226 41.017 -2.039 1.00 88.88 523 GLY A O 1
ATOM 4137 N N . GLY A 1 524 ? -2.900 39.754 -3.335 1.00 90.62 524 GLY A N 1
ATOM 4138 C CA . GLY A 1 524 ? -3.407 40.266 -4.616 1.00 90.62 524 GLY A CA 1
ATOM 4139 C C . GLY A 1 524 ? -4.631 39.490 -5.117 1.00 90.62 524 GLY A C 1
ATOM 4140 O O . GLY A 1 524 ? -4.924 38.398 -4.614 1.00 90.62 524 GLY A O 1
ATOM 4141 N N . HIS A 1 525 ? -5.308 40.021 -6.139 1.00 89.94 525 HIS A N 1
ATOM 4142 C CA . HIS A 1 525 ? -6.569 39.500 -6.691 1.00 89.94 525 HIS A CA 1
ATOM 4143 C C . HIS A 1 525 ? -6.587 37.977 -6.908 1.00 89.94 525 HIS A C 1
ATOM 4145 O O . HIS A 1 525 ? -7.489 37.302 -6.423 1.00 89.94 525 HIS A O 1
ATOM 4151 N N . THR A 1 526 ? -5.560 37.399 -7.543 1.00 91.81 526 THR A N 1
ATOM 4152 C CA . THR A 1 526 ? -5.458 35.943 -7.763 1.00 91.81 526 THR A CA 1
ATOM 4153 C C . THR A 1 526 ? -5.538 35.154 -6.454 1.00 91.81 526 THR A C 1
ATOM 4155 O O . THR A 1 526 ? -6.321 34.216 -6.329 1.00 91.81 526 THR A O 1
ATOM 4158 N N . SER A 1 527 ? -4.762 35.543 -5.437 1.00 92.25 527 SER A N 1
ATOM 4159 C CA . SER A 1 527 ? -4.809 34.898 -4.116 1.00 92.25 527 SER A CA 1
ATOM 4160 C C . SER A 1 527 ? -6.144 35.113 -3.398 1.00 92.25 527 SER A C 1
ATOM 4162 O O . SER A 1 527 ? -6.585 34.211 -2.688 1.00 92.25 527 SER A O 1
ATOM 4164 N N . GLN A 1 528 ? -6.805 36.255 -3.609 1.00 93.81 528 GLN A N 1
ATOM 4165 C CA . GLN A 1 528 ? -8.140 36.512 -3.069 1.00 93.81 528 GLN A CA 1
ATOM 4166 C C . GLN A 1 528 ? -9.185 35.593 -3.717 1.00 93.81 528 GLN A C 1
ATOM 4168 O O . GLN A 1 528 ? -9.909 34.929 -2.983 1.00 93.81 528 GLN A O 1
ATOM 4173 N N . VAL A 1 529 ? -9.195 35.443 -5.048 1.00 94.44 529 VAL A N 1
ATOM 4174 C CA . VAL A 1 529 ? -10.069 34.495 -5.772 1.00 94.44 529 VAL A CA 1
ATOM 4175 C C . VAL A 1 529 ? -9.921 33.068 -5.243 1.00 94.44 529 VAL A C 1
ATOM 4177 O O . VAL A 1 529 ? -10.917 32.458 -4.851 1.00 94.44 529 VAL A O 1
ATOM 4180 N N . TYR A 1 530 ? -8.693 32.547 -5.137 1.00 93.56 530 TYR A N 1
ATOM 4181 C CA . TYR A 1 530 ? -8.470 31.202 -4.589 1.00 93.56 530 TYR A CA 1
ATOM 4182 C C . TYR A 1 530 ? -8.894 31.077 -3.114 1.00 93.56 530 TYR A C 1
ATOM 4184 O O . TYR A 1 530 ? -9.346 30.009 -2.700 1.00 93.56 530 TYR A O 1
ATOM 4192 N N . ALA A 1 531 ? -8.808 32.152 -2.323 1.00 94.38 531 ALA A N 1
ATOM 4193 C CA . ALA A 1 531 ? -9.331 32.168 -0.959 1.00 94.38 531 ALA A CA 1
ATOM 4194 C C . ALA A 1 531 ? -10.875 32.191 -0.917 1.00 94.38 531 ALA A C 1
ATOM 4196 O O . ALA A 1 531 ? -11.446 31.456 -0.114 1.00 94.38 531 ALA A O 1
ATOM 4197 N N . ILE A 1 532 ? -11.557 32.960 -1.783 1.00 95.12 532 ILE A N 1
ATOM 4198 C CA . ILE A 1 532 ? -13.033 32.980 -1.901 1.00 95.12 532 ILE A CA 1
ATOM 4199 C C . ILE A 1 532 ? -13.542 31.585 -2.266 1.00 95.12 532 ILE A C 1
ATOM 4201 O O . ILE A 1 532 ? -14.345 31.013 -1.531 1.00 95.12 532 ILE A O 1
ATOM 4205 N N . ARG A 1 533 ? -13.016 31.029 -3.362 1.00 94.94 533 ARG A N 1
ATOM 4206 C CA . ARG A 1 533 ? -13.294 29.683 -3.879 1.00 94.94 533 ARG A CA 1
ATOM 4207 C C . ARG A 1 533 ? -13.225 28.628 -2.768 1.00 94.94 533 ARG A C 1
ATOM 4209 O O . ARG A 1 533 ? -14.169 27.870 -2.563 1.00 94.94 533 ARG A O 1
ATOM 4216 N N . GLN A 1 534 ? -12.141 28.646 -1.986 1.00 95.31 534 GLN A N 1
ATOM 4217 C CA . GLN A 1 534 ? -11.959 27.739 -0.849 1.00 95.31 534 GLN A CA 1
ATOM 4218 C C . GLN A 1 534 ? -12.932 28.018 0.317 1.00 95.31 534 GLN A C 1
ATOM 4220 O O . GLN A 1 534 ? -13.384 27.089 0.985 1.00 95.31 534 GLN A O 1
ATOM 4225 N N . ALA A 1 535 ? -13.250 29.284 0.603 1.00 96.19 535 ALA A N 1
ATOM 4226 C CA . ALA A 1 535 ? -14.159 29.640 1.692 1.00 96.19 535 ALA A CA 1
ATOM 4227 C C . ALA A 1 535 ? -15.601 29.180 1.410 1.00 96.19 535 ALA A C 1
ATOM 4229 O O . ALA A 1 535 ? -16.240 28.651 2.318 1.00 96.19 535 ALA A O 1
ATOM 4230 N N . ILE A 1 536 ? -16.073 29.317 0.163 1.00 94.88 536 ILE A N 1
ATOM 4231 C CA . ILE A 1 536 ? -17.397 28.848 -0.282 1.00 94.88 536 ILE A CA 1
ATOM 4232 C C . ILE A 1 536 ? -17.480 27.318 -0.178 1.00 94.88 536 ILE A C 1
ATOM 4234 O O . ILE A 1 536 ? -18.348 26.807 0.532 1.00 94.88 536 ILE A O 1
ATOM 4238 N N . ALA A 1 537 ? -16.527 26.598 -0.784 1.00 95.88 537 ALA A N 1
ATOM 4239 C CA . ALA A 1 537 ? -16.473 25.132 -0.769 1.00 95.88 537 ALA A CA 1
ATOM 4240 C C . ALA A 1 537 ? -16.460 24.538 0.655 1.00 95.88 537 ALA A C 1
ATOM 4242 O O . ALA A 1 537 ? -17.160 23.570 0.938 1.00 95.88 537 ALA A O 1
ATOM 4243 N N . LYS A 1 538 ? -15.717 25.150 1.588 1.00 95.56 538 LYS A N 1
ATOM 4244 C CA . LYS A 1 538 ? -15.740 24.752 3.006 1.00 95.56 538 LYS A CA 1
ATOM 4245 C C . LYS A 1 538 ? -17.064 25.064 3.693 1.00 95.56 538 LYS A C 1
ATOM 4247 O O . LYS A 1 538 ? -17.528 24.258 4.492 1.00 95.56 538 LYS A O 1
ATOM 4252 N N . SER A 1 539 ? -17.642 26.236 3.423 1.00 94.88 539 SER A N 1
ATOM 4253 C CA . SER A 1 539 ? -18.824 26.705 4.149 1.00 94.88 539 SER A CA 1
ATOM 4254 C C . SER A 1 539 ? -20.048 25.817 3.940 1.00 94.88 539 SER A C 1
ATOM 4256 O O . SER A 1 539 ? -20.759 25.567 4.908 1.00 94.88 539 SER A O 1
ATOM 4258 N N . ILE A 1 540 ? -20.237 25.265 2.735 1.00 93.94 540 ILE A N 1
ATOM 4259 C CA . ILE A 1 540 ? -21.350 24.351 2.467 1.00 93.94 540 ILE A CA 1
ATOM 4260 C C . ILE A 1 540 ? -21.138 22.976 3.123 1.00 93.94 540 ILE A C 1
ATOM 4262 O O . ILE A 1 540 ? -22.015 22.503 3.841 1.00 93.94 540 ILE A O 1
ATOM 4266 N N . VAL A 1 541 ? -19.938 22.387 3.011 1.00 94.81 541 VAL A N 1
ATOM 4267 C CA . VAL A 1 541 ? -19.596 21.107 3.669 1.00 94.81 541 VAL A CA 1
ATOM 4268 C C . VAL A 1 541 ? -19.762 21.197 5.191 1.00 94.81 541 VAL A C 1
ATOM 4270 O O . VAL A 1 541 ? -20.313 20.288 5.808 1.00 94.81 541 VAL A O 1
ATOM 4273 N N . ALA A 1 542 ? -19.335 22.307 5.799 1.00 94.06 542 ALA A N 1
ATOM 4274 C CA . ALA A 1 542 ? -19.457 22.530 7.238 1.00 94.06 542 ALA A CA 1
ATOM 4275 C C . ALA A 1 542 ? -20.890 22.880 7.694 1.00 94.06 542 ALA A C 1
ATOM 4277 O O . ALA A 1 542 ? -21.209 22.686 8.866 1.00 94.06 542 ALA A O 1
ATOM 4278 N N . TYR A 1 543 ? -21.756 23.370 6.796 1.00 94.38 543 TYR A N 1
ATOM 4279 C CA . TYR A 1 543 ? -23.187 23.546 7.068 1.00 94.38 543 TYR A CA 1
ATOM 4280 C C . TYR A 1 543 ? -23.903 22.193 7.122 1.00 94.38 543 TYR A C 1
ATOM 4282 O O . TYR A 1 543 ? -24.528 21.881 8.135 1.00 94.38 543 TYR A O 1
ATOM 4290 N N . TYR A 1 544 ? -23.725 21.354 6.093 1.00 92.81 544 TYR A N 1
ATOM 4291 C CA . TYR A 1 544 ? -24.272 19.992 6.068 1.00 92.81 544 TYR A CA 1
ATOM 4292 C C . TYR A 1 544 ? -23.787 19.170 7.274 1.00 92.81 544 TYR A C 1
ATOM 4294 O O . TYR A 1 544 ? -24.610 18.572 7.959 1.00 92.81 544 TYR A O 1
ATOM 4302 N N . GLN A 1 545 ? -22.492 19.254 7.625 1.00 92.00 545 GLN A N 1
ATOM 4303 C CA . GLN A 1 545 ? -21.920 18.584 8.807 1.00 92.00 545 GLN A CA 1
ATOM 4304 C C . GLN A 1 545 ? -22.632 18.918 10.134 1.00 92.00 545 GLN A C 1
ATOM 4306 O O . GLN A 1 545 ? -22.569 18.124 11.068 1.00 92.00 545 GLN A O 1
ATOM 4311 N N . LYS A 1 546 ? -23.234 20.108 10.255 1.00 90.69 546 LYS A N 1
ATOM 4312 C CA . LYS A 1 546 ? -23.774 20.627 11.521 1.00 90.69 546 LYS A CA 1
ATOM 4313 C C . LYS A 1 546 ? -25.304 20.597 11.596 1.00 90.69 546 LYS A C 1
ATOM 4315 O O . LYS A 1 546 ? -25.838 20.584 12.701 1.00 90.69 546 LYS A O 1
ATOM 4320 N N . TYR A 1 547 ? -25.991 20.641 10.454 1.00 88.62 547 TYR A N 1
ATOM 4321 C CA . TYR A 1 547 ? -27.435 20.906 10.393 1.00 88.62 547 TYR A CA 1
ATOM 4322 C C . TYR A 1 547 ? -28.239 19.968 9.485 1.00 88.62 547 TYR A C 1
ATOM 4324 O O . TYR A 1 547 ? -29.455 20.126 9.420 1.00 88.62 547 TYR A O 1
ATOM 4332 N N . ILE A 1 548 ? -27.597 19.036 8.770 1.00 87.06 548 ILE A N 1
ATOM 4333 C CA . ILE A 1 548 ? -28.289 18.107 7.865 1.00 87.06 548 ILE A CA 1
ATOM 4334 C C . ILE A 1 548 ? -27.855 16.673 8.194 1.00 87.06 548 ILE A C 1
ATOM 4336 O O . ILE A 1 548 ? -28.470 16.040 9.047 1.00 87.06 548 ILE A O 1
ATOM 4340 N N . ASP A 1 549 ? -26.791 16.166 7.576 1.00 89.31 549 ASP A N 1
ATOM 4341 C CA . ASP A 1 549 ? -26.387 14.764 7.675 1.00 89.31 549 ASP A CA 1
ATOM 4342 C C . ASP A 1 549 ? -24.886 14.560 7.402 1.00 89.31 549 ASP A C 1
ATOM 4344 O O . ASP A 1 549 ? -24.240 15.332 6.690 1.00 89.31 549 ASP A O 1
ATOM 4348 N N . GLU A 1 550 ? -24.306 13.47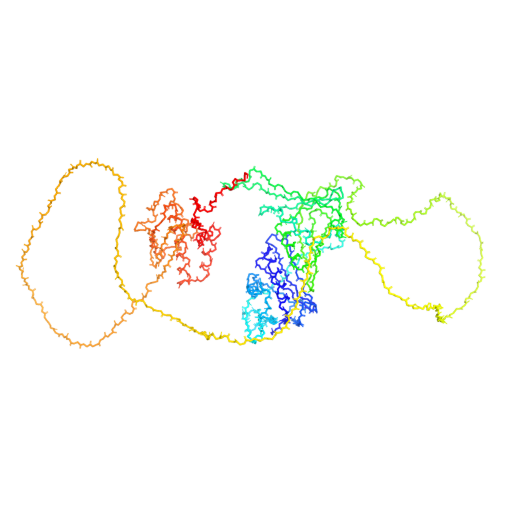8 7.935 1.00 89.38 550 GLU A N 1
ATOM 4349 C CA . GLU A 1 550 ? -22.910 13.125 7.644 1.00 89.38 550 GLU A CA 1
ATOM 4350 C C . GLU A 1 550 ? -22.742 12.476 6.255 1.00 89.38 550 GLU A C 1
ATOM 4352 O O . GLU A 1 550 ? -21.695 12.648 5.623 1.00 89.38 550 GLU A O 1
ATOM 4357 N N . HIS A 1 551 ? -23.764 11.784 5.740 1.00 90.75 551 HIS A N 1
ATOM 4358 C CA . HIS A 1 551 ? -23.679 11.068 4.465 1.00 90.75 551 HIS A CA 1
ATOM 4359 C C . HIS A 1 551 ? -23.520 12.031 3.276 1.00 90.75 551 HIS A C 1
ATOM 4361 O O . HIS A 1 551 ? -22.495 11.993 2.591 1.00 90.75 551 HIS A O 1
ATOM 4367 N N . SER A 1 552 ? -24.449 12.969 3.074 1.00 90.25 552 SER A N 1
ATOM 4368 C CA . SER A 1 552 ? -24.358 13.985 2.017 1.00 90.25 552 SER A CA 1
ATOM 4369 C C . SER A 1 552 ? -23.151 14.895 2.232 1.00 90.25 552 SER A C 1
ATOM 4371 O O . SER A 1 552 ? -22.451 15.211 1.276 1.00 90.25 552 SER A O 1
ATOM 4373 N N . LYS A 1 553 ? -22.799 15.250 3.476 1.00 93.00 553 LYS A N 1
ATOM 4374 C CA . LYS A 1 553 ? -21.530 15.945 3.774 1.00 93.00 553 LYS A CA 1
ATOM 4375 C C . LYS A 1 553 ? -20.304 15.173 3.259 1.00 93.00 553 LYS A C 1
ATOM 4377 O O . LYS A 1 553 ? -19.356 15.801 2.783 1.00 93.00 553 LYS A O 1
ATOM 4382 N N . ASN A 1 554 ? -20.301 13.839 3.319 1.00 93.44 554 ASN A N 1
ATOM 4383 C CA . ASN A 1 554 ? -19.230 13.021 2.750 1.00 93.44 554 ASN A CA 1
ATOM 4384 C C . ASN A 1 554 ? -19.302 12.979 1.212 1.00 93.44 554 ASN A C 1
ATOM 4386 O O . ASN A 1 554 ? -18.258 13.153 0.586 1.00 93.44 554 ASN A O 1
ATOM 4390 N N . GLN A 1 555 ? -20.494 12.882 0.605 1.00 93.88 555 GLN A N 1
ATOM 4391 C CA . GLN A 1 555 ? -20.681 13.002 -0.853 1.00 93.88 555 GLN A CA 1
ATOM 4392 C C . GLN A 1 555 ? -20.160 14.351 -1.395 1.00 93.88 555 GLN A C 1
ATOM 4394 O O . GLN A 1 555 ? -19.297 14.378 -2.272 1.00 93.88 555 GLN A O 1
ATOM 4399 N N . LEU A 1 556 ? -20.607 15.480 -0.824 1.00 93.19 556 LEU A N 1
ATOM 4400 C CA . LEU A 1 556 ? -20.174 16.836 -1.198 1.00 93.19 556 LEU A CA 1
ATOM 4401 C C . LEU A 1 556 ? -18.650 16.994 -1.051 1.00 93.19 556 LEU A C 1
ATOM 4403 O O . LEU A 1 556 ? -17.981 17.574 -1.906 1.00 93.19 556 LEU A O 1
ATOM 4407 N N . LYS A 1 557 ? -18.076 16.447 0.029 1.00 93.75 557 LYS A N 1
ATOM 4408 C CA . LYS A 1 557 ? -16.626 16.429 0.259 1.00 93.75 557 LYS A CA 1
ATOM 4409 C C . LYS A 1 557 ? -15.891 15.598 -0.799 1.00 93.75 557 LYS A C 1
ATOM 4411 O O . LYS A 1 557 ? -14.823 16.020 -1.237 1.00 93.75 557 LYS A O 1
ATOM 4416 N N . GLN A 1 558 ? -16.430 14.448 -1.199 1.00 94.94 558 GLN A N 1
ATOM 4417 C CA . GLN A 1 558 ? -15.837 13.574 -2.212 1.00 94.94 558 GLN A CA 1
ATOM 4418 C C . GLN A 1 558 ? -15.858 14.235 -3.595 1.00 94.94 558 GLN A C 1
ATOM 4420 O O . GLN A 1 558 ? -14.806 14.306 -4.225 1.00 94.94 558 GLN A O 1
ATOM 4425 N N . ALA A 1 559 ? -16.984 14.826 -4.008 1.00 93.62 559 ALA A N 1
ATOM 4426 C CA . ALA A 1 559 ? -17.100 15.578 -5.262 1.00 93.62 559 ALA A CA 1
ATOM 4427 C C . ALA A 1 559 ? -16.088 16.741 -5.348 1.00 93.62 559 ALA A C 1
ATOM 4429 O O . ALA A 1 559 ? -15.353 16.866 -6.328 1.00 93.62 559 ALA A O 1
ATOM 4430 N N . LEU A 1 560 ? -15.969 17.550 -4.286 1.00 93.75 560 LEU A N 1
ATOM 4431 C CA . LEU A 1 560 ? -14.987 18.644 -4.231 1.00 93.75 560 LEU A CA 1
ATOM 4432 C C . LEU A 1 560 ? -13.531 18.145 -4.264 1.00 93.75 560 LEU A C 1
ATOM 4434 O O . LEU A 1 560 ? -12.682 18.788 -4.878 1.00 93.75 560 LEU A O 1
ATOM 4438 N N . VAL A 1 561 ? -13.217 17.026 -3.600 1.00 94.00 561 VAL A N 1
ATOM 4439 C CA . VAL A 1 561 ? -11.851 16.468 -3.565 1.00 94.00 561 VAL A CA 1
ATOM 4440 C C . VAL A 1 561 ? -11.469 15.793 -4.882 1.00 94.00 561 VAL A C 1
ATOM 4442 O O . VAL A 1 561 ? -10.309 15.907 -5.272 1.00 94.00 561 VAL A O 1
ATOM 4445 N N . ALA A 1 562 ? -12.419 15.138 -5.556 1.00 93.69 562 ALA A N 1
ATOM 4446 C CA . ALA A 1 562 ? -12.217 14.516 -6.863 1.00 93.69 562 ALA A CA 1
ATOM 4447 C C . ALA A 1 562 ? -11.874 15.553 -7.944 1.00 93.69 562 ALA A C 1
ATOM 4449 O O . ALA A 1 562 ? -10.998 15.303 -8.766 1.00 93.69 562 ALA A O 1
ATOM 4450 N N . TYR A 1 563 ? -12.504 16.734 -7.904 1.00 92.44 563 TYR A N 1
ATOM 4451 C CA . TYR A 1 563 ? -12.163 17.837 -8.806 1.00 92.44 563 TYR A CA 1
ATOM 4452 C C . TYR A 1 563 ? -10.856 18.547 -8.411 1.00 92.44 563 TYR A C 1
ATOM 4454 O O . TYR A 1 563 ? -9.939 18.665 -9.219 1.00 92.44 563 TYR A O 1
ATOM 4462 N N . ASP A 1 564 ? -10.755 19.059 -7.177 1.00 91.56 564 ASP A N 1
ATOM 4463 C CA . ASP A 1 564 ? -9.561 19.775 -6.714 1.00 91.56 564 ASP A CA 1
ATOM 4464 C C . ASP A 1 564 ? -9.474 19.804 -5.181 1.00 91.56 564 ASP A C 1
ATOM 4466 O O . ASP A 1 564 ? -10.126 20.596 -4.495 1.00 91.56 564 ASP A O 1
ATOM 4470 N N . ARG A 1 565 ? -8.555 19.006 -4.626 1.00 91.38 565 ARG A N 1
ATOM 4471 C CA . ARG A 1 565 ? -8.247 18.943 -3.186 1.00 91.38 565 ARG A CA 1
ATOM 4472 C C . ARG A 1 565 ? -7.979 20.313 -2.535 1.00 91.38 565 ARG A C 1
ATOM 4474 O O . ARG A 1 565 ? -8.210 20.460 -1.330 1.00 91.38 565 ARG A O 1
ATOM 4481 N N . THR A 1 566 ? -7.525 21.327 -3.278 1.00 89.75 566 THR A N 1
ATOM 4482 C CA . THR A 1 566 ? -7.296 22.684 -2.748 1.00 89.75 566 THR A CA 1
ATOM 4483 C C . THR A 1 566 ? -8.586 23.453 -2.436 1.00 89.75 566 THR A C 1
ATOM 4485 O O . THR A 1 566 ? -8.544 24.410 -1.655 1.00 89.75 566 THR A O 1
ATOM 4488 N N . LEU A 1 567 ? -9.746 23.004 -2.938 1.00 92.31 567 LEU A N 1
ATOM 4489 C CA . LEU A 1 567 ? -11.072 23.515 -2.559 1.00 92.31 567 LEU A CA 1
ATOM 4490 C C . LEU A 1 567 ? -11.364 23.344 -1.063 1.00 92.31 567 LEU A C 1
ATOM 4492 O O . LEU A 1 567 ? -12.061 24.171 -0.481 1.00 92.31 567 LEU A O 1
ATOM 4496 N N . LEU A 1 568 ? -10.789 22.323 -0.417 1.00 92.69 568 LEU A N 1
ATOM 4497 C CA . LEU A 1 568 ? -10.966 22.071 1.018 1.00 92.69 568 LEU A CA 1
ATOM 4498 C C . LEU A 1 568 ? -9.659 22.173 1.821 1.00 92.69 568 LEU A C 1
ATOM 4500 O O . LEU A 1 568 ? -9.681 22.646 2.959 1.00 92.69 568 LEU A O 1
ATOM 4504 N N . VAL A 1 569 ? -8.510 21.800 1.250 1.00 90.44 569 VAL A N 1
ATOM 4505 C CA . VAL A 1 569 ? -7.213 21.822 1.949 1.00 90.44 569 VAL A CA 1
ATOM 4506 C C . VAL A 1 569 ? -6.421 23.079 1.590 1.00 90.44 569 VAL A C 1
ATOM 4508 O O . VAL A 1 569 ? -6.167 23.363 0.423 1.00 90.44 569 VAL A O 1
ATOM 4511 N N . ALA A 1 570 ? -6.008 23.852 2.599 1.00 86.06 570 ALA A N 1
ATOM 4512 C CA . ALA A 1 570 ? -5.141 25.009 2.388 1.00 86.06 570 ALA A CA 1
ATOM 4513 C C . ALA A 1 570 ? -3.697 24.579 2.112 1.00 86.06 570 ALA A C 1
ATOM 4515 O O . ALA A 1 570 ? -3.149 23.706 2.782 1.00 86.06 570 ALA A O 1
ATOM 4516 N N . ASP A 1 571 ? -3.083 25.234 1.133 1.00 80.62 571 ASP A N 1
ATOM 4517 C CA . ASP A 1 571 ? -1.676 25.061 0.794 1.00 80.62 571 ASP A CA 1
ATOM 4518 C C . ASP A 1 571 ? -0.796 25.575 1.945 1.00 80.62 571 ASP A C 1
ATOM 4520 O O . ASP A 1 571 ? -0.791 26.770 2.249 1.00 80.62 571 ASP A O 1
ATOM 4524 N N . ASN A 1 572 ? -0.083 24.661 2.609 1.00 79.56 572 ASN A N 1
ATOM 4525 C CA . ASN A 1 572 ? 0.776 24.989 3.747 1.00 79.56 572 ASN A CA 1
ATOM 4526 C C . ASN A 1 572 ? 2.119 25.613 3.320 1.00 79.56 572 ASN A C 1
ATOM 4528 O O . ASN A 1 572 ? 2.859 26.114 4.168 1.00 79.56 572 ASN A O 1
ATOM 4532 N N . ARG A 1 573 ? 2.463 25.591 2.022 1.00 80.44 573 ARG A N 1
ATOM 4533 C CA . ARG A 1 573 ? 3.738 26.124 1.530 1.00 80.44 573 ARG A CA 1
ATOM 4534 C C . ARG A 1 573 ? 3.780 27.641 1.731 1.00 80.44 573 ARG A C 1
ATOM 4536 O O . ARG A 1 573 ? 2.925 28.383 1.245 1.00 80.44 573 ARG A O 1
ATOM 4543 N N . ARG A 1 574 ? 4.812 28.112 2.431 1.00 74.62 574 ARG A N 1
ATOM 4544 C CA . ARG A 1 574 ? 5.138 29.534 2.602 1.00 74.62 574 ARG A CA 1
ATOM 4545 C C . ARG A 1 574 ? 6.560 29.787 2.122 1.00 74.62 574 ARG A C 1
ATOM 4547 O O . ARG A 1 574 ? 7.395 28.888 2.152 1.00 74.62 574 ARG A O 1
ATOM 4554 N N . MET A 1 575 ? 6.823 31.016 1.694 1.00 72.56 575 MET A N 1
ATOM 4555 C CA . MET A 1 575 ? 8.189 31.488 1.489 1.00 72.56 575 MET A CA 1
ATOM 4556 C C . MET A 1 575 ? 8.872 31.587 2.858 1.00 72.56 575 MET A C 1
ATOM 4558 O O . MET A 1 575 ? 8.268 32.087 3.809 1.00 72.56 575 MET A O 1
ATOM 4562 N N . GLU A 1 576 ? 10.096 31.078 2.969 1.00 77.75 576 GLU A N 1
ATOM 4563 C CA . GLU A 1 576 ? 10.889 31.218 4.192 1.00 77.75 576 GLU A CA 1
ATOM 4564 C C . GLU A 1 576 ? 11.196 32.697 4.475 1.00 77.75 576 GLU A C 1
ATOM 4566 O O . GLU A 1 576 ? 11.385 33.470 3.530 1.00 77.75 576 GLU A O 1
ATOM 4571 N N . PRO A 1 577 ? 11.295 33.109 5.751 1.00 82.94 577 PRO A N 1
ATOM 4572 C CA . PRO A 1 577 ? 11.866 34.401 6.099 1.00 82.94 577 PRO A CA 1
ATOM 4573 C C . PRO A 1 577 ? 13.274 34.561 5.512 1.00 82.94 577 PRO A C 1
ATOM 4575 O O . PRO A 1 577 ? 14.065 33.614 5.473 1.00 82.94 577 PRO A O 1
ATOM 4578 N N . LYS A 1 578 ? 13.608 35.780 5.081 1.00 85.88 578 LYS A N 1
ATOM 4579 C CA . LYS A 1 578 ? 14.975 36.134 4.689 1.00 85.88 578 LYS A CA 1
ATOM 4580 C C . LYS A 1 578 ? 15.903 35.944 5.898 1.00 85.88 578 LYS A C 1
ATOM 4582 O O . LYS A 1 578 ? 15.687 36.560 6.938 1.00 85.88 578 LYS A O 1
ATOM 4587 N N . LYS A 1 579 ? 16.926 35.097 5.756 1.00 83.44 579 LYS A N 1
ATOM 4588 C CA . LYS A 1 579 ? 17.978 34.924 6.771 1.00 83.44 579 LYS A CA 1
ATOM 4589 C C . LYS A 1 579 ? 18.891 36.157 6.776 1.00 83.44 579 LYS A C 1
ATOM 4591 O O . LYS A 1 579 ? 19.064 36.797 5.738 1.00 83.44 579 LYS A O 1
ATOM 4596 N N . PHE A 1 580 ? 19.452 36.490 7.938 1.00 81.69 580 PHE A N 1
ATOM 4597 C CA . PHE A 1 580 ? 20.379 37.616 8.089 1.00 81.69 580 PHE A CA 1
ATOM 4598 C C . PHE A 1 580 ? 21.610 37.462 7.170 1.00 81.69 580 PHE A C 1
ATOM 4600 O O . PHE A 1 580 ? 21.985 36.346 6.812 1.00 81.69 580 PHE A O 1
ATOM 4607 N N . GLY A 1 581 ? 22.203 38.581 6.744 1.00 78.12 581 GLY A N 1
ATOM 4608 C CA . GLY A 1 581 ? 23.373 38.636 5.852 1.00 78.12 581 GLY A CA 1
ATOM 4609 C C . GLY A 1 581 ? 23.119 38.321 4.366 1.00 78.12 581 GLY A C 1
ATOM 4610 O O . GLY A 1 581 ? 23.736 38.941 3.504 1.00 78.12 581 GLY A O 1
ATOM 4611 N N . GLY A 1 582 ? 22.205 37.402 4.034 1.00 80.31 582 GLY A N 1
ATOM 4612 C CA . GLY A 1 582 ? 21.910 37.034 2.640 1.00 80.31 582 GLY A CA 1
ATOM 4613 C C . GLY A 1 582 ? 21.149 38.118 1.851 1.00 80.31 582 GLY A C 1
ATOM 4614 O O . GLY A 1 582 ? 20.568 39.030 2.446 1.00 80.31 582 GLY A O 1
ATOM 4615 N N . PRO A 1 583 ? 21.064 38.023 0.510 1.00 81.75 583 PRO A N 1
ATOM 4616 C CA . PRO A 1 583 ? 20.307 38.982 -0.296 1.00 81.75 583 PRO A CA 1
ATOM 4617 C C . PRO A 1 583 ? 18.792 38.692 -0.294 1.00 81.75 583 PRO A C 1
ATOM 4619 O O . PRO A 1 583 ? 17.996 39.631 -0.252 1.00 81.75 583 PRO A O 1
ATOM 4622 N N . GLY A 1 584 ? 18.363 37.425 -0.216 1.00 84.12 584 GLY A N 1
ATOM 4623 C CA . GLY A 1 584 ? 16.946 37.028 -0.251 1.00 84.12 584 GLY A CA 1
ATOM 4624 C C . GLY A 1 584 ? 16.642 35.722 0.491 1.00 84.12 584 GLY A C 1
ATOM 4625 O O . GLY A 1 584 ? 17.537 35.071 1.023 1.00 84.12 584 GLY A O 1
ATOM 4626 N N . ALA A 1 585 ? 15.368 35.319 0.541 1.00 79.19 585 ALA A N 1
ATOM 4627 C CA . ALA A 1 585 ? 14.984 34.016 1.093 1.00 79.19 585 ALA A CA 1
ATOM 4628 C C . ALA A 1 585 ? 15.594 32.876 0.259 1.00 79.19 585 ALA A C 1
ATOM 4630 O O . ALA A 1 585 ? 15.572 32.940 -0.968 1.00 79.19 585 ALA A O 1
ATOM 4631 N N . ARG A 1 586 ? 16.143 31.850 0.925 1.00 77.06 586 ARG A N 1
ATOM 4632 C CA . ARG A 1 586 ? 16.922 30.726 0.346 1.00 77.06 586 ARG A CA 1
ATOM 4633 C C . ARG A 1 586 ? 18.192 31.089 -0.438 1.00 77.06 586 ARG A C 1
ATOM 4635 O O . ARG A 1 586 ? 19.019 30.208 -0.644 1.00 77.06 586 ARG A O 1
ATOM 4642 N N . SER A 1 587 ? 18.389 32.345 -0.826 1.00 78.56 587 SER A N 1
ATOM 4643 C CA . SER A 1 587 ? 19.610 32.787 -1.495 1.00 78.56 587 SER A CA 1
ATOM 4644 C C . SER A 1 587 ? 20.790 32.836 -0.515 1.00 78.56 587 SER A C 1
ATOM 4646 O O . SER A 1 587 ? 20.696 33.407 0.574 1.00 78.56 587 SER A O 1
ATOM 4648 N N . ARG A 1 588 ? 21.905 32.229 -0.922 1.00 78.56 588 ARG A N 1
ATOM 4649 C CA . ARG A 1 588 ? 23.226 32.316 -0.290 1.00 78.56 588 ARG A CA 1
ATOM 4650 C C . ARG A 1 588 ? 24.181 32.964 -1.288 1.00 78.56 588 ARG A C 1
ATOM 4652 O O . ARG A 1 588 ? 24.019 32.762 -2.489 1.00 78.56 588 ARG A O 1
ATOM 4659 N N . TYR A 1 589 ? 25.190 33.681 -0.799 1.00 79.25 589 TYR A N 1
ATOM 4660 C CA . TYR A 1 589 ? 26.339 34.013 -1.638 1.00 79.25 589 TYR A CA 1
ATOM 4661 C C . TYR A 1 589 ? 27.070 32.720 -2.008 1.00 79.25 589 TYR A C 1
ATOM 4663 O O . TYR A 1 589 ? 27.293 31.860 -1.150 1.00 79.25 589 TYR A O 1
ATOM 4671 N N . GLN A 1 590 ? 27.413 32.578 -3.283 1.00 82.62 590 GLN A N 1
ATOM 4672 C CA . GLN A 1 590 ? 28.262 31.499 -3.765 1.00 82.62 590 GLN A CA 1
ATOM 4673 C C . GLN A 1 590 ? 29.689 31.755 -3.269 1.00 82.62 590 GLN A C 1
ATOM 4675 O O . GLN A 1 590 ? 30.209 32.856 -3.437 1.00 82.62 590 GLN A O 1
ATOM 4680 N N . LYS A 1 591 ? 30.319 30.758 -2.637 1.00 76.75 591 LYS A N 1
ATOM 4681 C CA . LYS A 1 591 ? 31.748 30.840 -2.324 1.00 76.75 591 LYS A CA 1
ATOM 4682 C C . LYS A 1 591 ? 32.533 30.722 -3.628 1.00 76.75 591 LYS A C 1
ATOM 4684 O O . LYS A 1 591 ? 32.489 29.672 -4.264 1.00 76.75 591 LYS A O 1
ATOM 4689 N N . SER A 1 592 ? 33.266 31.766 -3.995 1.00 76.88 592 SER A N 1
ATOM 4690 C CA . SER A 1 592 ? 34.435 31.617 -4.856 1.00 76.88 592 SER A CA 1
ATOM 4691 C C . SER A 1 592 ? 35.556 31.002 -4.024 1.00 76.88 592 SER A C 1
ATOM 4693 O O . SER A 1 592 ? 35.966 31.597 -3.026 1.00 76.88 592 SER A O 1
ATOM 4695 N N . TYR A 1 593 ? 36.043 29.835 -4.429 1.00 71.06 593 TYR A N 1
ATOM 4696 C CA . TYR A 1 593 ? 37.372 29.389 -4.024 1.00 71.06 593 TYR A CA 1
ATOM 4697 C C . TYR A 1 593 ? 38.396 30.131 -4.898 1.00 71.06 593 TYR A C 1
ATOM 4699 O O . TYR A 1 593 ? 38.145 30.364 -6.083 1.00 71.06 593 TYR A O 1
ATOM 4707 N N . ARG A 1 594 ? 39.489 30.561 -4.276 1.00 58.81 594 ARG A N 1
ATOM 4708 C CA . ARG A 1 594 ? 40.682 31.185 -4.852 1.00 58.81 594 ARG A CA 1
ATOM 4709 C C . ARG A 1 594 ? 41.870 30.700 -4.033 1.00 58.81 594 ARG A C 1
ATOM 4711 O O . ARG A 1 594 ? 41.631 30.442 -2.831 1.00 58.81 594 ARG A O 1
#

Foldseek 3Di:
DFQKKFKAFLVLLVLVLLLLVLLVLADQKWKWKDFPFWIKIKGHHPVSQKIKIKTFGQPQGTPHIDGHFDPPDPPRRIFMWMDGSVVSSVVSDDDPVVVVVDDGQFGMKMWTFDDDPVDPFGWIWIWGAGPVRDIDIDIGTIGRDDDDDDDDDQVLFPFKFKAWLVVVLVVLVPADPQWWKWKWFDDDQKIKIKTWHDQPPPDPDGPVDIDIDIDIGGNVRTPWGKFWGPAIWMFTSSSVNSVSVSCVVQGDMWMKTHHHAQGWIKIWDDDRSMTMIMIGGTHDDPDPDPDPVDTDMNIPPDPPDDPDDDDDDDDDDDDDDDDDDDDDDDDDDDDDDYDDDDDDDDDDDDDDDDDDDDDDDDDDDDDDDDDDDDDDDDDDDDDDDDDDDDDDDDDDDDDDDDDDDDDDDDDDDDDDDDDDDDDDDDDDDDDDDDDDDDDDDDDDDDPPPVPPDDFQWDWFWFFDAFKIKIKIKGFDQLFEEEQRHGLCPQPDPVLSVLLCVLCVLLDSVLRRRMYIYMYMDDDDSVRNSLGNLLNVLVRSLVSCVPPNDPVVSVVSVVSCVVVPVSSHDPDPDYQDPADPPAPGGVGDDDDDDD

InterPro domains:
  IPR000754 Small ribosomal subunit protein uS9 [PF00380] (462-594)
  IPR007268 Rad9/Ddc1 [PF04139] (19-280)
  IPR007268 Rad9/Ddc1 [PTHR15237] (5-419)
  IPR014721 Small ribosomal subunit protein uS5 domain 2-type fold, subgroup [G3DSA:3.30.230.10] (449-594)
  IPR020568 Ribosomal protein uS5 domain 2-type superfamily [SSF54211] (457-594)
  IPR020574 Small ribosomal subunit protein uS9, conserved site [PS00360] (522-540)
  IPR046938 DNA clamp superfamily [SSF55979] (16-140)

Secondary structure (DSSP, 8-state):
-EEEEEEE-HHHHHHHHHHHHHHTTT-SEEEEEEESSEEEEEEE-TTSSEEEEEEEETTTT-SEEEE---TTSTTTTEEEEEEEHHHHHHHHPPPTTGGGTPPPSEEEEEEEEE--TT-S--EEEEEEEETTS-EEEEEEE-EE---PPPP--TTT--EEEEEEHHHHHHHTTTS-TT--EEEEEEETTEEEEEEE-----STT---SS--EEEEEEEGGGSSEEEEEBT---BEEHHHHHHHHHHHHHH-SEEEEEE-STTSEEEEEEEETTEEEEEEEE-B---------SS--EEESS-----PPPPPPPPPPPPPP----------------------------------------------------------------------------------------------------------------------------------------EEEEEEEETTEEEEEEEEESSS-EEEBTEEGGGPSSHHHHHHHHHHHHTT-SHHHHTEEEEEEEESS-HHHHHHHHHHHHHHHHHHHHHHHS-HHHHHHHHHHHHHHHGGGTS-----PPPPPTTSSSSS--PPPPP-

Organism: Hortaea werneckii (NCBI:txid91943)

Sequence (594 aa):
MAVLSFSISPDARGRIYDALVCLSKFGDNVSLEARSDKLTITALNLSRTAYASFALDAKVFFLEYQFRASSSTNGGDRFTCQLLNKALQSVFKGRASEARGRESPIERCDVTIQEHPDRTECRLVIKMISKSGMTKTYRLTYESVEVMHALFDRTSATQGWRISSRVLREYIEFFGPKTEQLDMVAENDKAVFTSFTEKTTNGKEVLKQPLETVITLHTADFEDFHMQEQMHVVISVKDFRAVVTHAYTLGGPISAYFSLPTRPLQFSYQNFGMHCEYTFMTTGDFREASSTPNPKFVSTRSLSRHTSAAPQQTPQPPPPGLTAEMPPPTRLGFNKPLSSQSQRPSLREQVSQPHFEDPDPESLFLPEDRTWDLGSLRNAAILRSKDTRQDLQQLGSSRRRISKHPQSRKAHSRAPTTRTAQRRRAPHDNEPRSHLDTPRRSPIAGTFFAKMAAAQSVQCFGKKKTATAVAHCKQGKGLIKVNGQPLGLVEPQIMRFKVYEPVLILGLDKFANVDIRVRVRGGGHTSQVYAIRQAIAKSIVAYYQKYIDEHSKNQLKQALVAYDRTLLVADNRRMEPKKFGGPGARSRYQKSYR

pLDDT: mean 73.08, std 26.08, range [23.86, 97.75]